Protein AF-A0A8C6V658-F1 (afdb_monomer_lite)

Foldseek 3Di:
DDDPPPPVPPPPPPPPPPPVVVVVVVVVVVVVVVVVVVVVVVVVVVVVVVVVVVVVVVVVVVVVVVVVVVVVVVVVVVVVVVVVVVVVVVVVVVVVVVVVVVVVVVVVVVVVVVVVVVVVVVVVVVVVVVVVVVVVVVVVVVVVVVVVVVVVVVVVVVVVVVVVVVVVVVVVVVVVVVPPDDDDDDDDDDDDDDDDDDDDPDVPPPCVVVVVVVVVVVVVVVVVVVVVVVVVVVVVVVVVVLVVLVVVLVDDPDDDDQDPVNSVVSVVVVVVVVVVVVVVVVVVVVVVVVVVVVVVVVVVVVVVVVVVVVVVVVVVVVVVVVVVVVVVVVVVVVVVVVVVVVVVVVVVVVLCVLCVVLVNNVVCVVVDDVCSVVVSVVSVVVVVVVVVVVVVVVVVVVVVVVVVVVVVVVVVVVVVVVCVVPDPPDDPPVVVVVVVVVVVVVVVVVVVVVVVVVVVVVVVVVVVVVVVVVVVVVVVVVVVVVVVVVVVVVVVVVVVVVVVVVVVVVVVVVVVVVVVVVVVVVVVVVVVVVVVVVVVVVVVVVVVVVVVVVVVVVVVVVLVLCVVLVHDPPDPQDDPVVSVVSVVVVVVVVVVPDDDDDDDDDD

pLDDT: mean 82.18, std 18.37, range [25.11, 98.06]

InterPro domains:
  IPR039139 Coiled-coil domain-containing protein 170-like [PTHR18863] (137-601)

Organism: Naja naja (NCBI:txid35670)

Secondary structure (DSSP, 8-state):
---SSSSSSSSSSSS----HHHHHHHHHHHHHHHHHHHHHHHHHHHHHHHHHHHHHHHHHHHHHHHHHHHHHHHHHHHHHHHHHHHHHHHHHHHHHHHHHHHHHHHHHHHHHHHHHHHHHHHHHHHHHHHHHHHHHHHHHHHHHHHHHHHHHHHHHHHHHHHHHHHHHHHHHHHHHHTTSS--------------------SSTTSSHHHHHHHHHHHHHHHHHHHHHHHHHHHHHHHHHHHHHHHHHTT----SS---HHHHHHHHHHHHHHHHHHHHHHHHHHHHHHHHHHHHHHHHHHHHHHHHHHHHHHHHHHHHHHHHHHHHHHHHHHHHHHHHHHHHHHHHHHHHHHHHHHTT-HHHHHHS-HHHHHHHHHHHHHHHHHHHHHHHHHHHHHHHHHHHHHHHHHHHHHHHHHHHTTT--SS-TTHHHHHHHHHHHHHHHHHHHHHHHHHHHHHHHHHHHHHHHHHHHHHHHHHHHHHHHHHHHHHHHHHHHHHHHHHHHHHHHHHHHHHHHHHHHHHHHHHHHHHHHHHHHHHHHHHHHHHHHHHHHHHHHHHHHHHHHTT--TTSS---HHHHHHHHHHHHHHHHTS----------

Radius of gyration: 80.47 Å; chains: 1; bounding box: 184×98×260 Å

Structure (mmCIF, N/CA/C/O backbone):
data_AF-A0A8C6V658-F1
#
_entry.id   AF-A0A8C6V658-F1
#
loop_
_atom_site.group_PDB
_atom_site.id
_atom_site.type_symbol
_atom_site.label_atom_id
_atom_site.label_alt_id
_atom_site.label_comp_id
_atom_site.label_asym_id
_atom_site.label_entity_id
_atom_site.label_seq_id
_atom_site.pdbx_PDB_ins_code
_atom_site.Cartn_x
_atom_site.Cartn_y
_atom_site.Cartn_z
_atom_site.occupancy
_atom_site.B_iso_or_equiv
_atom_site.auth_seq_id
_atom_site.auth_comp_id
_atom_site.auth_asym_id
_atom_site.auth_atom_id
_atom_site.pdbx_PDB_model_num
ATOM 1 N N . VAL A 1 1 ? 76.955 -73.778 -114.075 1.00 50.16 1 VAL A N 1
ATOM 2 C CA . VAL A 1 1 ? 75.663 -73.054 -113.994 1.00 50.16 1 VAL A CA 1
ATOM 3 C C . VAL A 1 1 ? 75.958 -71.643 -113.470 1.00 50.16 1 VAL A C 1
ATOM 5 O O . VAL A 1 1 ? 75.834 -71.409 -112.285 1.00 50.16 1 VAL A O 1
ATOM 8 N N . GLN A 1 2 ? 76.611 -70.698 -114.152 1.00 42.72 2 GLN A N 1
ATOM 9 C CA . GLN A 1 2 ? 76.499 -70.148 -115.510 1.00 42.72 2 GLN A CA 1
ATOM 10 C C . GLN A 1 2 ? 75.071 -69.753 -115.925 1.00 42.72 2 GLN A C 1
ATOM 12 O O . GLN A 1 2 ? 74.232 -70.614 -116.151 1.00 42.72 2 GLN A O 1
ATOM 17 N N . HIS A 1 3 ? 74.892 -68.431 -116.069 1.00 41.62 3 HIS A N 1
ATOM 18 C CA . HIS A 1 3 ? 73.868 -67.715 -116.843 1.00 41.62 3 HIS A CA 1
ATOM 19 C C . HIS A 1 3 ? 72.451 -67.490 -116.284 1.00 41.62 3 HIS A C 1
ATOM 21 O O . HIS A 1 3 ? 71.468 -67.607 -117.003 1.00 41.62 3 HIS A O 1
ATOM 27 N N . SER A 1 4 ? 72.351 -66.951 -115.068 1.00 45.12 4 SER A N 1
ATOM 28 C CA . SER A 1 4 ? 71.198 -66.113 -114.662 1.00 45.12 4 SER A CA 1
ATOM 29 C C . SER A 1 4 ? 71.595 -64.763 -114.033 1.00 45.12 4 SER A C 1
ATOM 31 O O . SER A 1 4 ? 70.743 -63.996 -113.599 1.00 45.12 4 SER A O 1
ATOM 33 N N . HIS A 1 5 ? 72.884 -64.403 -114.079 1.00 45.78 5 HIS A N 1
ATOM 34 C CA . HIS A 1 5 ? 73.426 -63.163 -113.501 1.00 45.78 5 HIS A CA 1
ATOM 35 C C . HIS A 1 5 ? 73.471 -61.942 -114.444 1.00 45.78 5 HIS A C 1
ATOM 37 O O . HIS A 1 5 ? 73.994 -60.903 -114.058 1.00 45.78 5 HIS A O 1
ATOM 43 N N . LEU A 1 6 ? 72.919 -62.017 -115.662 1.00 45.88 6 LEU A N 1
ATOM 44 C CA . LEU A 1 6 ? 73.107 -60.975 -116.693 1.00 45.88 6 LEU A CA 1
ATOM 45 C C . LEU A 1 6 ? 71.852 -60.177 -117.092 1.00 45.88 6 LEU A C 1
ATOM 47 O O . LEU A 1 6 ? 71.918 -59.383 -118.025 1.00 45.88 6 LEU A O 1
ATOM 51 N N . LEU A 1 7 ? 70.734 -60.303 -116.366 1.00 43.03 7 LEU A N 1
ATOM 52 C CA . LEU A 1 7 ? 69.530 -59.487 -116.616 1.00 43.03 7 LEU A CA 1
ATOM 53 C C . LEU A 1 7 ? 69.009 -58.674 -115.417 1.00 43.03 7 LEU A C 1
ATOM 55 O O . LEU A 1 7 ? 68.078 -57.896 -115.586 1.00 43.03 7 LEU A O 1
ATOM 59 N N . GLY A 1 8 ? 69.657 -58.742 -114.249 1.00 42.84 8 GLY A N 1
ATOM 60 C CA . GLY A 1 8 ? 69.385 -57.830 -113.121 1.00 42.84 8 GLY A CA 1
ATOM 61 C C . GLY A 1 8 ? 70.283 -56.584 -113.072 1.00 42.84 8 GLY A C 1
ATOM 62 O O . GLY A 1 8 ? 69.976 -55.627 -112.372 1.00 42.84 8 GLY A O 1
ATOM 63 N N . GLN A 1 9 ? 71.386 -56.565 -113.831 1.00 42.53 9 GLN A N 1
ATOM 64 C CA . GLN A 1 9 ? 72.395 -55.490 -113.806 1.00 42.53 9 GLN A CA 1
ATOM 65 C C . GLN A 1 9 ? 72.217 -54.416 -114.896 1.00 42.53 9 GLN A C 1
ATOM 67 O O . GLN A 1 9 ? 73.067 -53.540 -115.039 1.00 42.53 9 GLN A O 1
ATOM 72 N N . ARG A 1 10 ? 71.111 -54.437 -115.655 1.00 43.88 10 ARG A N 1
ATOM 73 C CA . ARG A 1 10 ? 70.851 -53.463 -116.736 1.00 43.88 10 ARG A CA 1
ATOM 74 C C . ARG A 1 10 ? 69.719 -52.466 -116.477 1.00 43.88 10 ARG A C 1
ATOM 76 O O . ARG A 1 10 ? 69.422 -51.677 -117.364 1.00 43.88 10 ARG A O 1
ATOM 83 N N . THR A 1 11 ? 69.142 -52.436 -115.273 1.00 45.66 11 THR A N 1
ATOM 84 C CA . THR A 1 11 ? 68.077 -51.469 -114.922 1.00 45.66 11 THR A CA 1
ATOM 85 C C . THR A 1 11 ? 68.239 -50.760 -113.574 1.00 45.66 11 THR A C 1
ATOM 87 O O . THR A 1 11 ? 67.386 -49.953 -113.234 1.00 45.66 11 THR A O 1
ATOM 90 N N . HIS A 1 12 ? 69.338 -50.961 -112.835 1.00 42.91 12 HIS A N 1
ATOM 91 C CA . HIS A 1 12 ? 69.620 -50.191 -111.604 1.00 42.91 12 HIS A CA 1
ATOM 92 C C . HIS A 1 12 ? 70.904 -49.340 -111.660 1.00 42.91 12 HIS A C 1
ATOM 94 O O . HIS A 1 12 ? 71.256 -48.696 -110.680 1.00 42.91 12 HIS A O 1
ATOM 100 N N . ASN A 1 13 ? 71.565 -49.255 -112.821 1.00 43.22 13 ASN A N 1
ATOM 101 C CA . ASN A 1 13 ? 72.781 -48.451 -113.032 1.00 43.22 13 ASN A CA 1
ATOM 102 C C . ASN A 1 13 ? 72.528 -47.106 -113.748 1.00 43.22 13 ASN A C 1
ATOM 104 O O . ASN A 1 13 ? 73.395 -46.613 -114.460 1.00 43.22 13 ASN A O 1
ATOM 108 N N . TYR A 1 14 ? 71.349 -46.501 -113.563 1.00 43.31 14 TYR A N 1
ATOM 109 C CA . TYR A 1 14 ? 71.032 -45.162 -114.097 1.00 43.31 14 TYR A CA 1
ATOM 110 C C . TYR A 1 14 ? 70.496 -44.170 -113.054 1.00 43.31 14 TYR A C 1
ATOM 112 O O . TYR A 1 14 ? 69.942 -43.141 -113.421 1.00 43.31 14 TYR A O 1
ATOM 120 N N . LEU A 1 15 ? 70.677 -44.443 -111.758 1.00 47.69 15 LEU A N 1
ATOM 121 C CA . LEU A 1 15 ? 70.259 -43.526 -110.685 1.00 47.69 15 LEU A CA 1
ATOM 122 C C . LEU A 1 15 ? 71.253 -43.423 -109.520 1.00 47.69 15 LEU A C 1
ATOM 124 O O . LEU A 1 15 ? 70.954 -42.784 -108.520 1.00 47.69 15 LEU A O 1
ATOM 128 N N . LEU A 1 16 ? 72.454 -43.986 -109.666 1.00 48.72 16 LEU A N 1
ATOM 129 C CA . LEU A 1 16 ? 73.551 -43.794 -108.718 1.00 48.72 16 LEU A CA 1
ATOM 130 C C . LEU A 1 16 ? 74.541 -42.745 -109.253 1.00 48.72 16 LEU A C 1
ATOM 132 O O . LEU A 1 16 ? 75.746 -42.974 -109.303 1.00 48.72 16 LEU A O 1
ATOM 136 N N . VAL A 1 17 ? 74.029 -41.590 -109.697 1.00 46.56 17 VAL A N 1
ATOM 137 C CA . VAL A 1 17 ? 74.852 -40.379 -109.639 1.00 46.56 17 VAL A CA 1
ATOM 138 C C . VAL A 1 17 ? 74.899 -40.038 -108.160 1.00 46.56 17 VAL A C 1
ATOM 140 O O . VAL A 1 17 ? 73.925 -39.555 -107.588 1.00 46.56 17 VAL A O 1
ATOM 143 N N . ASP A 1 18 ? 76.015 -40.391 -107.537 1.00 51.72 18 ASP A N 1
ATOM 144 C CA . ASP A 1 18 ? 76.451 -39.846 -106.263 1.00 51.72 18 ASP A CA 1
ATOM 145 C C . ASP A 1 18 ? 76.538 -38.324 -106.478 1.00 51.72 18 ASP A C 1
ATOM 147 O O . ASP A 1 18 ? 77.515 -37.819 -107.025 1.00 51.72 18 ASP A O 1
ATOM 151 N N . VAL A 1 19 ? 75.435 -37.610 -106.221 1.00 46.91 19 VAL A N 1
ATOM 152 C CA . VAL A 1 19 ? 75.380 -36.146 -106.227 1.00 46.91 19 VAL A CA 1
ATOM 153 C C . VAL A 1 19 ? 75.733 -35.727 -104.799 1.00 46.91 19 VAL A C 1
ATOM 155 O O . VAL A 1 19 ? 74.861 -35.843 -103.926 1.00 46.91 19 VAL A O 1
ATOM 158 N N . PRO A 1 20 ? 76.969 -35.257 -104.527 1.00 55.75 20 PRO A N 1
ATOM 159 C CA . PRO A 1 20 ? 77.383 -34.858 -103.183 1.00 55.75 20 PRO A CA 1
ATOM 160 C C . PRO A 1 20 ? 76.408 -33.845 -102.568 1.00 55.75 20 PRO A C 1
ATOM 162 O O . PRO A 1 20 ? 76.049 -33.980 -101.401 1.00 55.75 20 PRO A O 1
ATOM 165 N N . ASP A 1 21 ? 75.863 -32.942 -103.394 1.00 58.22 21 ASP A N 1
ATOM 166 C CA . ASP A 1 21 ? 74.864 -31.937 -103.004 1.00 58.22 21 ASP A CA 1
ATOM 167 C C . ASP A 1 21 ? 73.588 -32.536 -102.383 1.00 58.22 21 ASP A C 1
ATOM 169 O O . ASP A 1 21 ? 73.039 -31.986 -101.429 1.00 58.22 21 ASP A O 1
ATOM 173 N N . THR A 1 22 ? 73.109 -33.690 -102.865 1.00 63.34 22 THR A N 1
ATOM 174 C CA . THR A 1 22 ? 71.895 -34.324 -102.308 1.00 63.34 22 THR A CA 1
ATOM 175 C C . THR A 1 22 ? 72.172 -35.062 -101.000 1.00 63.34 22 THR A C 1
ATOM 177 O O . THR A 1 22 ? 71.325 -35.092 -100.106 1.00 63.34 22 THR A O 1
ATOM 180 N N . ARG A 1 23 ? 73.378 -35.624 -100.846 1.00 68.44 23 ARG A N 1
ATOM 181 C CA . ARG A 1 23 ? 73.800 -36.320 -99.625 1.00 68.44 23 ARG A CA 1
ATOM 182 C C . ARG A 1 23 ? 74.108 -35.333 -98.501 1.00 68.44 23 ARG A C 1
ATOM 184 O O . ARG A 1 23 ? 73.712 -35.582 -97.365 1.00 68.44 23 ARG A O 1
ATOM 191 N N . GLU A 1 24 ? 74.748 -34.210 -98.810 1.00 73.25 24 GLU A N 1
ATOM 192 C CA . GLU A 1 24 ? 74.994 -33.123 -97.856 1.00 73.25 24 GLU A CA 1
ATOM 193 C C . GLU A 1 24 ? 73.690 -32.455 -97.398 1.00 73.25 24 GLU A C 1
ATOM 195 O O . GLU A 1 24 ? 73.507 -32.250 -96.197 1.00 73.25 24 GLU A O 1
ATOM 200 N N . GLN A 1 25 ? 72.729 -32.221 -98.303 1.00 78.50 25 GLN A N 1
ATOM 201 C CA . GLN A 1 25 ? 71.390 -31.747 -97.925 1.00 78.50 25 GLN A CA 1
ATOM 202 C C . GLN A 1 25 ? 70.661 -32.732 -97.003 1.00 78.50 25 GLN A C 1
ATOM 204 O O . GLN A 1 25 ? 70.092 -32.323 -95.991 1.00 78.50 25 GLN A O 1
ATOM 209 N N . LEU A 1 26 ? 70.704 -34.035 -97.298 1.00 80.38 26 LEU A N 1
ATOM 210 C CA . LEU A 1 26 ? 70.104 -35.059 -96.435 1.00 80.38 26 LEU A CA 1
ATOM 211 C C . LEU A 1 26 ? 70.761 -35.114 -95.048 1.00 80.38 26 LEU A C 1
ATOM 213 O O . LEU A 1 26 ? 70.059 -35.275 -94.049 1.00 80.38 26 LEU A O 1
ATOM 217 N N . VAL A 1 27 ? 72.083 -34.945 -94.965 1.00 82.56 27 VAL A N 1
ATOM 218 C CA . VAL A 1 27 ? 72.808 -34.862 -93.686 1.00 82.56 27 VAL A CA 1
ATOM 219 C C . VAL A 1 27 ? 72.427 -33.593 -92.918 1.00 82.56 27 VAL A C 1
ATOM 221 O O . VAL A 1 27 ? 72.174 -33.672 -91.719 1.00 82.56 27 VAL A O 1
ATOM 224 N N . HIS A 1 28 ? 72.300 -32.445 -93.589 1.00 83.25 28 HIS A N 1
ATOM 225 C CA . HIS A 1 28 ? 71.838 -31.201 -92.969 1.00 83.25 28 HIS A CA 1
ATOM 226 C C . HIS A 1 28 ? 70.418 -31.336 -92.392 1.00 83.25 28 HIS A C 1
ATOM 228 O O . HIS A 1 28 ? 70.187 -30.986 -91.234 1.00 83.25 28 HIS A O 1
ATOM 234 N N . TYR A 1 29 ? 69.469 -31.894 -93.155 1.00 88.19 29 TYR A N 1
ATOM 235 C CA . TYR A 1 29 ? 68.106 -32.133 -92.666 1.00 88.19 29 TYR A CA 1
ATOM 236 C C . TYR A 1 29 ? 68.054 -33.158 -91.531 1.00 88.19 29 TYR A C 1
ATOM 238 O O . TYR A 1 29 ? 67.297 -32.962 -90.581 1.00 88.19 29 TYR A O 1
ATOM 246 N N . ARG A 1 30 ? 68.873 -34.217 -91.584 1.00 89.38 30 ARG A N 1
ATOM 247 C CA . ARG A 1 30 ? 69.006 -35.178 -90.480 1.00 89.38 30 ARG A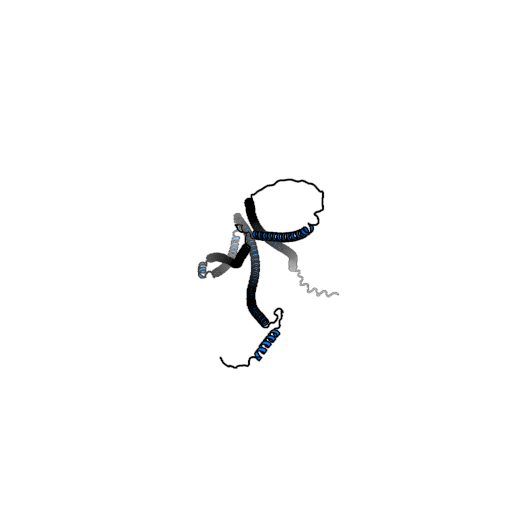 CA 1
ATOM 248 C C . ARG A 1 30 ? 69.515 -34.492 -89.211 1.00 89.38 30 ARG A C 1
ATOM 250 O O . ARG A 1 30 ? 68.878 -34.631 -88.176 1.00 89.38 30 ARG A O 1
ATOM 257 N N . ASN A 1 31 ? 70.592 -33.714 -89.292 1.00 88.56 31 ASN A N 1
ATOM 258 C CA . ASN A 1 31 ? 71.166 -33.024 -88.132 1.00 88.56 31 ASN A CA 1
ATOM 259 C C . ASN A 1 31 ? 70.195 -31.991 -87.534 1.00 88.56 31 ASN A C 1
ATOM 261 O O . ASN A 1 31 ? 70.087 -31.873 -86.313 1.00 88.56 31 ASN A O 1
ATOM 265 N N . ALA A 1 32 ? 69.458 -31.262 -88.378 1.00 89.56 32 ALA A N 1
ATOM 266 C CA . ALA A 1 32 ? 68.413 -30.341 -87.934 1.00 89.56 32 ALA A CA 1
ATOM 267 C C . ALA A 1 32 ? 67.252 -31.081 -87.245 1.00 89.56 32 ALA A C 1
ATOM 269 O O . ALA A 1 32 ? 66.774 -30.635 -86.204 1.00 89.56 32 ALA A O 1
ATOM 270 N N . ALA A 1 33 ? 66.833 -32.234 -87.778 1.00 89.88 33 ALA A N 1
ATOM 271 C CA . ALA A 1 33 ? 65.808 -33.076 -87.163 1.00 89.88 33 ALA A CA 1
ATOM 272 C C . ALA A 1 33 ? 66.277 -33.695 -85.835 1.00 89.88 33 ALA A C 1
ATOM 274 O O . ALA A 1 33 ? 65.509 -33.732 -84.877 1.00 89.88 33 ALA A O 1
ATOM 275 N N . GLU A 1 34 ? 67.534 -34.136 -85.744 1.00 91.06 34 GLU A N 1
ATOM 276 C CA . GLU A 1 34 ? 68.138 -34.657 -84.511 1.00 91.06 34 GLU A CA 1
ATOM 277 C C . GLU A 1 34 ? 68.259 -33.563 -83.441 1.00 91.06 34 GLU A C 1
ATOM 279 O O . GLU A 1 34 ? 67.926 -33.798 -82.279 1.00 91.06 34 GLU A O 1
ATOM 284 N N . THR A 1 35 ? 68.639 -32.343 -83.836 1.00 91.56 35 THR A N 1
ATOM 285 C CA . THR A 1 35 ? 68.698 -31.179 -82.938 1.00 91.56 35 THR A CA 1
ATOM 286 C C . THR A 1 35 ? 67.301 -30.803 -82.446 1.00 91.56 35 THR A C 1
ATOM 288 O O . THR A 1 35 ? 67.092 -30.696 -81.241 1.00 91.56 35 THR A O 1
ATOM 291 N N . ALA A 1 36 ? 66.311 -30.715 -83.342 1.00 90.69 36 ALA A N 1
ATOM 292 C CA . ALA A 1 36 ? 64.917 -30.472 -82.971 1.00 90.69 36 ALA A CA 1
ATOM 293 C C . ALA A 1 36 ? 64.355 -31.583 -82.063 1.00 90.69 36 ALA A C 1
ATOM 295 O O . ALA A 1 36 ? 63.626 -31.299 -81.114 1.00 90.69 36 ALA A O 1
ATOM 296 N N . SER A 1 37 ? 64.722 -32.847 -82.302 1.00 90.81 37 SER A N 1
ATOM 297 C CA . SER A 1 37 ? 64.338 -33.975 -81.445 1.00 90.81 37 SER A CA 1
ATOM 298 C C . SER A 1 37 ? 64.982 -33.886 -80.059 1.00 90.81 37 SER A C 1
ATOM 300 O O . SER A 1 37 ? 64.327 -34.192 -79.062 1.00 90.81 37 SER A O 1
ATOM 302 N N . SER A 1 38 ? 66.246 -33.463 -79.973 1.00 93.38 38 SER A N 1
ATOM 303 C CA . SER A 1 38 ? 66.945 -33.255 -78.701 1.00 93.38 38 SER A CA 1
ATOM 304 C C . SER A 1 38 ? 66.368 -32.069 -77.923 1.00 93.38 38 SER A C 1
ATOM 306 O O . SER A 1 38 ? 66.200 -32.152 -76.707 1.00 93.38 38 SER A O 1
ATOM 308 N N . GLU A 1 39 ? 66.041 -30.969 -78.604 1.00 94.50 39 GLU A N 1
ATOM 309 C CA . GLU A 1 39 ? 65.385 -29.803 -78.004 1.00 94.50 39 GLU A CA 1
ATOM 310 C C . GLU A 1 39 ? 63.982 -30.151 -77.499 1.00 94.50 39 GLU A C 1
ATOM 312 O O . GLU A 1 39 ? 63.623 -29.782 -76.379 1.00 94.50 39 GLU A O 1
ATOM 317 N N . LEU A 1 40 ? 63.215 -30.924 -78.276 1.00 93.94 40 LEU A N 1
ATOM 318 C CA . LEU A 1 40 ? 61.907 -31.424 -77.862 1.00 93.94 40 LEU A CA 1
ATOM 319 C C . LEU A 1 40 ? 62.020 -32.320 -76.623 1.00 93.94 40 LEU A C 1
ATOM 321 O O . LEU A 1 40 ? 61.266 -32.129 -75.672 1.00 93.94 40 LEU A O 1
ATOM 325 N N . ALA A 1 41 ? 62.982 -33.247 -76.586 1.00 94.12 41 ALA A N 1
ATOM 326 C CA . ALA A 1 41 ? 63.224 -34.091 -75.416 1.00 94.12 41 ALA A CA 1
ATOM 327 C C . ALA A 1 41 ? 63.610 -33.266 -74.173 1.00 94.12 41 ALA A C 1
ATOM 329 O O . ALA A 1 41 ? 63.089 -33.502 -73.085 1.00 94.12 41 ALA A O 1
ATOM 330 N N . ALA A 1 42 ? 64.464 -32.248 -74.328 1.00 94.75 42 ALA A N 1
ATOM 331 C CA . ALA A 1 42 ? 64.834 -31.352 -73.233 1.00 94.75 42 ALA A CA 1
ATOM 332 C C . ALA A 1 42 ? 63.643 -30.521 -72.721 1.00 94.75 42 ALA A C 1
ATOM 334 O O . ALA A 1 42 ? 63.521 -30.288 -71.516 1.00 94.75 42 ALA A O 1
ATOM 335 N N . LEU A 1 43 ? 62.756 -30.075 -73.617 1.00 94.94 43 LEU A N 1
ATOM 336 C CA . LEU A 1 43 ? 61.519 -29.386 -73.246 1.00 94.94 43 LEU A CA 1
ATOM 337 C C . LEU A 1 43 ? 60.527 -30.319 -72.545 1.00 94.94 43 LEU A C 1
ATOM 339 O O . LEU A 1 43 ? 59.908 -29.890 -71.574 1.00 94.94 43 LEU A O 1
ATOM 343 N N . LEU A 1 44 ? 60.412 -31.577 -72.978 1.00 95.19 44 LEU A N 1
ATOM 344 C CA . LEU A 1 44 ? 59.568 -32.581 -72.323 1.00 95.19 44 LEU A CA 1
ATOM 345 C C . LEU A 1 44 ? 60.026 -32.850 -70.888 1.00 95.19 44 LEU A C 1
ATOM 347 O O . LEU A 1 44 ? 59.211 -32.769 -69.977 1.00 95.19 44 LEU A O 1
ATOM 351 N N . VAL A 1 45 ? 61.328 -33.044 -70.656 1.00 96.75 45 VAL A N 1
ATOM 352 C CA . VAL A 1 45 ? 61.864 -33.220 -69.293 1.00 96.75 45 VAL A CA 1
ATOM 353 C C . VAL A 1 45 ? 61.596 -31.985 -68.428 1.00 96.75 45 VAL A C 1
ATOM 355 O O . VAL A 1 45 ? 61.177 -32.109 -67.280 1.00 96.75 45 VAL A O 1
ATOM 358 N N . LYS A 1 46 ? 61.782 -30.771 -68.968 1.00 95.69 46 LYS A N 1
ATOM 359 C CA . LYS A 1 46 ? 61.453 -29.531 -68.238 1.00 95.69 46 LYS A CA 1
ATOM 360 C C . LYS A 1 46 ? 59.962 -29.432 -67.912 1.00 95.69 46 LYS A C 1
ATOM 362 O O . LYS A 1 46 ? 59.616 -28.982 -66.822 1.00 95.69 46 LYS A O 1
ATOM 367 N N . TYR A 1 47 ? 59.098 -29.838 -68.839 1.00 94.62 47 TYR A N 1
ATOM 368 C CA . TYR A 1 47 ? 57.654 -29.875 -68.632 1.00 94.62 47 TYR A CA 1
ATOM 369 C C . TYR A 1 47 ? 57.269 -30.876 -67.536 1.00 94.62 47 TYR A C 1
ATOM 371 O O . TYR A 1 47 ? 56.518 -30.518 -66.633 1.00 94.62 47 TYR A O 1
ATOM 379 N N . GLU A 1 48 ? 57.829 -32.086 -67.560 1.00 96.19 48 GLU A N 1
ATOM 380 C CA . GLU A 1 48 ? 57.596 -33.119 -66.543 1.00 96.19 48 GLU A CA 1
ATOM 381 C C . GLU A 1 48 ? 58.092 -32.685 -65.155 1.00 96.19 48 GLU A C 1
ATOM 383 O O . GLU A 1 48 ? 57.360 -32.825 -64.174 1.00 96.19 48 GLU A O 1
ATOM 388 N N . CYS A 1 49 ? 59.284 -32.081 -65.061 1.00 95.69 49 CYS A N 1
ATOM 389 C CA . CYS A 1 49 ? 59.794 -31.516 -63.808 1.00 95.69 49 CYS A CA 1
ATOM 390 C C . CYS A 1 49 ? 58.873 -30.414 -63.266 1.00 95.69 49 CYS A C 1
ATOM 392 O O . CYS A 1 49 ? 58.488 -30.452 -62.099 1.00 95.69 49 CYS A O 1
ATOM 394 N N . ALA A 1 50 ? 58.453 -29.472 -64.118 1.00 94.81 50 ALA A N 1
ATOM 395 C CA . ALA A 1 50 ? 57.516 -28.421 -63.721 1.00 94.81 50 ALA A CA 1
ATOM 396 C C . ALA A 1 50 ? 56.155 -29.000 -63.292 1.00 94.81 50 ALA A C 1
ATOM 398 O O . ALA A 1 50 ? 55.532 -28.510 -62.350 1.00 94.81 50 ALA A O 1
ATOM 399 N N . GLN A 1 51 ? 55.687 -30.067 -63.944 1.00 95.38 51 GLN A N 1
ATOM 400 C CA . GLN A 1 51 ? 54.452 -30.751 -63.573 1.00 95.38 51 GLN A CA 1
ATOM 401 C C . GLN A 1 51 ? 54.567 -31.441 -62.205 1.00 95.38 51 GLN A C 1
ATOM 403 O O . GLN A 1 51 ? 53.632 -31.353 -61.406 1.00 95.38 51 GLN A O 1
ATOM 408 N N . ALA A 1 52 ? 55.702 -32.081 -61.910 1.00 95.88 52 ALA A N 1
ATOM 409 C CA . ALA A 1 52 ? 55.973 -32.682 -60.605 1.00 95.88 52 ALA A CA 1
ATOM 410 C C . ALA A 1 52 ? 56.036 -31.624 -59.489 1.00 95.88 52 ALA A C 1
ATOM 412 O O . ALA A 1 52 ? 55.410 -31.802 -58.445 1.00 95.88 52 ALA A O 1
ATOM 413 N N . GLU A 1 53 ? 56.698 -30.488 -59.732 1.00 96.62 53 GLU A N 1
ATOM 414 C CA . GLU A 1 53 ? 56.730 -29.354 -58.797 1.00 96.62 53 GLU A CA 1
ATOM 415 C C . GLU A 1 53 ? 55.327 -28.789 -58.532 1.00 96.62 53 GLU A C 1
ATOM 417 O O . GLU A 1 53 ? 54.962 -28.528 -57.386 1.00 96.62 53 GLU A O 1
ATOM 422 N N . ILE A 1 54 ? 54.493 -28.654 -59.570 1.00 94.94 54 ILE A N 1
ATOM 423 C CA . ILE A 1 54 ? 53.097 -28.222 -59.411 1.00 94.94 54 ILE A CA 1
ATOM 424 C C . ILE A 1 54 ? 52.308 -29.213 -58.544 1.00 94.94 54 ILE A C 1
ATOM 426 O O . ILE A 1 54 ? 51.478 -28.785 -57.739 1.00 94.94 54 ILE A O 1
ATOM 430 N N . LEU A 1 55 ? 52.525 -30.522 -58.699 1.00 96.69 55 LEU A N 1
ATOM 431 C CA . LEU A 1 55 ? 51.853 -31.538 -57.885 1.00 96.69 55 LEU A CA 1
ATOM 432 C C . LEU A 1 55 ? 52.308 -31.500 -56.419 1.00 96.69 55 LEU A C 1
ATOM 434 O O . LEU A 1 55 ? 51.451 -31.559 -55.535 1.00 96.69 55 LEU A O 1
ATOM 438 N N . ASP A 1 56 ? 53.606 -31.332 -56.153 1.00 96.81 56 ASP A N 1
ATOM 439 C CA . ASP A 1 56 ? 54.126 -31.156 -54.789 1.00 96.81 56 ASP A CA 1
ATOM 440 C C . ASP A 1 56 ? 53.538 -29.905 -54.124 1.00 96.81 56 ASP A C 1
ATOM 442 O O . ASP A 1 56 ? 52.978 -29.975 -53.027 1.00 96.81 56 ASP A O 1
ATOM 446 N N . LEU A 1 57 ? 53.558 -28.768 -54.829 1.00 96.12 57 LEU A N 1
ATOM 447 C CA . LEU A 1 57 ? 52.972 -27.523 -54.334 1.00 96.12 57 LEU A CA 1
ATOM 448 C C . LEU A 1 57 ? 51.474 -27.671 -54.055 1.00 96.12 57 LEU A C 1
ATOM 450 O O . LEU A 1 57 ? 50.999 -27.191 -53.027 1.00 96.12 57 LEU A O 1
ATOM 454 N N . LYS A 1 58 ? 50.727 -28.375 -54.914 1.00 96.62 58 LYS A N 1
ATOM 455 C CA . LYS A 1 58 ? 49.305 -28.671 -54.676 1.00 96.62 58 LYS A CA 1
ATOM 456 C C . LYS A 1 58 ? 49.095 -29.523 -53.425 1.00 96.62 58 LYS A C 1
ATOM 458 O O . LYS A 1 58 ? 48.206 -29.209 -52.637 1.00 96.62 58 LYS A O 1
ATOM 463 N N . SER A 1 59 ? 49.910 -30.558 -53.216 1.00 96.06 59 SER A N 1
ATOM 464 C CA . SER A 1 59 ? 49.852 -31.393 -52.008 1.00 96.06 59 SER A CA 1
ATOM 465 C C . SER A 1 59 ? 50.155 -30.578 -50.745 1.00 96.06 59 SER A C 1
ATOM 467 O O . SER A 1 59 ? 49.429 -30.652 -49.751 1.00 96.06 59 SER A O 1
ATOM 469 N N . ARG A 1 60 ? 51.178 -29.717 -50.797 1.00 97.62 60 ARG A N 1
ATOM 470 C CA . ARG A 1 60 ? 51.535 -28.822 -49.689 1.00 97.62 60 ARG A CA 1
ATOM 471 C C . ARG A 1 60 ? 50.421 -27.829 -49.373 1.00 97.62 60 ARG A C 1
ATOM 473 O O . ARG A 1 60 ? 50.083 -27.678 -48.201 1.00 97.62 60 ARG A O 1
ATOM 480 N N . ILE A 1 61 ? 49.814 -27.211 -50.388 1.00 95.06 61 ILE A N 1
ATOM 481 C CA . ILE A 1 61 ? 48.656 -26.321 -50.213 1.00 95.06 61 ILE A CA 1
ATOM 482 C C . ILE A 1 61 ? 47.503 -27.078 -49.548 1.00 95.06 61 ILE A C 1
ATOM 484 O O . ILE A 1 61 ? 46.956 -26.588 -48.565 1.00 95.06 61 ILE A O 1
ATOM 488 N N . ALA A 1 62 ? 47.189 -28.294 -50.006 1.00 95.38 62 ALA A N 1
ATOM 489 C CA . ALA A 1 62 ? 46.138 -29.110 -49.401 1.00 95.38 62 ALA A CA 1
ATOM 490 C C . ALA A 1 62 ? 46.425 -29.423 -47.920 1.00 95.38 62 ALA A C 1
ATOM 492 O O . ALA A 1 62 ? 45.537 -29.291 -47.082 1.00 95.38 62 ALA A O 1
ATOM 493 N N . SER A 1 63 ? 47.669 -29.769 -47.571 1.00 95.75 63 SER A N 1
ATOM 494 C CA . SER A 1 63 ? 48.049 -30.023 -46.173 1.00 95.75 63 SER A CA 1
ATOM 495 C C . SER A 1 63 ? 47.951 -28.771 -45.289 1.00 95.75 63 SER A C 1
ATOM 497 O O . SER A 1 63 ? 47.469 -28.844 -44.160 1.00 95.75 63 SER A O 1
ATOM 499 N N . GLN A 1 64 ? 48.345 -27.605 -45.812 1.00 96.69 64 GLN A N 1
ATOM 500 C CA . GLN A 1 64 ? 48.203 -26.329 -45.110 1.00 96.69 64 GLN A CA 1
ATOM 501 C C . GLN A 1 64 ? 46.734 -25.947 -44.935 1.00 96.69 64 GLN A C 1
ATOM 503 O O . GLN A 1 64 ? 46.364 -25.407 -43.896 1.00 96.69 64 GLN A O 1
ATOM 508 N N . GLU A 1 65 ? 45.887 -26.245 -45.917 1.00 95.75 65 GLU A N 1
ATOM 509 C CA . GLU A 1 65 ? 44.456 -25.983 -45.827 1.00 95.75 65 GLU A CA 1
ATOM 510 C C . GLU A 1 65 ? 43.792 -26.832 -44.736 1.00 95.75 65 GLU A C 1
ATOM 512 O O . GLU A 1 65 ? 43.001 -26.295 -43.963 1.00 95.75 65 GLU A O 1
ATOM 517 N N . VAL A 1 66 ? 44.183 -28.104 -44.585 1.00 96.75 66 VAL A N 1
ATOM 518 C CA . VAL A 1 66 ? 43.741 -28.952 -43.461 1.00 96.75 66 VAL A CA 1
ATOM 519 C C . VAL A 1 66 ? 44.174 -28.361 -42.117 1.00 96.75 66 VAL A C 1
ATOM 521 O O . VAL A 1 66 ? 43.324 -28.161 -41.251 1.00 96.75 66 VAL A O 1
ATOM 524 N N . ALA A 1 67 ? 45.446 -27.982 -41.960 1.00 95.88 67 ALA A N 1
ATOM 525 C CA . ALA A 1 67 ? 45.935 -27.372 -40.719 1.00 95.88 67 ALA A CA 1
ATOM 526 C C . ALA A 1 67 ? 45.198 -26.059 -40.383 1.00 95.88 67 ALA A C 1
ATOM 528 O O . ALA A 1 67 ? 44.859 -25.793 -39.231 1.00 95.88 67 ALA A O 1
ATOM 529 N N . ILE A 1 68 ? 44.885 -25.239 -41.393 1.00 95.06 68 ILE A N 1
ATOM 530 C CA . ILE A 1 68 ? 44.077 -24.025 -41.214 1.00 95.06 68 ILE A CA 1
ATOM 531 C C . ILE A 1 68 ? 42.658 -24.370 -40.739 1.00 95.06 68 ILE A C 1
ATOM 533 O O . ILE A 1 68 ? 42.104 -23.636 -39.920 1.00 95.06 68 ILE A O 1
ATOM 537 N N . GLN A 1 69 ? 42.048 -25.446 -41.243 1.00 95.38 69 GLN A N 1
ATOM 538 C CA . GLN A 1 69 ? 40.724 -25.884 -40.787 1.00 95.38 69 GLN A CA 1
ATOM 539 C C . GLN A 1 69 ? 40.755 -26.401 -39.343 1.00 95.38 69 GLN A C 1
ATOM 541 O O . GLN A 1 69 ? 39.865 -26.056 -38.567 1.00 95.38 69 GLN A O 1
ATOM 546 N N . GLU A 1 70 ? 41.789 -27.147 -38.954 1.00 95.88 70 GLU A N 1
ATOM 547 C CA . GLU A 1 70 ? 41.984 -27.603 -37.571 1.00 95.88 70 GLU A CA 1
ATOM 548 C C . GLU A 1 70 ? 42.144 -26.421 -36.608 1.00 95.88 70 GLU A C 1
ATOM 550 O O . GLU A 1 70 ? 41.397 -26.317 -35.634 1.00 95.88 70 GLU A O 1
ATOM 555 N N . PHE A 1 71 ? 43.012 -25.454 -36.931 1.00 95.88 71 PHE A N 1
ATOM 556 C CA . PHE A 1 71 ? 43.152 -24.237 -36.125 1.00 95.88 71 PHE A CA 1
ATOM 557 C C . PHE A 1 71 ? 41.857 -23.422 -36.062 1.00 95.88 71 PHE A C 1
ATOM 559 O O . PHE A 1 71 ? 41.532 -22.848 -35.023 1.00 95.88 71 PHE A O 1
ATOM 566 N N . LYS A 1 72 ? 41.073 -23.370 -37.147 1.00 95.12 72 LYS A N 1
ATOM 567 C CA . LYS A 1 72 ? 39.748 -22.730 -37.123 1.00 95.12 72 LYS A CA 1
ATOM 568 C C . LYS A 1 72 ? 38.787 -23.446 -36.174 1.00 95.12 72 LYS A C 1
ATOM 570 O O . LYS A 1 72 ? 38.049 -22.762 -35.465 1.00 95.12 72 LYS A O 1
ATOM 575 N N . ALA A 1 73 ? 38.788 -24.778 -36.152 1.00 95.50 73 ALA A N 1
ATOM 576 C CA . ALA A 1 73 ? 37.958 -25.564 -35.243 1.00 95.50 73 ALA A CA 1
ATOM 577 C C . ALA A 1 73 ? 38.373 -25.353 -33.779 1.00 95.50 73 ALA A C 1
ATOM 579 O O . ALA A 1 73 ? 37.514 -25.118 -32.931 1.00 95.50 73 ALA A O 1
ATOM 580 N N . GLU A 1 74 ? 39.677 -25.339 -33.496 1.00 96.25 74 GLU A N 1
ATOM 581 C CA . GLU A 1 74 ? 40.217 -25.096 -32.155 1.00 96.25 74 GLU A CA 1
ATOM 582 C C . GLU A 1 74 ? 39.877 -23.683 -31.651 1.00 96.25 74 GLU A C 1
ATOM 584 O O . GLU A 1 74 ? 39.340 -23.519 -30.555 1.00 96.25 74 GLU A O 1
ATOM 589 N N . VAL A 1 75 ? 40.068 -22.654 -32.487 1.00 95.25 75 VAL A N 1
ATOM 590 C CA . VAL A 1 75 ? 39.628 -21.278 -32.189 1.00 95.25 75 VAL A CA 1
ATOM 591 C C . VAL A 1 75 ? 38.112 -21.209 -31.978 1.00 95.25 75 VAL A C 1
ATOM 593 O O . VAL A 1 75 ? 37.644 -20.448 -31.130 1.00 95.25 75 VAL A O 1
ATOM 596 N N . GLY A 1 76 ? 37.331 -21.992 -32.727 1.00 95.50 76 GLY A N 1
ATOM 597 C CA . GLY A 1 76 ? 35.891 -22.143 -32.517 1.00 95.50 76 GLY A CA 1
ATOM 598 C C . GLY A 1 76 ? 35.560 -22.703 -31.131 1.00 95.50 76 GLY A C 1
ATOM 599 O O . GLY A 1 76 ? 34.748 -22.114 -30.419 1.00 95.50 76 GLY A O 1
ATOM 600 N N . GLY A 1 77 ? 36.243 -23.773 -30.716 1.00 94.94 77 GLY A N 1
ATOM 601 C CA . GLY A 1 77 ? 36.097 -24.373 -29.389 1.00 94.94 77 GLY A CA 1
ATOM 602 C C . GLY A 1 77 ? 36.489 -23.422 -28.256 1.00 94.94 77 GLY A C 1
ATOM 603 O O . GLY A 1 77 ? 35.763 -23.314 -27.268 1.00 94.94 77 GLY A O 1
ATOM 604 N N . TYR A 1 78 ? 37.577 -22.661 -28.415 1.00 95.75 78 TYR A N 1
ATOM 605 C CA . TYR A 1 78 ? 37.964 -21.632 -27.446 1.00 95.75 78 TYR A CA 1
ATOM 606 C C . TYR A 1 78 ? 36.912 -20.531 -27.313 1.00 95.75 78 TYR A C 1
ATOM 608 O O . TYR A 1 78 ? 36.576 -20.155 -26.193 1.00 95.75 78 TYR A O 1
ATOM 616 N N . LYS A 1 79 ? 36.348 -20.051 -28.428 1.00 95.44 79 LYS A N 1
ATOM 617 C CA . LYS A 1 79 ? 35.262 -19.057 -28.409 1.00 95.44 79 LYS A CA 1
ATOM 618 C C . LYS A 1 79 ? 34.002 -19.590 -27.736 1.00 95.44 79 LYS A C 1
ATOM 620 O O . LYS A 1 79 ? 33.343 -18.855 -27.009 1.00 95.44 79 LYS A O 1
ATOM 625 N N . GLU A 1 80 ? 33.659 -20.853 -27.968 1.00 95.81 80 GLU A N 1
ATOM 626 C CA . GLU A 1 80 ? 32.513 -21.473 -27.307 1.00 95.81 80 GLU A CA 1
ATOM 627 C C . GLU A 1 80 ? 32.753 -21.627 -25.800 1.00 95.81 80 GLU A C 1
ATOM 629 O O . GLU A 1 80 ? 31.872 -21.319 -24.998 1.00 95.81 80 GLU A O 1
ATOM 634 N N . ASN A 1 81 ? 33.950 -22.057 -25.395 1.00 96.25 81 ASN A N 1
ATOM 635 C CA . ASN A 1 81 ? 34.307 -22.164 -23.984 1.00 96.25 81 ASN A CA 1
ATOM 636 C C . ASN A 1 81 ? 34.309 -20.794 -23.285 1.00 96.25 81 ASN A C 1
ATOM 638 O O . ASN A 1 81 ? 33.758 -20.672 -22.195 1.00 96.25 81 ASN A O 1
ATOM 642 N N . ASP A 1 82 ? 34.857 -19.764 -23.929 1.00 95.38 82 ASP A N 1
ATOM 643 C CA . ASP A 1 82 ? 34.828 -18.379 -23.446 1.00 95.38 82 ASP A CA 1
ATOM 644 C C . ASP A 1 82 ? 33.387 -17.859 -23.296 1.00 95.38 82 ASP A C 1
ATOM 646 O O . ASP A 1 82 ? 33.028 -17.291 -22.264 1.00 95.38 82 ASP A O 1
ATOM 650 N N . ALA A 1 83 ? 32.508 -18.153 -24.261 1.00 94.88 83 ALA A N 1
ATOM 651 C CA . ALA A 1 83 ? 31.087 -17.817 -24.172 1.00 94.88 83 ALA A CA 1
ATOM 652 C C . ALA A 1 83 ? 30.379 -18.547 -23.014 1.00 94.88 83 ALA A C 1
ATOM 654 O O . ALA A 1 83 ? 29.587 -17.938 -22.290 1.00 94.88 83 ALA A O 1
ATOM 655 N N . ARG A 1 84 ? 30.676 -19.837 -22.793 1.00 97.38 84 ARG A N 1
ATOM 656 C CA . ARG A 1 84 ? 30.135 -20.615 -21.661 1.00 97.38 84 ARG A CA 1
ATOM 657 C C . ARG A 1 84 ? 30.620 -20.070 -20.317 1.00 97.38 84 ARG A C 1
ATOM 659 O O . ARG A 1 84 ? 29.813 -19.916 -19.403 1.00 97.38 84 ARG A O 1
ATOM 666 N N . GLN A 1 85 ? 31.911 -19.755 -20.199 1.00 95.12 85 GLN A N 1
ATOM 667 C CA . GLN A 1 85 ? 32.489 -19.156 -18.992 1.00 95.12 85 GLN A CA 1
ATOM 668 C C . GLN A 1 85 ? 31.901 -17.768 -18.725 1.00 95.12 85 GLN A C 1
ATOM 670 O O . GLN A 1 85 ? 31.491 -17.492 -17.600 1.00 95.12 85 GLN A O 1
ATOM 675 N N . SER A 1 86 ? 31.764 -16.938 -19.759 1.00 95.94 86 SER A N 1
ATOM 676 C CA . SER A 1 86 ? 31.124 -15.623 -19.667 1.00 95.94 86 SER A CA 1
ATOM 677 C C . SER A 1 86 ? 29.663 -15.729 -19.219 1.00 95.94 86 SER A C 1
ATOM 679 O O . SER A 1 86 ? 29.228 -14.981 -18.348 1.00 95.94 86 SER A O 1
ATOM 681 N N . SER A 1 87 ? 28.904 -16.695 -19.749 1.00 95.44 87 SER A N 1
ATOM 682 C CA . SER A 1 87 ? 27.513 -16.935 -19.341 1.00 95.44 87 SER A CA 1
ATOM 683 C C . SER A 1 87 ? 27.400 -17.405 -17.887 1.00 95.44 87 SER A C 1
ATOM 685 O O . SER A 1 87 ? 26.518 -16.943 -17.158 1.00 95.44 87 SER A O 1
ATOM 687 N N . LEU A 1 88 ? 28.305 -18.280 -17.439 1.00 96.88 88 LEU A N 1
ATOM 688 C CA . LEU A 1 88 ? 28.362 -18.713 -16.043 1.00 96.88 88 LEU A CA 1
ATOM 689 C C . LEU A 1 88 ? 28.703 -17.544 -15.112 1.00 96.88 88 LEU A C 1
ATOM 691 O O . LEU A 1 88 ? 28.044 -17.367 -14.090 1.00 96.88 88 LEU A O 1
ATOM 695 N N . LEU A 1 89 ? 29.698 -16.735 -15.480 1.00 96.50 89 LEU A N 1
ATOM 696 C CA . LEU A 1 89 ? 30.118 -15.565 -14.714 1.00 96.50 89 LEU A CA 1
ATOM 697 C C . LEU A 1 89 ? 28.972 -14.554 -14.591 1.00 96.50 89 LEU A C 1
ATOM 699 O O . LEU A 1 89 ? 28.687 -14.103 -13.485 1.00 96.50 89 LEU A O 1
ATOM 703 N N . PHE A 1 90 ? 28.249 -14.294 -15.682 1.00 94.94 90 PHE A N 1
ATOM 704 C CA . PHE A 1 90 ? 27.051 -13.453 -15.670 1.00 94.94 90 PHE A CA 1
ATOM 705 C C . PHE A 1 90 ? 25.963 -14.010 -14.734 1.00 94.94 90 PHE A C 1
ATOM 707 O O . PHE A 1 90 ? 25.409 -13.281 -13.914 1.00 94.94 90 PHE A O 1
ATOM 714 N N . SER A 1 91 ? 25.701 -15.323 -14.777 1.00 96.44 91 SER A N 1
ATOM 715 C CA . SER A 1 91 ? 24.741 -15.964 -13.865 1.00 96.44 91 SER A CA 1
ATOM 716 C C . SER A 1 91 ? 25.162 -15.858 -12.395 1.00 96.44 91 SER A C 1
ATOM 718 O O . SER A 1 91 ? 24.319 -15.633 -11.526 1.00 96.44 91 SER A O 1
ATOM 720 N N . MET A 1 92 ? 26.455 -16.003 -12.098 1.00 96.56 92 MET A N 1
ATOM 721 C CA . MET A 1 92 ? 26.978 -15.846 -10.740 1.00 96.56 92 MET A CA 1
ATOM 722 C C . MET A 1 92 ? 26.896 -14.395 -10.258 1.00 96.56 92 MET A C 1
ATOM 724 O O . MET A 1 92 ? 26.503 -14.171 -9.116 1.00 96.56 92 MET A O 1
ATOM 728 N N . GLN A 1 93 ? 27.210 -13.420 -11.115 1.00 96.56 93 GLN A N 1
ATOM 729 C CA . GLN A 1 93 ? 27.070 -11.997 -10.798 1.00 96.56 93 GLN A CA 1
ATOM 730 C C . GLN A 1 93 ? 25.616 -11.624 -10.500 1.00 96.56 93 GLN A C 1
ATOM 732 O O . GLN A 1 93 ? 25.360 -10.956 -9.501 1.00 96.56 93 GLN A O 1
ATOM 737 N N . HIS A 1 94 ? 24.666 -12.118 -11.299 1.00 95.12 94 HIS A N 1
ATOM 738 C CA . HIS A 1 94 ? 23.241 -11.899 -11.054 1.00 95.12 94 HIS A CA 1
ATOM 739 C C . HIS A 1 94 ? 22.808 -12.447 -9.689 1.00 95.12 94 HIS A C 1
ATOM 741 O O . HIS A 1 94 ? 22.227 -11.722 -8.886 1.00 95.12 94 HIS A O 1
ATOM 747 N N . LYS A 1 95 ? 23.166 -13.702 -9.381 1.00 97.19 95 LYS A N 1
ATOM 748 C CA . LYS A 1 95 ? 22.861 -14.318 -8.078 1.00 97.19 95 LYS A CA 1
ATOM 749 C C . LYS A 1 95 ? 23.479 -13.552 -6.911 1.00 97.19 95 LYS A C 1
ATOM 751 O O . LYS A 1 95 ? 22.859 -13.429 -5.861 1.00 97.19 95 LYS A O 1
ATOM 756 N N . PHE A 1 96 ? 24.699 -13.046 -7.075 1.00 93.25 96 PHE A N 1
ATOM 757 C CA . PHE A 1 96 ? 25.350 -12.240 -6.047 1.00 93.25 96 PHE A CA 1
ATOM 758 C C . PHE A 1 96 ? 24.593 -10.928 -5.808 1.00 93.25 96 PHE A C 1
ATOM 760 O O . PHE A 1 96 ? 24.319 -10.579 -4.664 1.00 93.25 96 PHE A O 1
ATOM 767 N N . GLN A 1 97 ? 24.168 -10.255 -6.879 1.00 95.12 97 GLN A N 1
ATOM 768 C CA . GLN A 1 97 ? 23.387 -9.024 -6.787 1.00 95.12 97 GLN A CA 1
ATOM 769 C C . GLN A 1 97 ? 21.996 -9.251 -6.164 1.00 95.12 97 GLN A C 1
ATOM 771 O O . GLN A 1 97 ? 21.507 -8.397 -5.424 1.00 95.12 97 GLN A O 1
ATOM 776 N N . GLU A 1 98 ? 21.348 -10.386 -6.440 1.00 94.88 98 GLU A N 1
ATOM 777 C CA . GLU A 1 98 ? 20.103 -10.788 -5.767 1.00 94.88 98 GLU A CA 1
ATOM 778 C C . GLU A 1 98 ? 20.317 -10.975 -4.263 1.00 94.88 98 GLU A C 1
ATOM 780 O O . GLU A 1 98 ? 19.592 -10.379 -3.468 1.00 94.88 98 GLU A O 1
ATOM 785 N N . LEU A 1 99 ? 21.363 -11.707 -3.865 1.00 94.25 99 LEU A N 1
ATOM 786 C CA . LEU A 1 99 ? 21.702 -11.909 -2.453 1.00 94.25 99 LEU A CA 1
ATOM 787 C C . LEU A 1 99 ? 22.048 -10.594 -1.736 1.00 94.25 99 LEU A C 1
ATOM 789 O O . LEU A 1 99 ? 21.679 -10.409 -0.576 1.00 94.25 99 LEU A O 1
ATOM 793 N N . GLU A 1 100 ? 22.723 -9.655 -2.403 1.00 93.00 100 GLU A N 1
ATOM 794 C CA . GLU A 1 100 ? 22.989 -8.320 -1.852 1.00 93.00 100 GLU A CA 1
ATOM 795 C C . GLU A 1 100 ? 21.698 -7.519 -1.629 1.00 93.00 100 GLU A C 1
ATOM 797 O O . GLU A 1 100 ? 21.535 -6.894 -0.576 1.00 93.00 100 GLU A O 1
ATOM 802 N N . LYS A 1 101 ? 20.754 -7.564 -2.581 1.00 95.19 101 LYS A N 1
ATOM 803 C CA . LYS A 1 101 ? 19.434 -6.927 -2.433 1.00 95.19 101 LYS A CA 1
ATOM 804 C C . LYS A 1 101 ? 18.652 -7.551 -1.277 1.00 95.19 101 LYS A C 1
ATOM 806 O O . LYS A 1 101 ? 18.136 -6.817 -0.434 1.00 95.19 101 LYS A O 1
ATOM 811 N N . GLU A 1 102 ? 18.601 -8.881 -1.202 1.00 95.69 102 GLU A N 1
ATOM 812 C CA . GLU A 1 102 ? 17.942 -9.608 -0.112 1.00 95.69 102 GLU A CA 1
ATOM 813 C C . GLU A 1 102 ? 18.548 -9.235 1.247 1.00 95.69 102 GLU A C 1
ATOM 815 O O . GLU A 1 102 ? 17.822 -8.837 2.160 1.00 95.69 102 GLU A O 1
ATOM 820 N N . SER A 1 103 ? 19.878 -9.245 1.363 1.00 93.38 103 SER A N 1
ATOM 821 C CA . SER A 1 103 ? 20.597 -8.813 2.568 1.00 93.38 103 SER A CA 1
ATOM 822 C C . SER A 1 103 ? 20.239 -7.377 2.980 1.00 93.38 103 SER A C 1
ATOM 824 O O . SER A 1 103 ? 19.949 -7.117 4.151 1.00 93.38 103 SER A O 1
ATOM 826 N N . GLY A 1 104 ? 20.159 -6.449 2.017 1.00 94.88 104 GLY A N 1
ATOM 827 C CA . GLY A 1 104 ? 19.724 -5.071 2.257 1.00 94.88 104 GLY A CA 1
ATOM 828 C C . GLY A 1 104 ? 18.292 -4.976 2.795 1.00 94.88 104 GLY A C 1
ATOM 829 O O . GLY A 1 104 ? 18.042 -4.273 3.776 1.00 94.88 104 GLY A O 1
ATOM 830 N N . THR A 1 105 ? 17.349 -5.726 2.215 1.00 95.00 105 THR A N 1
ATOM 831 C CA . THR A 1 105 ? 15.958 -5.757 2.706 1.00 95.00 105 THR A CA 1
ATOM 832 C C . THR A 1 105 ? 15.847 -6.346 4.113 1.00 95.00 105 THR A C 1
ATOM 834 O O . THR A 1 105 ? 15.118 -5.806 4.949 1.00 95.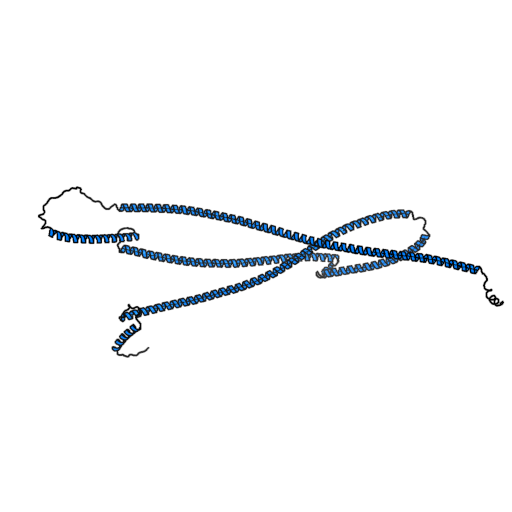00 105 THR A O 1
ATOM 837 N N . ILE A 1 106 ? 16.623 -7.393 4.417 1.00 94.94 106 ILE A N 1
ATOM 838 C CA . ILE A 1 106 ? 16.690 -7.999 5.751 1.00 94.94 106 ILE A CA 1
ATOM 839 C C . ILE A 1 106 ? 17.244 -6.993 6.765 1.00 94.94 106 ILE A C 1
ATOM 841 O O . ILE A 1 106 ? 16.690 -6.866 7.856 1.00 94.94 106 ILE A O 1
ATOM 845 N N . ALA A 1 107 ? 18.289 -6.236 6.413 1.00 94.50 107 ALA A N 1
ATOM 846 C CA . ALA A 1 107 ? 18.857 -5.210 7.286 1.00 94.50 107 ALA A CA 1
ATOM 847 C C . ALA A 1 107 ? 17.844 -4.096 7.613 1.00 94.50 107 ALA A C 1
ATOM 849 O O . ALA A 1 107 ? 17.699 -3.722 8.779 1.00 94.50 107 ALA A O 1
ATOM 850 N N . ILE A 1 108 ? 17.091 -3.618 6.615 1.00 95.62 108 ILE A N 1
ATOM 851 C CA . ILE A 1 108 ? 16.034 -2.610 6.808 1.00 95.62 108 ILE A CA 1
ATOM 852 C C . ILE A 1 108 ? 14.911 -3.166 7.695 1.00 95.62 108 ILE A C 1
ATOM 854 O O . ILE A 1 108 ? 14.514 -2.520 8.667 1.00 95.62 108 ILE A O 1
ATOM 858 N N . SER A 1 109 ? 14.431 -4.382 7.410 1.00 94.94 109 SER A N 1
ATOM 859 C CA . SER A 1 109 ? 13.387 -5.033 8.212 1.00 94.94 109 SER A CA 1
ATOM 860 C C . SER A 1 109 ? 13.834 -5.260 9.658 1.00 94.94 109 SER A C 1
ATOM 862 O O . SER A 1 109 ? 13.036 -5.081 10.579 1.00 94.94 109 SER A O 1
ATOM 864 N N . LYS A 1 110 ? 15.100 -5.641 9.872 1.00 97.25 110 LYS A N 1
ATOM 865 C CA . LYS A 1 110 ? 15.688 -5.811 11.205 1.00 97.25 110 LYS A CA 1
ATOM 866 C C . LYS A 1 110 ? 15.707 -4.487 11.967 1.00 97.25 110 LYS A C 1
ATOM 868 O O . LYS A 1 110 ? 15.226 -4.444 13.095 1.00 97.25 110 LYS A O 1
ATOM 873 N N . HIS A 1 111 ? 16.187 -3.412 11.344 1.00 96.19 111 HIS A N 1
ATOM 874 C CA . HIS A 1 111 ? 16.218 -2.092 11.972 1.00 96.19 111 HIS A CA 1
ATOM 875 C C . HIS A 1 111 ? 14.809 -1.605 12.348 1.00 96.19 111 HIS A C 1
ATOM 877 O O . HIS A 1 111 ? 14.584 -1.110 13.450 1.00 96.19 111 HIS A O 1
ATOM 883 N N . GLN A 1 112 ? 13.822 -1.819 11.473 1.00 96.69 112 GLN A N 1
ATOM 884 C CA . GLN A 1 112 ? 12.432 -1.468 11.764 1.00 96.69 112 GLN A CA 1
ATOM 885 C C . GLN A 1 112 ? 11.850 -2.285 12.931 1.00 96.69 112 GLN A C 1
ATOM 887 O O . GLN A 1 112 ? 11.098 -1.745 13.746 1.00 96.69 112 GLN A O 1
ATOM 892 N N . ALA A 1 113 ? 12.178 -3.577 13.025 1.00 93.38 113 ALA A N 1
ATOM 893 C CA . ALA A 1 113 ? 11.764 -4.423 14.142 1.00 93.38 113 ALA A CA 1
ATOM 894 C C . ALA A 1 113 ? 12.417 -3.989 15.465 1.00 93.38 113 ALA A C 1
ATOM 896 O O . ALA A 1 113 ? 11.732 -3.932 16.485 1.00 93.38 113 ALA A O 1
ATOM 897 N N . GLU A 1 114 ? 13.702 -3.621 15.445 1.00 96.12 114 GLU A N 1
ATOM 898 C CA . GLU A 1 114 ? 14.420 -3.082 16.607 1.00 96.12 114 GLU A CA 1
ATOM 899 C C . GLU A 1 114 ? 13.786 -1.777 17.107 1.00 96.12 114 GLU A C 1
ATOM 901 O O . GLU A 1 114 ? 13.499 -1.663 18.298 1.00 96.12 114 GLU A O 1
ATOM 906 N N . LEU A 1 115 ? 13.462 -0.840 16.208 1.00 96.50 115 LEU A N 1
ATOM 907 C CA . LEU A 1 115 ? 12.782 0.411 16.570 1.00 96.50 115 LEU A CA 1
ATOM 908 C C . LEU A 1 115 ? 11.400 0.167 17.195 1.00 96.50 115 LEU A C 1
ATOM 910 O O . LEU A 1 115 ? 11.064 0.771 18.213 1.00 96.50 115 LEU A O 1
ATOM 914 N N . LYS A 1 116 ? 10.601 -0.747 16.626 1.00 97.62 116 LYS A N 1
ATOM 915 C CA . LYS A 1 116 ? 9.296 -1.124 17.199 1.00 97.62 116 LYS A CA 1
ATOM 916 C C . LYS A 1 116 ? 9.449 -1.775 18.572 1.00 97.62 116 LYS A C 1
ATOM 918 O O . LYS A 1 116 ? 8.700 -1.447 19.487 1.00 97.62 116 LYS A O 1
ATOM 923 N N . SER A 1 117 ? 10.425 -2.668 18.729 1.00 95.19 117 SER A N 1
ATOM 924 C CA . SER A 1 117 ? 10.720 -3.294 20.018 1.00 95.19 117 SER A CA 1
ATOM 925 C C . SER A 1 117 ? 11.136 -2.258 21.061 1.00 95.19 117 SER A C 1
ATOM 927 O O . SER A 1 117 ? 10.718 -2.356 22.211 1.00 95.19 117 SER A O 1
ATOM 929 N N . GLN A 1 118 ? 11.936 -1.262 20.675 1.00 95.94 118 GLN A N 1
ATOM 930 C CA . GLN A 1 118 ? 12.362 -0.189 21.569 1.00 95.94 118 GLN A CA 1
ATOM 931 C C . GLN A 1 118 ? 11.180 0.684 22.012 1.00 95.94 118 GLN A C 1
ATOM 933 O O . GLN A 1 118 ? 11.060 0.972 23.200 1.00 95.94 118 GLN A O 1
ATOM 938 N N . ALA A 1 119 ? 10.274 1.035 21.094 1.00 96.06 119 ALA A N 1
ATOM 939 C CA . ALA A 1 119 ? 9.061 1.786 21.419 1.00 96.06 119 ALA A CA 1
ATOM 940 C C . ALA A 1 119 ? 8.157 1.028 22.410 1.00 96.06 119 ALA A C 1
ATOM 942 O O . ALA A 1 119 ? 7.729 1.593 23.412 1.00 96.06 119 ALA A O 1
ATOM 943 N N . ILE A 1 120 ? 7.940 -0.274 22.185 1.00 96.44 120 ILE A N 1
ATOM 944 C CA . ILE A 1 120 ? 7.148 -1.124 23.091 1.00 96.44 120 ILE A CA 1
ATOM 945 C C . ILE A 1 120 ? 7.817 -1.244 24.467 1.00 96.44 120 ILE A C 1
ATOM 947 O O . ILE A 1 120 ? 7.135 -1.261 25.491 1.00 96.44 120 ILE A O 1
ATOM 951 N N . LEU A 1 121 ? 9.149 -1.348 24.526 1.00 95.12 121 LEU A N 1
ATOM 952 C CA . LEU A 1 121 ? 9.871 -1.382 25.800 1.00 95.12 121 LEU A CA 1
ATOM 953 C C . LEU A 1 121 ? 9.720 -0.068 26.572 1.00 95.12 121 LEU A C 1
ATOM 955 O O . LEU A 1 121 ? 9.541 -0.111 27.787 1.00 95.12 121 LEU A O 1
ATOM 959 N N . GLN A 1 122 ? 9.748 1.071 25.881 1.00 96.75 122 GLN A N 1
ATOM 960 C CA . GLN A 1 122 ? 9.535 2.378 26.494 1.00 96.75 122 GLN A CA 1
ATOM 961 C C . GLN A 1 122 ? 8.106 2.522 27.037 1.00 96.75 122 GLN A C 1
ATOM 963 O O . GLN A 1 122 ? 7.937 2.862 28.203 1.00 96.75 122 GLN A O 1
ATOM 968 N N . GLU A 1 123 ? 7.088 2.163 26.251 1.00 96.12 123 GLU A N 1
ATOM 969 C CA . GLU A 1 123 ? 5.690 2.179 26.705 1.00 96.12 123 GLU A CA 1
ATOM 970 C C . GLU A 1 123 ? 5.478 1.265 27.925 1.00 96.12 123 GLU A C 1
ATOM 972 O O . GLU A 1 123 ? 4.817 1.638 28.892 1.00 96.12 123 GLU A O 1
ATOM 977 N N . ASN A 1 124 ? 6.102 0.081 27.938 1.00 91.38 124 ASN A N 1
ATOM 978 C CA . ASN A 1 124 ? 6.054 -0.816 29.094 1.00 91.38 124 ASN A CA 1
ATOM 979 C C . ASN A 1 124 ? 6.715 -0.226 30.347 1.00 91.38 124 ASN A C 1
ATOM 981 O O . ASN A 1 124 ? 6.270 -0.527 31.455 1.00 91.38 124 ASN A O 1
ATOM 985 N N . LEU A 1 125 ? 7.782 0.565 30.202 1.00 97.06 125 LEU A N 1
ATOM 986 C CA . LEU A 1 125 ? 8.403 1.263 31.331 1.00 97.06 125 LEU A CA 1
ATOM 987 C C . LEU A 1 125 ? 7.466 2.346 31.875 1.00 97.06 125 LEU A C 1
ATOM 989 O O . LEU A 1 125 ? 7.203 2.355 33.074 1.00 97.06 125 LEU A O 1
ATOM 993 N N . GLU A 1 126 ? 6.874 3.161 31.002 1.00 96.38 126 GLU A N 1
ATOM 994 C CA . GLU A 1 126 ? 5.918 4.208 31.391 1.00 96.38 126 GLU A CA 1
ATOM 995 C C . GLU A 1 126 ? 4.666 3.630 32.074 1.00 96.38 126 GLU A C 1
ATOM 997 O O . GLU A 1 126 ? 4.166 4.174 33.060 1.00 96.38 126 GLU A O 1
ATOM 1002 N N . LEU A 1 127 ? 4.149 2.499 31.583 1.00 96.06 127 LEU A N 1
ATOM 1003 C CA . LEU A 1 127 ? 3.023 1.807 32.215 1.00 96.06 127 LEU A CA 1
ATOM 1004 C C . LEU A 1 127 ? 3.398 1.234 33.585 1.00 96.06 127 LEU A C 1
ATOM 1006 O O . LEU A 1 127 ? 2.591 1.307 34.510 1.00 96.06 127 LEU A O 1
ATOM 1010 N N . LYS A 1 128 ? 4.612 0.690 33.742 1.00 96.56 128 LYS A N 1
ATOM 1011 C CA . LYS A 1 128 ? 5.101 0.215 35.045 1.00 96.56 128 LYS A CA 1
ATOM 1012 C C . LYS A 1 128 ? 5.243 1.353 36.050 1.00 96.56 128 LYS A C 1
ATOM 1014 O O . LYS A 1 128 ? 4.861 1.164 37.201 1.00 96.56 128 LYS A O 1
ATOM 1019 N N . GLU A 1 129 ? 5.748 2.508 35.625 1.00 96.25 129 GLU A N 1
ATOM 1020 C CA . GLU A 1 129 ? 5.841 3.702 36.474 1.00 96.25 129 GLU A CA 1
ATOM 1021 C C . GLU A 1 129 ? 4.452 4.167 36.929 1.00 96.25 129 GLU A C 1
ATOM 1023 O O . GLU A 1 129 ? 4.231 4.331 38.126 1.00 96.25 129 GLU A O 1
ATOM 1028 N N . LYS A 1 130 ? 3.475 4.246 36.014 1.00 96.94 130 LYS A N 1
ATOM 1029 C CA . LYS A 1 130 ? 2.083 4.596 36.358 1.00 96.94 130 LYS A CA 1
ATOM 1030 C C . LYS A 1 130 ? 1.438 3.611 37.329 1.00 96.94 130 LYS A C 1
ATOM 1032 O O . LYS A 1 130 ? 0.735 4.029 38.245 1.00 96.94 130 LYS A O 1
ATOM 1037 N N . ILE A 1 131 ? 1.654 2.307 37.136 1.00 95.19 131 ILE A N 1
ATOM 1038 C CA . ILE A 1 131 ? 1.158 1.284 38.068 1.00 95.19 131 ILE A CA 1
ATOM 1039 C C . ILE A 1 131 ? 1.791 1.492 39.446 1.00 95.19 131 ILE A C 1
ATOM 1041 O O . ILE A 1 131 ? 1.083 1.451 40.448 1.00 95.19 131 ILE A O 1
ATOM 1045 N N . HIS A 1 132 ? 3.098 1.754 39.506 1.00 95.69 132 HIS A N 1
ATOM 1046 C CA . HIS A 1 132 ? 3.790 1.977 40.771 1.00 95.69 132 HIS A CA 1
ATOM 1047 C C . HIS A 1 132 ? 3.266 3.215 41.514 1.00 95.69 132 HIS A C 1
ATOM 1049 O O . HIS A 1 132 ? 2.970 3.118 42.705 1.00 95.69 132 HIS A O 1
ATOM 1055 N N . GLU A 1 133 ? 3.062 4.334 40.810 1.00 95.94 133 GLU A N 1
ATOM 1056 C CA . GLU A 1 133 ? 2.451 5.547 41.373 1.00 95.94 133 GLU A CA 1
ATOM 1057 C C . GLU A 1 133 ? 1.035 5.282 41.902 1.00 95.94 133 GLU A C 1
ATOM 1059 O O . GLU A 1 133 ? 0.691 5.704 43.006 1.00 95.94 133 GLU A O 1
ATOM 1064 N N . GLN A 1 134 ? 0.208 4.549 41.151 1.00 95.19 134 GLN A N 1
ATOM 1065 C CA . GLN A 1 134 ? -1.142 4.188 41.593 1.00 95.19 134 GLN A CA 1
ATOM 1066 C C . GLN A 1 134 ? -1.123 3.283 42.827 1.00 95.19 134 GLN A C 1
ATOM 1068 O O . GLN A 1 134 ? -1.917 3.477 43.747 1.00 95.19 134 GLN A O 1
ATOM 1073 N N . GLU A 1 135 ? -0.221 2.303 42.880 1.00 94.31 135 GLU A N 1
ATOM 1074 C CA . GLU A 1 135 ? -0.058 1.466 44.066 1.00 94.31 135 GLU A CA 1
ATOM 1075 C C . GLU A 1 135 ? 0.391 2.275 45.288 1.00 94.31 135 GLU A C 1
ATOM 1077 O O . GLU A 1 135 ? -0.034 1.980 46.407 1.00 94.31 135 GLU A O 1
ATOM 1082 N N . GLU A 1 136 ? 1.258 3.271 45.100 1.00 95.75 136 GLU A N 1
ATOM 1083 C CA . GLU A 1 136 ? 1.707 4.162 46.169 1.00 95.75 136 GLU A CA 1
ATOM 1084 C C . GLU A 1 136 ? 0.565 5.049 46.678 1.00 95.75 136 GLU A C 1
ATOM 1086 O O . GLU A 1 136 ? 0.329 5.090 47.886 1.00 95.75 136 GLU A O 1
ATOM 1091 N N . GLN A 1 137 ? -0.233 5.630 45.776 1.00 96.06 137 GLN A N 1
ATOM 1092 C CA . GLN A 1 137 ? -1.447 6.374 46.131 1.00 96.06 137 GLN A CA 1
ATOM 1093 C C . GLN A 1 137 ? -2.456 5.502 46.887 1.00 96.06 137 GLN A C 1
ATOM 1095 O O . GLN A 1 137 ? -3.002 5.917 47.909 1.00 96.06 137 GLN A O 1
ATOM 1100 N N . ILE A 1 138 ? -2.697 4.269 46.427 1.00 94.56 138 ILE A N 1
ATOM 1101 C CA . ILE A 1 138 ? -3.592 3.338 47.123 1.00 94.56 138 ILE A CA 1
ATOM 1102 C C . ILE A 1 138 ? -3.039 3.021 48.515 1.00 94.56 138 ILE A C 1
ATOM 1104 O O . ILE A 1 138 ? -3.790 3.091 49.487 1.00 94.56 138 ILE A O 1
ATOM 1108 N N . ARG A 1 139 ? -1.738 2.729 48.647 1.00 96.31 139 ARG A N 1
ATOM 1109 C CA . ARG A 1 139 ? -1.106 2.503 49.958 1.00 96.31 139 ARG A CA 1
ATOM 1110 C C . ARG A 1 139 ? -1.303 3.692 50.894 1.00 96.31 139 ARG A C 1
ATOM 1112 O O . ARG A 1 139 ? -1.683 3.477 52.040 1.00 96.31 139 ARG A O 1
ATOM 1119 N N . GLU A 1 140 ? -1.101 4.915 50.415 1.00 95.69 140 GLU A N 1
ATOM 1120 C CA . GLU A 1 140 ? -1.299 6.130 51.209 1.00 95.69 140 GLU A CA 1
ATOM 1121 C C . GLU A 1 140 ? -2.768 6.321 51.621 1.00 95.69 140 GLU A C 1
ATOM 1123 O O . GLU A 1 140 ? -3.069 6.610 52.777 1.00 95.69 140 GLU A O 1
ATOM 1128 N N . THR A 1 141 ? -3.723 6.075 50.720 1.00 93.56 141 THR A N 1
ATOM 1129 C CA . THR A 1 141 ? -5.149 6.150 51.082 1.00 93.56 141 THR A CA 1
ATOM 1130 C C . THR A 1 141 ? -5.524 5.104 52.132 1.00 93.56 141 THR A C 1
ATOM 1132 O O . THR A 1 141 ? -6.278 5.414 53.054 1.00 93.56 141 THR A O 1
ATOM 1135 N N . VAL A 1 142 ? -4.983 3.884 52.041 1.00 94.31 142 VAL A N 1
ATOM 1136 C CA . VAL A 1 142 ? -5.222 2.820 53.024 1.00 94.31 142 VAL A CA 1
ATOM 1137 C C . VAL A 1 142 ? -4.649 3.205 54.385 1.00 94.31 142 VAL A C 1
ATOM 1139 O O . VAL A 1 142 ? -5.359 3.075 55.381 1.00 94.31 142 VAL A O 1
ATOM 1142 N N . THR A 1 143 ? -3.424 3.737 54.453 1.00 95.12 143 THR A N 1
ATOM 1143 C CA . THR A 1 143 ? -2.833 4.161 55.734 1.00 95.12 143 THR A CA 1
ATOM 1144 C C . THR A 1 143 ? -3.623 5.300 56.377 1.00 95.12 143 THR A C 1
ATOM 1146 O O . THR A 1 143 ? -3.846 5.269 57.588 1.00 95.12 143 THR A O 1
ATOM 1149 N N . ILE A 1 144 ? -4.123 6.261 55.589 1.00 94.38 144 ILE A N 1
ATOM 1150 C CA . ILE A 1 144 ? -5.016 7.321 56.083 1.00 94.38 144 ILE A CA 1
ATOM 1151 C C . ILE A 1 144 ? -6.295 6.715 56.681 1.00 94.38 144 ILE A C 1
ATOM 1153 O O . ILE A 1 144 ? -6.626 7.004 57.832 1.00 94.38 144 ILE A O 1
ATOM 1157 N N . HIS A 1 145 ? -6.978 5.821 55.958 1.00 92.06 145 HIS A N 1
ATOM 1158 C CA . HIS A 1 145 ? -8.199 5.175 56.457 1.00 92.06 145 HIS A CA 1
ATOM 1159 C C . HIS A 1 145 ? -7.939 4.319 57.707 1.00 92.06 145 HIS A C 1
ATOM 1161 O O . HIS A 1 145 ? -8.762 4.292 58.623 1.00 92.06 145 HIS A O 1
ATOM 1167 N N . GLU A 1 146 ? -6.797 3.633 57.798 1.00 93.00 146 GLU A N 1
ATOM 1168 C CA . GLU A 1 146 ? -6.403 2.888 58.999 1.00 93.00 146 GLU A CA 1
ATOM 1169 C C . GLU A 1 146 ? -6.196 3.815 60.206 1.00 93.00 146 GLU A C 1
ATOM 1171 O O . GLU A 1 146 ? -6.650 3.504 61.315 1.00 93.00 146 GLU A O 1
ATOM 1176 N N . MET A 1 147 ? -5.555 4.972 60.001 1.00 91.38 147 MET A N 1
ATOM 1177 C CA . MET A 1 147 ? -5.389 5.994 61.037 1.00 91.38 147 MET A CA 1
ATOM 1178 C C . MET A 1 147 ? -6.742 6.563 61.492 1.00 91.38 147 MET A C 1
ATOM 1180 O O . MET A 1 147 ? -6.971 6.690 62.699 1.00 91.38 147 MET A O 1
ATOM 1184 N N . GLU A 1 148 ? -7.663 6.834 60.565 1.00 91.44 148 GLU A N 1
ATOM 1185 C CA . GLU A 1 148 ? -9.026 7.290 60.868 1.00 91.44 148 GLU A CA 1
ATOM 1186 C C . GLU A 1 148 ? -9.836 6.235 61.627 1.00 91.44 148 GLU A C 1
ATOM 1188 O O . GLU A 1 148 ? -10.468 6.544 62.638 1.00 91.44 148 GLU A O 1
ATOM 1193 N N . LEU A 1 149 ? -9.787 4.967 61.205 1.00 89.38 149 LEU A N 1
ATOM 1194 C CA . LEU A 1 149 ? -10.441 3.861 61.909 1.00 89.38 149 LEU A CA 1
ATOM 1195 C C . LEU A 1 149 ? -9.899 3.705 63.332 1.00 89.38 149 LEU A C 1
ATOM 1197 O O . LEU A 1 149 ? -10.674 3.473 64.265 1.00 89.38 149 LEU A O 1
ATOM 1201 N N . LYS A 1 150 ? -8.585 3.869 63.525 1.00 93.00 150 LYS A N 1
ATOM 1202 C CA . LYS A 1 150 ? -7.962 3.840 64.852 1.00 93.00 150 LYS A CA 1
ATOM 1203 C C . LYS A 1 150 ? -8.447 5.002 65.723 1.00 93.00 150 LYS A C 1
ATOM 1205 O O . LYS A 1 150 ? -8.884 4.761 66.849 1.00 93.00 150 LYS A O 1
ATOM 1210 N N . ALA A 1 151 ? -8.469 6.225 65.191 1.00 90.44 151 ALA A N 1
ATOM 1211 C CA . ALA A 1 151 ? -8.985 7.404 65.889 1.00 90.44 151 ALA A CA 1
ATOM 1212 C C . ALA A 1 151 ? -10.486 7.278 66.229 1.00 90.44 151 ALA A C 1
ATOM 1214 O O . ALA A 1 151 ? -10.920 7.613 67.338 1.00 90.44 151 ALA A O 1
ATOM 1215 N N . ASN A 1 152 ? -11.286 6.727 65.312 1.00 88.25 152 ASN A N 1
ATOM 1216 C CA . ASN A 1 152 ? -12.707 6.450 65.518 1.00 88.25 152 ASN A CA 1
ATOM 1217 C C . ASN A 1 152 ? -12.915 5.394 66.609 1.00 88.25 152 ASN A C 1
ATOM 1219 O O . ASN A 1 152 ? -13.735 5.587 67.509 1.00 88.25 152 ASN A O 1
ATOM 1223 N N . ARG A 1 153 ? -12.130 4.309 66.598 1.00 92.94 153 ARG A N 1
ATOM 1224 C CA . ARG A 1 153 ? -12.163 3.271 67.639 1.00 92.94 153 ARG A CA 1
ATOM 1225 C C . ARG A 1 153 ? -11.812 3.833 69.017 1.00 92.94 153 ARG A C 1
ATOM 1227 O O . ARG A 1 153 ? -12.487 3.509 69.993 1.00 92.94 153 ARG A O 1
ATOM 1234 N N . GLU A 1 154 ? -10.790 4.679 69.108 1.00 91.25 154 GLU A N 1
ATOM 1235 C CA . GLU A 1 154 ? -10.411 5.363 70.351 1.00 91.25 154 GLU A CA 1
ATOM 1236 C C . GLU A 1 154 ? -11.515 6.315 70.839 1.00 91.25 154 GLU A C 1
ATOM 1238 O O . GLU A 1 154 ? -11.808 6.368 72.036 1.00 91.25 154 GLU A O 1
ATOM 1243 N N . THR A 1 155 ? -12.183 7.018 69.920 1.00 90.38 155 THR A N 1
ATOM 1244 C CA . THR A 1 155 ? -13.322 7.897 70.234 1.00 90.38 155 THR A CA 1
ATOM 1245 C C . THR A 1 155 ? -14.519 7.111 70.764 1.00 90.38 155 THR A C 1
ATOM 1247 O O . THR A 1 155 ? -15.073 7.474 71.802 1.00 90.38 155 THR A O 1
ATOM 1250 N N . ILE A 1 156 ? -14.871 5.990 70.128 1.00 89.75 156 ILE A N 1
ATOM 1251 C CA . ILE A 1 156 ? -15.921 5.085 70.612 1.00 89.75 156 ILE A CA 1
ATOM 1252 C C . ILE A 1 156 ? -15.556 4.538 71.997 1.00 89.75 156 ILE A C 1
ATOM 1254 O O . ILE A 1 156 ? -16.396 4.553 72.892 1.00 89.75 156 ILE A O 1
ATOM 1258 N N . MET A 1 157 ? -14.306 4.114 72.225 1.00 87.19 157 MET A N 1
ATOM 1259 C CA . MET A 1 157 ? -13.880 3.630 73.546 1.00 87.19 157 MET A CA 1
ATOM 1260 C C . MET A 1 157 ? -13.961 4.708 74.639 1.00 87.19 157 MET A C 1
ATOM 1262 O O . MET A 1 157 ? -14.361 4.389 75.764 1.00 87.19 157 MET A O 1
ATOM 1266 N N . ARG A 1 158 ? -13.643 5.977 74.334 1.00 90.44 158 ARG A N 1
ATOM 1267 C CA . ARG A 1 158 ? -13.854 7.100 75.268 1.00 90.44 158 ARG A CA 1
ATOM 1268 C C . ARG A 1 158 ? -15.332 7.301 75.590 1.00 90.44 158 ARG A C 1
ATOM 1270 O O . ARG A 1 158 ? -15.674 7.324 76.769 1.00 90.44 158 ARG A O 1
ATOM 1277 N N . LEU A 1 159 ? -16.196 7.352 74.575 1.00 89.00 159 LEU A N 1
ATOM 1278 C CA . LEU A 1 159 ? -17.643 7.517 74.756 1.00 89.00 159 LEU A CA 1
ATOM 1279 C C . LEU A 1 159 ? -18.258 6.358 75.550 1.00 89.00 159 LEU A C 1
ATOM 1281 O O . LEU A 1 159 ? -19.016 6.591 76.484 1.00 89.00 159 LEU A O 1
ATOM 1285 N N . VAL A 1 160 ? -17.884 5.107 75.259 1.00 89.31 160 VAL A N 1
ATOM 1286 C CA . VAL A 1 160 ? -18.326 3.927 76.028 1.00 89.31 160 VAL A CA 1
ATOM 1287 C C . VAL A 1 160 ? -17.854 4.003 77.483 1.00 89.31 160 VAL A C 1
ATOM 1289 O O . VAL A 1 160 ? -18.590 3.630 78.397 1.00 89.31 160 VAL A O 1
ATOM 1292 N N . SER A 1 161 ? -16.643 4.509 77.727 1.00 86.50 161 SER A N 1
ATOM 1293 C CA . SER A 1 161 ? -16.112 4.695 79.083 1.00 86.50 161 SER A CA 1
ATOM 1294 C C . SER A 1 161 ? -16.817 5.823 79.844 1.00 86.50 161 SER A C 1
ATOM 1296 O O . SER A 1 161 ? -17.060 5.681 81.042 1.00 86.50 161 SER A O 1
ATOM 1298 N N . GLU A 1 162 ? -17.163 6.924 79.174 1.00 86.31 162 GLU A N 1
ATOM 1299 C CA . GLU A 1 162 ? -17.970 8.018 79.732 1.00 86.31 162 GLU A CA 1
ATOM 1300 C C . GLU A 1 162 ? -19.395 7.562 80.034 1.00 86.31 162 GLU A C 1
ATOM 1302 O O . GLU A 1 162 ? -19.849 7.740 81.160 1.00 86.31 162 GLU A O 1
ATOM 1307 N N . VAL A 1 163 ? -20.052 6.864 79.103 1.00 84.25 163 VAL A N 1
ATOM 1308 C CA . VAL A 1 163 ? -21.379 6.265 79.316 1.00 84.25 163 VAL A CA 1
ATOM 1309 C C . VAL A 1 163 ? -21.350 5.289 80.489 1.00 84.25 163 VAL A C 1
ATOM 1311 O O . VAL A 1 163 ? -22.198 5.380 81.366 1.00 84.25 163 VAL A O 1
ATOM 1314 N N . ASN A 1 164 ? -20.345 4.414 80.594 1.00 78.94 164 ASN A N 1
ATOM 1315 C CA . ASN A 1 164 ? -20.215 3.513 81.745 1.00 78.94 164 ASN A CA 1
ATOM 1316 C C . ASN A 1 164 ? -19.957 4.253 83.068 1.00 78.94 164 ASN A C 1
ATOM 1318 O O . ASN A 1 164 ? -20.413 3.803 84.122 1.00 78.94 164 ASN A O 1
ATOM 1322 N N . LYS A 1 165 ? -19.220 5.370 83.053 1.00 80.81 165 LYS A N 1
ATOM 1323 C CA . LYS A 1 165 ? -19.030 6.214 84.243 1.00 80.81 165 LYS A CA 1
ATOM 1324 C C . LYS A 1 165 ? -20.328 6.913 84.641 1.00 80.81 165 LYS A C 1
ATOM 1326 O O . LYS A 1 165 ? -20.645 6.918 85.825 1.00 80.81 165 LYS A O 1
ATOM 1331 N N . GLU A 1 166 ? -21.088 7.442 83.688 1.00 72.88 166 GLU A N 1
ATOM 1332 C CA . GLU A 1 166 ? -22.394 8.061 83.940 1.00 72.88 166 GLU A CA 1
ATOM 1333 C C . GLU A 1 166 ? -23.445 7.030 84.378 1.00 72.88 166 GLU A C 1
ATOM 1335 O O . GLU A 1 166 ? -24.172 7.278 85.333 1.00 72.88 166 GLU A O 1
ATOM 1340 N N . GLN A 1 167 ? -23.443 5.819 83.812 1.00 69.56 167 GLN A N 1
ATOM 1341 C CA . GLN A 1 167 ? -24.269 4.689 84.259 1.00 69.56 167 GLN A CA 1
ATOM 1342 C C . GLN A 1 167 ? -23.964 4.316 85.720 1.00 69.56 167 GLN A C 1
ATOM 1344 O O . GLN A 1 167 ? -24.875 4.080 86.510 1.00 69.56 167 GLN A O 1
ATOM 1349 N N . LYS A 1 168 ? -22.679 4.293 86.109 1.00 74.56 168 LYS A N 1
ATOM 1350 C CA . LYS A 1 168 ? -22.254 4.030 87.496 1.00 74.56 168 LYS A CA 1
ATOM 1351 C C . LYS A 1 168 ? -22.613 5.172 88.450 1.00 74.56 168 LYS A C 1
ATOM 1353 O O . LYS A 1 168 ? -23.000 4.897 89.582 1.00 74.56 168 LYS A O 1
ATOM 1358 N N . LYS A 1 169 ? -22.525 6.433 88.014 1.00 73.06 169 LYS A N 1
ATOM 1359 C CA . LYS A 1 169 ? -22.987 7.597 88.794 1.00 73.06 169 LYS A CA 1
ATOM 1360 C C . LYS A 1 169 ? -24.511 7.605 88.955 1.00 73.06 169 LYS A C 1
ATOM 1362 O O . LYS A 1 169 ? -24.998 7.890 90.043 1.00 73.06 169 LYS A O 1
ATOM 1367 N N . ALA A 1 170 ? -25.260 7.229 87.920 1.00 58.66 170 ALA A N 1
ATOM 1368 C CA . ALA A 1 170 ? -26.712 7.074 87.973 1.00 58.66 170 ALA A CA 1
ATOM 1369 C C . ALA A 1 170 ? -27.135 5.911 88.890 1.00 58.66 170 ALA A C 1
ATOM 1371 O O . ALA A 1 170 ? -28.071 6.057 89.673 1.00 58.66 170 ALA A O 1
ATOM 1372 N N . ALA A 1 171 ? -26.401 4.792 88.873 1.00 61.62 171 ALA A N 1
ATOM 1373 C CA . ALA A 1 171 ? -26.608 3.684 89.805 1.00 61.62 171 ALA A CA 1
ATOM 1374 C C . ALA A 1 171 ? -26.308 4.082 91.265 1.00 61.62 171 ALA A C 1
ATOM 1376 O O . ALA A 1 171 ? -27.083 3.743 92.156 1.00 61.62 171 ALA A O 1
ATOM 1377 N N . ALA A 1 172 ? -25.249 4.864 91.512 1.00 60.97 172 ALA A N 1
ATOM 1378 C CA . ALA A 1 172 ? -24.955 5.424 92.835 1.00 60.97 172 ALA A CA 1
ATOM 1379 C C . ALA A 1 172 ? -26.054 6.398 93.314 1.00 60.97 172 ALA A C 1
ATOM 1381 O O . ALA A 1 172 ? -26.472 6.328 94.465 1.00 60.97 172 ALA A O 1
ATOM 1382 N N . CYS A 1 173 ? -26.605 7.218 92.412 1.00 48.44 173 CYS A N 1
ATOM 1383 C CA . CYS A 1 173 ? -27.742 8.103 92.694 1.00 48.44 173 CYS A CA 1
ATOM 1384 C C . CYS A 1 173 ? -29.033 7.321 93.026 1.00 48.44 173 CYS A C 1
ATOM 1386 O O . CYS A 1 173 ? -29.816 7.751 93.868 1.00 48.44 173 CYS A O 1
ATOM 1388 N N . SER A 1 174 ? -29.232 6.131 92.441 1.00 49.19 174 SER A N 1
ATOM 1389 C CA . SER A 1 174 ? -30.344 5.240 92.820 1.00 49.19 174 SER A CA 1
ATOM 1390 C C . SER A 1 174 ? -30.148 4.579 94.195 1.00 49.19 174 SER A C 1
ATOM 1392 O O . SER A 1 174 ? -31.119 4.379 94.919 1.00 49.19 174 SER A O 1
ATOM 1394 N N . GLN A 1 175 ? -28.897 4.326 94.602 1.00 53.50 175 GLN A N 1
ATOM 1395 C CA . GLN A 1 175 ? -28.547 3.747 95.907 1.00 53.50 175 GLN A CA 1
ATOM 1396 C C . GLN A 1 175 ? -28.663 4.745 97.073 1.00 53.50 175 GLN A C 1
ATOM 1398 O O . GLN A 1 175 ? -28.861 4.332 98.217 1.00 53.50 175 GLN A O 1
ATOM 1403 N N . ASP A 1 176 ? -28.559 6.047 96.794 1.00 48.22 176 ASP A N 1
ATOM 1404 C CA . ASP A 1 176 ? -28.726 7.118 97.786 1.00 48.22 176 ASP A CA 1
ATOM 1405 C C . ASP A 1 176 ? -30.204 7.488 98.028 1.00 48.22 176 ASP A C 1
ATOM 1407 O O . ASP A 1 176 ? -30.533 8.055 99.071 1.00 48.22 176 ASP A O 1
ATOM 1411 N N . ILE A 1 177 ? -31.119 7.093 97.131 1.00 45.38 177 ILE A N 1
ATOM 1412 C CA . ILE A 1 177 ? -32.577 7.236 97.317 1.00 45.38 177 ILE A CA 1
ATOM 1413 C C . ILE A 1 177 ? -33.152 6.100 98.188 1.00 45.38 177 ILE A C 1
ATOM 1415 O O . ILE A 1 177 ? -34.144 6.300 98.887 1.00 45.38 177 ILE A O 1
ATOM 1419 N N . GLU A 1 178 ? -32.495 4.938 98.243 1.00 42.28 178 GLU A N 1
ATOM 1420 C CA . GLU A 1 178 ? -32.944 3.772 99.025 1.00 42.28 178 GLU A CA 1
ATOM 1421 C C . GLU A 1 178 ? -32.542 3.830 100.521 1.00 42.28 178 GLU A C 1
ATOM 1423 O O . GLU A 1 178 ? -32.927 2.976 101.314 1.00 42.28 178 GLU A O 1
ATOM 1428 N N . LYS A 1 179 ? -31.802 4.866 100.953 1.00 44.69 179 LYS A N 1
ATOM 1429 C CA . LYS A 1 179 ? -31.317 5.034 102.344 1.00 44.69 179 LYS A CA 1
ATOM 1430 C C . LYS A 1 179 ? -32.064 6.090 103.173 1.00 44.69 179 LYS A C 1
ATOM 1432 O O . LYS A 1 179 ? -31.557 6.515 104.211 1.00 44.69 179 LYS A O 1
ATOM 1437 N N . LEU A 1 180 ? -33.264 6.507 102.757 1.00 38.59 180 LEU A N 1
ATOM 1438 C CA . LEU A 1 180 ? -34.067 7.528 103.456 1.00 38.59 180 LEU A CA 1
ATOM 1439 C C . LEU A 1 180 ? -35.446 7.059 103.967 1.00 38.59 180 LEU A C 1
ATOM 1441 O O . LEU A 1 180 ? -36.306 7.894 104.239 1.00 38.59 180 LEU A O 1
ATOM 1445 N N . SER A 1 181 ? -35.652 5.761 104.215 1.00 36.81 181 SER A N 1
ATOM 1446 C CA . SER A 1 181 ? -36.793 5.289 105.021 1.00 36.81 181 SER A CA 1
ATOM 1447 C C . SER A 1 181 ? -36.385 4.216 106.036 1.00 36.81 181 SER A C 1
ATOM 1449 O O . SER A 1 181 ? -36.334 3.036 105.713 1.00 36.81 181 SER A O 1
ATOM 1451 N N . ASP A 1 182 ? -36.022 4.647 107.245 1.00 28.67 182 ASP A N 1
ATOM 1452 C CA . ASP A 1 182 ? -36.691 4.277 108.507 1.00 28.67 182 ASP A CA 1
ATOM 1453 C C . ASP A 1 182 ? -35.761 4.408 109.724 1.00 28.67 182 ASP A C 1
ATOM 1455 O O . ASP A 1 182 ? -34.735 3.745 109.868 1.00 28.67 182 ASP A O 1
ATOM 1459 N N . VAL A 1 183 ? -36.184 5.274 110.647 1.00 31.17 183 VAL A N 1
ATOM 1460 C CA . VAL A 1 183 ? -35.641 5.457 111.994 1.00 31.17 183 VAL A CA 1
ATOM 1461 C C . VAL A 1 183 ? -36.758 5.141 112.982 1.00 31.17 183 VAL A C 1
ATOM 1463 O O . VAL A 1 183 ? -37.763 5.845 112.995 1.00 31.17 183 VAL A O 1
ATOM 1466 N N . SER A 1 184 ? -36.567 4.158 113.867 1.00 29.61 184 SER A N 1
ATOM 1467 C CA . SER A 1 184 ? -36.950 4.194 115.301 1.00 29.61 184 SER A CA 1
ATOM 1468 C C . SER A 1 184 ? -36.715 2.814 115.952 1.00 29.61 184 SER A C 1
ATOM 1470 O O . SER A 1 184 ? -37.165 1.802 115.441 1.00 29.61 184 SER A O 1
ATOM 1472 N N . LYS A 1 185 ? -35.785 2.709 116.922 1.00 29.86 185 LYS A N 1
ATOM 1473 C CA . LYS A 1 185 ? -36.003 2.686 118.398 1.00 29.86 185 LYS A CA 1
ATOM 1474 C C . LYS A 1 185 ? -36.760 1.414 118.866 1.00 29.86 185 LYS A C 1
ATOM 1476 O O . LYS A 1 185 ? -37.786 1.098 118.302 1.00 29.86 185 LYS A O 1
ATOM 1481 N N . VAL A 1 186 ? -36.410 0.666 119.921 1.00 28.23 186 VAL A N 1
ATOM 1482 C CA . VAL A 1 186 ? -35.609 0.933 121.129 1.00 28.23 186 VAL A CA 1
ATOM 1483 C C . VAL A 1 186 ? -35.461 -0.370 121.960 1.00 28.23 186 VAL A C 1
ATOM 1485 O O . VAL A 1 186 ? -36.351 -1.208 121.939 1.00 28.23 186 VAL A O 1
ATOM 1488 N N . ASN A 1 187 ? -34.373 -0.442 122.745 1.00 26.34 187 ASN A N 1
ATOM 1489 C CA . ASN A 1 187 ? -34.122 -1.197 123.997 1.00 26.34 187 ASN A CA 1
ATOM 1490 C C . ASN A 1 187 ? -34.175 -2.735 124.098 1.00 26.34 187 ASN A C 1
ATOM 1492 O O . ASN A 1 187 ? -35.174 -3.368 123.795 1.00 26.34 187 ASN A O 1
ATOM 1496 N N . GLY A 1 188 ? -33.201 -3.263 124.868 1.00 25.11 188 GLY A N 1
ATOM 1497 C CA . GLY A 1 188 ? -33.579 -4.058 126.054 1.00 25.11 188 GLY A CA 1
ATOM 1498 C C . GLY A 1 188 ? -32.817 -5.349 126.397 1.00 25.11 188 GLY A C 1
ATOM 1499 O O . GLY A 1 188 ? -33.441 -6.386 126.530 1.00 25.11 188 GLY A O 1
ATOM 1500 N N . ARG A 1 189 ? -31.492 -5.282 126.584 1.00 29.66 189 ARG A N 1
ATOM 1501 C CA . ARG A 1 189 ? -30.676 -5.963 127.629 1.00 29.66 189 ARG A CA 1
ATOM 1502 C C . ARG A 1 189 ? -31.098 -7.338 128.244 1.00 29.66 189 ARG A C 1
ATOM 1504 O O . ARG A 1 189 ? -31.966 -7.407 129.100 1.00 29.66 189 ARG A O 1
ATOM 1511 N N . THR A 1 190 ? -30.227 -8.332 127.986 1.00 25.16 190 THR A N 1
ATOM 1512 C CA . THR A 1 190 ? -29.467 -9.224 128.922 1.00 25.16 190 THR A CA 1
ATOM 1513 C C . THR A 1 190 ? -30.084 -10.376 129.755 1.00 25.16 190 THR A C 1
ATOM 1515 O O . THR A 1 190 ? -31.003 -10.188 130.537 1.00 25.16 190 THR A O 1
ATOM 1518 N N . SER A 1 191 ? -29.318 -11.491 129.723 1.00 25.19 191 SER A N 1
ATOM 1519 C CA . SER A 1 191 ? -28.926 -12.433 130.809 1.00 25.19 191 SER A CA 1
ATOM 1520 C C . SER A 1 191 ? -29.666 -13.770 131.034 1.00 25.19 191 SER A C 1
ATOM 1522 O O . SER A 1 191 ? -30.577 -13.887 131.837 1.00 25.19 191 SER A O 1
ATOM 1524 N N . LYS A 1 192 ? -29.155 -14.818 130.363 1.00 29.39 192 LYS A N 1
ATOM 1525 C CA . LYS A 1 192 ? -28.504 -16.048 130.900 1.00 29.39 192 LYS A CA 1
ATOM 1526 C C . LYS A 1 192 ? -28.685 -16.414 132.401 1.00 29.39 192 LYS A C 1
ATOM 1528 O O . LYS A 1 192 ? -28.178 -15.679 133.238 1.00 29.39 192 LYS A O 1
ATOM 1533 N N . ILE A 1 193 ? -29.188 -17.633 132.695 1.00 28.53 193 ILE A N 1
ATOM 1534 C CA . ILE A 1 193 ? -28.509 -18.784 133.380 1.00 28.53 193 ILE A CA 1
ATOM 1535 C C . ILE A 1 193 ? -29.495 -19.770 134.066 1.00 28.53 193 ILE A C 1
ATOM 1537 O O . ILE A 1 193 ? -30.362 -19.367 134.828 1.00 28.53 193 ILE A O 1
ATOM 1541 N N . TYR A 1 194 ? -29.289 -21.060 133.744 1.00 27.30 194 TYR A N 1
ATOM 1542 C CA . TYR A 1 194 ? -29.496 -22.343 134.456 1.00 27.30 194 TYR A CA 1
ATOM 1543 C C . TYR A 1 194 ? -30.189 -22.372 135.839 1.00 27.30 194 TYR A C 1
ATOM 1545 O O . TYR A 1 194 ? -29.819 -21.617 136.726 1.00 27.30 194 TYR A O 1
ATOM 1553 N N . LEU A 1 195 ? -31.016 -23.388 136.134 1.00 26.72 195 LEU A N 1
ATOM 1554 C CA . LEU A 1 195 ? -30.650 -24.734 136.631 1.00 26.72 195 LEU A CA 1
ATOM 1555 C C . LEU A 1 195 ? -31.908 -25.482 137.151 1.00 26.72 195 LEU A C 1
ATOM 1557 O O . LEU A 1 195 ? -32.953 -24.901 137.408 1.00 26.72 195 LEU A O 1
ATOM 1561 N N . THR A 1 196 ? -31.769 -26.798 137.234 1.00 30.47 196 THR A N 1
ATOM 1562 C CA . THR A 1 196 ? -32.716 -27.917 137.319 1.00 30.47 196 THR A CA 1
ATOM 1563 C C . THR A 1 196 ? -33.562 -28.108 138.588 1.00 30.47 196 THR A C 1
ATOM 1565 O O . THR A 1 196 ? -33.117 -27.820 139.689 1.00 30.47 196 THR A O 1
ATOM 1568 N N . ALA A 1 197 ? -34.700 -28.788 138.368 1.00 30.72 197 ALA A N 1
ATOM 1569 C CA . ALA A 1 197 ? -35.262 -29.946 139.088 1.00 30.72 197 ALA A CA 1
ATOM 1570 C C . ALA A 1 197 ? -35.364 -29.938 140.627 1.00 30.72 197 ALA A C 1
ATOM 1572 O O . ALA A 1 197 ? -34.352 -29.983 141.311 1.00 30.72 197 ALA A O 1
ATOM 1573 N N . TYR A 1 198 ? -36.588 -30.115 141.145 1.00 27.97 198 TYR A N 1
ATOM 1574 C CA . TYR A 1 198 ? -37.023 -31.346 141.835 1.00 27.97 198 TYR A CA 1
ATOM 1575 C C . TYR A 1 198 ? -38.503 -31.226 142.256 1.00 27.97 198 TYR A C 1
ATOM 1577 O O . TYR A 1 198 ? -38.810 -30.456 143.152 1.00 27.97 198 TYR A O 1
ATOM 1585 N N . GLN A 1 199 ? -39.363 -32.039 141.620 1.00 38.31 199 GLN A N 1
ATOM 1586 C CA . GLN A 1 199 ? -40.611 -32.632 142.149 1.00 38.31 199 GLN A CA 1
ATOM 1587 C C . GLN A 1 199 ? -41.735 -31.657 142.605 1.00 38.31 199 GLN A C 1
ATOM 1589 O O . GLN A 1 199 ? -41.523 -30.673 143.287 1.00 38.31 199 GLN A O 1
ATOM 1594 N N . LEU A 1 200 ? -43.011 -31.872 142.286 1.00 35.56 200 LEU A N 1
ATOM 1595 C CA . LEU A 1 200 ? -43.747 -33.057 142.704 1.00 35.56 200 LEU A CA 1
ATOM 1596 C C . LEU A 1 200 ? -45.032 -33.219 141.874 1.00 35.56 200 LEU A C 1
ATOM 1598 O O . LEU A 1 200 ? -45.906 -32.353 141.817 1.00 35.56 200 LEU A O 1
ATOM 1602 N N . ALA A 1 201 ? -45.111 -34.384 141.242 1.00 43.09 201 ALA A N 1
ATOM 1603 C CA . ALA A 1 201 ? -46.180 -34.877 140.397 1.00 43.09 201 ALA A CA 1
ATOM 1604 C C . ALA A 1 201 ? -47.463 -35.192 141.190 1.00 43.09 201 ALA A C 1
ATOM 1606 O O . ALA A 1 201 ? -47.768 -36.349 141.471 1.00 43.09 201 ALA A O 1
ATOM 1607 N N . ALA A 1 202 ? -48.238 -34.159 141.529 1.00 43.75 202 ALA A N 1
ATOM 1608 C CA . ALA A 1 202 ? -49.589 -34.326 142.079 1.00 43.75 202 ALA A CA 1
ATOM 1609 C C . ALA A 1 202 ? -50.579 -33.222 141.646 1.00 43.75 202 ALA A C 1
ATOM 1611 O O . ALA A 1 202 ? -51.536 -32.926 142.350 1.00 43.75 202 ALA A O 1
ATOM 1612 N N . SER A 1 203 ? -50.375 -32.634 140.461 1.00 44.00 203 SER A N 1
ATOM 1613 C CA . SER A 1 203 ? -51.402 -31.871 139.716 1.00 44.00 203 SER A CA 1
ATOM 1614 C C . SER A 1 203 ? -51.621 -32.465 138.309 1.00 44.00 203 SER A C 1
ATOM 1616 O O . SER A 1 203 ? -52.324 -31.930 137.464 1.00 44.00 203 SER A O 1
ATOM 1618 N N . GLN A 1 204 ? -51.030 -33.633 138.043 1.00 51.97 204 GLN A N 1
ATOM 1619 C CA . GLN A 1 204 ? -50.899 -34.243 136.719 1.00 51.97 204 GLN A CA 1
ATOM 1620 C C . GLN A 1 204 ? -52.103 -35.094 136.284 1.00 51.97 204 GLN A C 1
ATOM 1622 O O . GLN A 1 204 ? -51.938 -36.046 135.540 1.00 51.97 204 GLN A O 1
ATOM 1627 N N . ARG A 1 205 ? -53.319 -34.786 136.746 1.00 50.03 205 ARG A N 1
ATOM 1628 C CA . ARG A 1 205 ? -54.537 -35.479 136.273 1.00 50.03 205 ARG A CA 1
ATOM 1629 C C . ARG A 1 205 ? -55.739 -34.561 136.008 1.00 50.03 205 ARG A C 1
ATOM 1631 O O . ARG A 1 205 ? -56.820 -35.053 135.732 1.00 50.03 205 ARG A O 1
ATOM 1638 N N . ALA A 1 206 ? -55.543 -33.238 136.034 1.00 50.94 206 ALA A N 1
ATOM 1639 C CA . ALA A 1 206 ? -56.561 -32.249 135.644 1.00 50.94 206 ALA A CA 1
ATOM 1640 C C . ALA A 1 206 ? -56.151 -31.370 134.435 1.00 50.94 206 ALA A C 1
ATOM 1642 O O . ALA A 1 206 ? -56.941 -30.552 133.977 1.00 50.94 206 ALA A O 1
ATOM 1643 N N . TRP A 1 207 ? -54.934 -31.541 133.894 1.00 48.75 207 TRP A N 1
ATOM 1644 C CA . TRP A 1 207 ? -54.393 -30.749 132.770 1.00 48.75 207 TRP A CA 1
ATOM 1645 C C . TRP A 1 207 ? -54.356 -31.489 131.420 1.00 48.75 207 TRP A C 1
ATOM 1647 O O . TRP A 1 207 ? -54.079 -30.866 130.397 1.00 48.75 207 TRP A O 1
ATOM 1657 N N . GLU A 1 208 ? -54.645 -32.792 131.381 1.00 53.22 208 GLU A N 1
ATOM 1658 C CA . GLU A 1 208 ? -54.567 -33.598 130.149 1.00 53.22 208 GLU A CA 1
ATOM 1659 C C . GLU A 1 208 ? -55.727 -33.307 129.174 1.00 53.22 208 GLU A C 1
ATOM 1661 O O . GLU A 1 208 ? -55.512 -33.299 127.963 1.00 53.22 208 GLU A O 1
ATOM 1666 N N . GLU A 1 209 ? -56.915 -32.933 129.666 1.00 55.88 209 GLU A N 1
ATOM 1667 C CA . GLU A 1 209 ? -58.068 -32.569 128.817 1.00 55.88 209 GLU A CA 1
ATOM 1668 C C . GLU A 1 209 ? -57.988 -31.128 128.274 1.00 55.88 209 GLU A C 1
ATOM 1670 O O . GLU A 1 209 ? -58.337 -30.874 127.120 1.00 55.88 209 GLU A O 1
ATOM 1675 N N . LEU A 1 210 ? -57.417 -30.188 129.041 1.00 55.53 210 LEU A N 1
ATOM 1676 C CA . LEU A 1 210 ? -57.066 -28.852 128.533 1.00 55.53 210 LEU A CA 1
ATOM 1677 C C . LEU A 1 210 ? -55.906 -28.930 127.517 1.00 55.53 210 LEU A C 1
ATOM 1679 O O . LEU A 1 210 ? -55.807 -28.094 126.620 1.00 55.53 210 LEU A O 1
ATOM 1683 N N . GLY A 1 211 ? -55.050 -29.951 127.635 1.00 61.84 211 GLY A N 1
ATOM 1684 C CA . GLY A 1 211 ? -53.960 -30.249 126.709 1.00 61.84 211 GLY A CA 1
ATOM 1685 C C . GLY A 1 211 ? -54.439 -30.700 125.328 1.00 61.84 211 GLY A C 1
ATOM 1686 O O . GLY A 1 211 ? -53.923 -30.207 124.332 1.00 61.84 211 GLY A O 1
ATOM 1687 N N . GLN A 1 212 ? -55.459 -31.559 125.237 1.00 59.53 212 GLN A N 1
ATOM 1688 C CA . GLN A 1 212 ? -55.960 -32.055 123.943 1.00 59.53 212 GLN A CA 1
ATOM 1689 C C . GLN A 1 212 ? -56.671 -30.967 123.120 1.00 59.53 212 GLN A C 1
ATOM 1691 O O . GLN A 1 212 ? -56.442 -30.858 121.915 1.00 59.53 212 GLN A O 1
ATOM 1696 N N . LEU A 1 213 ? -57.452 -30.087 123.760 1.00 63.00 213 LEU A N 1
ATOM 1697 C CA . LEU A 1 213 ? -58.086 -28.952 123.073 1.00 63.00 213 LEU A CA 1
ATOM 1698 C C . LEU A 1 213 ? -57.061 -27.876 122.664 1.00 63.00 213 LEU A C 1
ATOM 1700 O O . LEU A 1 213 ? -57.184 -27.251 121.611 1.00 63.00 213 LEU A O 1
ATOM 1704 N N . LYS A 1 214 ? -56.011 -27.687 123.475 1.00 65.19 214 LYS A N 1
ATOM 1705 C CA . LYS A 1 214 ? -54.870 -26.817 123.158 1.00 65.19 214 LYS A CA 1
ATOM 1706 C C . LYS A 1 214 ? -54.077 -27.357 121.968 1.00 65.19 214 LYS A C 1
ATOM 1708 O O . LYS A 1 214 ? -53.702 -26.573 121.107 1.00 65.19 214 LYS A O 1
ATOM 1713 N N . VAL A 1 215 ? -53.850 -28.669 121.900 1.00 74.00 215 VAL A N 1
ATOM 1714 C CA . VAL A 1 215 ? -53.169 -29.319 120.770 1.00 74.00 215 VAL A CA 1
ATOM 1715 C C . VAL A 1 215 ? -53.990 -29.162 119.492 1.00 74.00 215 VAL A C 1
ATOM 1717 O O . VAL A 1 215 ? -53.437 -28.700 118.503 1.00 74.00 215 VAL A O 1
ATOM 1720 N N . HIS A 1 216 ? -55.307 -29.390 119.523 1.00 74.19 216 HIS A N 1
ATOM 1721 C CA . HIS A 1 216 ? -56.136 -29.261 118.320 1.00 74.19 216 HIS A CA 1
ATOM 1722 C C . HIS A 1 216 ? -56.292 -27.807 117.821 1.00 74.19 216 HIS A C 1
ATOM 1724 O O . HIS A 1 216 ? -56.209 -27.547 116.618 1.00 74.19 216 HIS A O 1
ATOM 1730 N N . CYS A 1 217 ? -56.443 -26.829 118.726 1.00 72.19 217 CYS A N 1
ATOM 1731 C CA . CYS A 1 217 ? -56.401 -25.409 118.353 1.00 72.19 217 CYS A CA 1
ATOM 1732 C C . CYS A 1 217 ? -55.025 -25.004 117.810 1.00 72.19 217 CYS A C 1
ATOM 1734 O O . CYS A 1 217 ? -54.961 -24.306 116.802 1.00 72.19 217 CYS A O 1
ATOM 1736 N N . ASN A 1 218 ? -53.936 -25.478 118.422 1.00 76.19 218 ASN A N 1
ATOM 1737 C CA . ASN A 1 218 ? -52.585 -25.214 117.933 1.00 76.19 218 ASN A CA 1
ATOM 1738 C C . ASN A 1 218 ? -52.341 -25.864 116.560 1.00 76.19 218 ASN A C 1
ATOM 1740 O O . ASN A 1 218 ? -51.685 -25.257 115.726 1.00 76.19 218 ASN A O 1
ATOM 1744 N N . GLU A 1 219 ? -52.875 -27.058 116.291 1.00 79.94 219 GLU A N 1
ATOM 1745 C CA . GLU A 1 219 ? -52.779 -27.727 114.987 1.00 79.94 219 GLU A CA 1
ATOM 1746 C C . GLU A 1 219 ? -53.501 -26.938 113.892 1.00 79.94 219 GLU A C 1
ATOM 1748 O O . GLU A 1 219 ? -52.913 -26.669 112.846 1.00 79.94 219 GLU A O 1
ATOM 1753 N N . LYS A 1 220 ? -54.742 -26.494 114.137 1.00 78.69 220 LYS A N 1
ATOM 1754 C CA . LYS A 1 220 ? -55.485 -25.663 113.174 1.00 78.69 220 LYS A CA 1
ATOM 1755 C C . LYS A 1 220 ? -54.883 -24.272 113.002 1.00 78.69 220 LYS A C 1
ATOM 1757 O O . LYS A 1 220 ? -54.906 -23.728 111.902 1.00 78.69 220 LYS A O 1
ATOM 1762 N N . GLU A 1 221 ? -54.307 -23.708 114.056 1.00 77.00 221 GLU A N 1
ATOM 1763 C CA . GLU A 1 221 ? -53.555 -22.455 113.993 1.00 77.00 221 GLU A CA 1
ATOM 1764 C C . GLU A 1 221 ? -52.246 -22.621 113.206 1.00 77.00 221 GLU A C 1
ATOM 1766 O O . GLU A 1 221 ? -51.870 -21.727 112.451 1.00 77.00 221 GLU A O 1
ATOM 1771 N N . VAL A 1 222 ? -51.574 -23.771 113.321 1.00 82.75 222 VAL A N 1
ATOM 1772 C CA . VAL A 1 222 ? -50.402 -24.125 112.507 1.00 82.75 222 VAL A CA 1
ATOM 1773 C C . VAL A 1 222 ? -50.795 -24.324 111.041 1.00 82.75 222 VAL A C 1
ATOM 1775 O O . VAL A 1 222 ? -50.113 -23.790 110.176 1.00 82.75 222 VAL A O 1
ATOM 1778 N N . GLU A 1 223 ? -51.908 -24.996 110.747 1.00 82.00 223 GLU A N 1
ATOM 1779 C CA . GLU A 1 223 ? -52.397 -25.240 109.379 1.00 82.00 223 GLU A CA 1
ATOM 1780 C C . GLU A 1 223 ? -52.891 -23.949 108.687 1.00 82.00 223 GLU A C 1
ATOM 1782 O O . GLU A 1 223 ? -52.632 -23.706 107.508 1.00 82.00 223 GLU A O 1
ATOM 1787 N N . LEU A 1 224 ? -53.541 -23.053 109.439 1.00 81.69 224 LEU A N 1
ATOM 1788 C CA . LEU A 1 224 ? -53.863 -21.705 108.963 1.00 81.69 224 LEU A CA 1
ATOM 1789 C C . LEU A 1 224 ? -52.598 -20.870 108.757 1.00 81.69 224 LEU A C 1
ATOM 1791 O O . LEU A 1 224 ? -52.511 -20.145 107.771 1.00 81.69 224 LEU A O 1
ATOM 1795 N N . ARG A 1 225 ? -51.600 -20.976 109.643 1.00 81.69 225 ARG A N 1
ATOM 1796 C CA . ARG A 1 225 ? -50.307 -20.298 109.464 1.00 81.69 225 ARG A CA 1
ATOM 1797 C C . ARG A 1 225 ? -49.567 -20.802 108.232 1.00 81.69 225 ARG A C 1
ATOM 1799 O O . ARG A 1 225 ? -49.022 -19.972 107.515 1.00 81.69 225 ARG A O 1
ATOM 1806 N N . THR A 1 226 ? -49.566 -22.105 107.954 1.00 83.56 226 THR A N 1
ATOM 1807 C CA . THR A 1 226 ? -48.915 -22.656 106.757 1.00 83.56 226 THR A CA 1
ATOM 1808 C C . THR A 1 226 ? -49.646 -22.251 105.481 1.00 83.56 226 THR A C 1
ATOM 1810 O O . THR A 1 226 ? -48.986 -21.815 104.546 1.00 83.56 226 THR A O 1
ATOM 1813 N N . SER A 1 227 ? -50.983 -22.287 105.444 1.00 82.25 227 SER A N 1
ATOM 1814 C CA . SER A 1 227 ? -51.759 -21.813 104.284 1.00 82.25 227 SER A CA 1
ATOM 1815 C C . SER A 1 227 ? -51.589 -20.307 104.037 1.00 82.25 227 SER A C 1
ATOM 1817 O O . SER A 1 227 ? -51.468 -19.864 102.895 1.00 82.25 227 SER A O 1
ATOM 1819 N N . LEU A 1 228 ? -51.518 -19.505 105.103 1.00 84.88 228 LEU A N 1
ATOM 1820 C CA . LEU A 1 228 ? -51.310 -18.060 105.009 1.00 84.88 228 LEU A CA 1
ATOM 1821 C C . LEU A 1 228 ? -49.867 -17.733 104.591 1.00 84.88 228 LEU A C 1
ATOM 1823 O O . LEU A 1 228 ? -49.660 -16.796 103.823 1.00 84.88 228 LEU A O 1
ATOM 1827 N N . GLU A 1 229 ? -48.880 -18.519 105.028 1.00 83.62 229 GLU A N 1
ATOM 1828 C CA . GLU A 1 229 ? -47.497 -18.383 104.564 1.00 83.62 229 GLU A CA 1
ATOM 1829 C C . GLU A 1 229 ? -47.334 -18.830 103.103 1.00 83.62 229 GLU A C 1
ATOM 1831 O O . GLU A 1 229 ? -46.717 -18.106 102.329 1.00 83.62 229 GLU A O 1
ATOM 1836 N N . GLN A 1 230 ? -47.996 -19.908 102.670 1.00 82.38 230 GLN A N 1
ATOM 1837 C CA . GLN A 1 230 ? -48.056 -20.316 101.257 1.00 82.38 230 GLN A CA 1
ATOM 1838 C C . GLN A 1 230 ? -48.697 -19.233 100.376 1.00 82.38 230 GLN A C 1
ATOM 1840 O O . GLN A 1 230 ? -48.128 -18.839 99.363 1.00 82.38 230 GLN A O 1
ATOM 1845 N N . ALA A 1 231 ? -49.832 -18.663 100.794 1.00 80.00 231 ALA A N 1
ATOM 1846 C CA . ALA A 1 231 ? -50.467 -17.557 100.075 1.00 80.00 231 ALA A CA 1
ATOM 1847 C C . ALA A 1 231 ? -49.587 -16.290 100.046 1.00 80.00 231 ALA A C 1
ATOM 1849 O O . ALA A 1 231 ? -49.638 -15.506 99.094 1.00 80.00 231 ALA A O 1
ATOM 1850 N N . ARG A 1 232 ? -48.760 -16.066 101.078 1.00 82.12 232 ARG A N 1
ATOM 1851 C CA . ARG A 1 232 ? -47.760 -14.987 101.088 1.00 82.12 232 ARG A CA 1
ATOM 1852 C C . ARG A 1 232 ? -46.610 -15.273 100.130 1.00 82.12 232 ARG A C 1
ATOM 1854 O O . ARG A 1 232 ? -46.194 -14.343 99.447 1.00 82.12 232 ARG A O 1
ATOM 1861 N N . GLU A 1 233 ? -46.107 -16.500 100.068 1.00 83.75 233 GLU A N 1
ATOM 1862 C CA . GLU A 1 233 ? -45.063 -16.918 99.125 1.00 83.75 233 GLU A CA 1
ATOM 1863 C C . GLU A 1 233 ? -45.543 -16.831 97.672 1.00 83.75 233 GLU A C 1
ATOM 1865 O O . GLU A 1 233 ? -44.867 -16.224 96.846 1.00 83.75 233 GLU A O 1
ATOM 1870 N N . GLU A 1 234 ? -46.751 -17.306 97.362 1.00 79.88 234 GLU A N 1
ATOM 1871 C CA . GLU A 1 234 ? -47.353 -17.161 96.030 1.00 79.88 234 GLU A CA 1
ATOM 1872 C C . GLU A 1 234 ? -47.564 -15.691 95.651 1.00 79.88 234 GLU A C 1
ATOM 1874 O O . GLU A 1 234 ? -47.296 -15.283 94.519 1.00 79.88 234 GLU A O 1
ATOM 1879 N N . LYS A 1 235 ? -47.994 -14.855 96.604 1.00 81.56 235 LYS A N 1
ATOM 1880 C CA . LYS A 1 235 ? -48.122 -13.409 96.387 1.00 81.56 235 LYS A CA 1
ATOM 1881 C C . LYS A 1 235 ? -46.763 -12.736 96.175 1.00 81.56 235 LYS A C 1
ATOM 1883 O O . LYS A 1 235 ? -46.679 -11.823 95.355 1.00 81.56 235 LYS A O 1
ATOM 1888 N N . LYS A 1 236 ? -45.711 -13.172 96.878 1.00 82.38 236 LYS A N 1
ATOM 1889 C CA . LYS A 1 236 ? -44.329 -12.711 96.655 1.00 82.38 236 LYS A CA 1
ATOM 1890 C C . LYS A 1 236 ? -43.859 -13.087 95.250 1.00 82.38 236 LYS A C 1
ATOM 1892 O O . LYS A 1 236 ? -43.470 -12.192 94.513 1.00 82.38 236 LYS A O 1
ATOM 1897 N N . LEU A 1 237 ? -44.019 -14.346 94.840 1.00 86.69 237 LEU A N 1
ATOM 1898 C CA . LEU A 1 237 ? -43.685 -14.818 93.489 1.00 86.69 237 LEU A CA 1
ATOM 1899 C C . LEU A 1 237 ? -44.470 -14.074 92.399 1.00 86.69 237 LEU A C 1
ATOM 1901 O O . LEU A 1 237 ? -43.915 -13.708 91.366 1.00 86.69 237 LEU A O 1
ATOM 1905 N N . HIS A 1 238 ? -45.759 -13.803 92.627 1.00 83.44 238 HIS A N 1
ATOM 1906 C CA . HIS A 1 238 ? -46.576 -13.021 91.698 1.00 83.44 238 HIS A CA 1
ATOM 1907 C C . HIS A 1 238 ? -46.068 -11.581 91.549 1.00 83.44 238 HIS A C 1
ATOM 1909 O O . HIS A 1 238 ? -46.055 -11.046 90.440 1.00 83.44 238 HIS A O 1
ATOM 1915 N N . ASN A 1 239 ? -45.646 -10.959 92.653 1.00 82.19 239 ASN A N 1
ATOM 1916 C CA . ASN A 1 239 ? -45.065 -9.621 92.635 1.00 82.19 239 ASN A CA 1
ATOM 1917 C C . ASN A 1 239 ? -43.681 -9.619 91.971 1.00 82.19 239 ASN A C 1
ATOM 1919 O O . ASN A 1 239 ? -43.443 -8.783 91.111 1.00 82.19 239 ASN A O 1
ATOM 1923 N N . GLU A 1 240 ? -42.822 -10.597 92.266 1.00 84.00 240 GLU A N 1
ATOM 1924 C CA . GLU A 1 240 ? -41.517 -10.755 91.610 1.00 84.00 240 GLU A CA 1
ATOM 1925 C C . GLU A 1 240 ? -41.658 -10.947 90.094 1.00 84.00 240 GLU A C 1
ATOM 1927 O O . GLU A 1 240 ? -40.951 -10.310 89.316 1.00 84.00 240 GLU A O 1
ATOM 1932 N N . PHE A 1 241 ? -42.606 -11.776 89.648 1.00 82.62 241 PHE A N 1
ATOM 1933 C CA . PHE A 1 241 ? -42.898 -11.961 88.225 1.00 82.62 241 PHE A CA 1
ATOM 1934 C C . PHE A 1 241 ? -43.405 -10.670 87.567 1.00 82.62 241 PHE A C 1
ATOM 1936 O O . PHE A 1 241 ? -43.002 -10.325 86.454 1.00 82.62 241 PHE A O 1
ATOM 1943 N N . LYS A 1 242 ? -44.272 -9.925 88.261 1.00 81.19 242 LYS A N 1
ATOM 1944 C CA . LYS A 1 242 ? -44.760 -8.626 87.793 1.00 81.19 242 LYS A CA 1
ATOM 1945 C C . LYS A 1 242 ? -43.614 -7.619 87.661 1.00 81.19 242 LYS A C 1
ATOM 1947 O O . LYS A 1 242 ? -43.533 -6.936 86.641 1.00 81.19 242 LYS A O 1
ATOM 1952 N N . ASP A 1 243 ? -42.714 -7.570 88.636 1.00 78.88 243 ASP A N 1
ATOM 1953 C CA . ASP A 1 243 ? -41.558 -6.674 88.628 1.00 78.88 243 ASP A CA 1
ATOM 1954 C C . ASP A 1 243 ? -40.570 -7.043 87.508 1.00 78.88 243 ASP A C 1
ATOM 1956 O O . ASP A 1 243 ? -40.073 -6.159 86.806 1.00 78.88 243 ASP A O 1
ATOM 1960 N N . GLN A 1 244 ? -40.358 -8.337 87.236 1.00 83.94 244 GLN A N 1
ATOM 1961 C CA . GLN A 1 244 ? -39.574 -8.799 86.080 1.00 83.94 244 GLN A CA 1
ATOM 1962 C C . GLN A 1 244 ? -40.169 -8.320 84.748 1.00 83.94 244 GLN A C 1
ATOM 1964 O O . GLN A 1 244 ? -39.432 -7.845 83.884 1.00 83.94 244 GLN A O 1
ATOM 1969 N N . ILE A 1 245 ? -41.495 -8.382 84.582 1.00 81.44 245 ILE A N 1
ATOM 1970 C CA . ILE A 1 245 ? -42.166 -7.878 83.374 1.00 81.44 245 ILE A CA 1
ATOM 1971 C C . ILE A 1 245 ? -42.006 -6.360 83.249 1.00 81.44 245 ILE A C 1
ATOM 1973 O O . ILE A 1 245 ? -41.663 -5.870 82.175 1.00 81.44 245 ILE A O 1
ATOM 1977 N N . VAL A 1 246 ? -42.216 -5.607 84.331 1.00 80.00 246 VAL A N 1
ATOM 1978 C CA . VAL A 1 246 ? -42.038 -4.144 84.329 1.00 80.00 246 VAL A CA 1
ATOM 1979 C C . VAL A 1 246 ? -40.602 -3.767 83.949 1.00 80.00 246 VAL A C 1
ATOM 1981 O O . VAL A 1 246 ? -40.399 -2.862 83.136 1.00 80.00 246 VAL A O 1
ATOM 1984 N N . THR A 1 247 ? -39.621 -4.512 84.463 1.00 79.88 247 THR A N 1
ATOM 1985 C CA . THR A 1 247 ? -38.197 -4.335 84.146 1.00 79.88 247 THR A CA 1
ATOM 1986 C C . THR A 1 247 ? -37.910 -4.619 82.667 1.00 79.88 247 THR A C 1
ATOM 1988 O O . THR A 1 247 ? -37.253 -3.818 82.004 1.00 79.88 247 THR A O 1
ATOM 1991 N N . LEU A 1 248 ? -38.444 -5.714 82.111 1.00 79.69 248 LEU A N 1
ATOM 1992 C CA . LEU A 1 248 ? -38.272 -6.078 80.696 1.00 79.69 248 LEU A CA 1
ATOM 1993 C C . LEU A 1 248 ? -38.937 -5.088 79.729 1.00 79.69 248 LEU A C 1
ATOM 1995 O O . LEU A 1 248 ? -38.437 -4.871 78.627 1.00 79.69 248 LEU A O 1
ATOM 1999 N N . LEU A 1 249 ? -40.052 -4.473 80.130 1.00 77.38 249 LEU A N 1
ATOM 2000 C CA . LEU A 1 249 ? -40.770 -3.484 79.319 1.00 77.38 249 LEU A CA 1
ATOM 2001 C C . LEU A 1 249 ? -40.133 -2.086 79.358 1.00 77.38 249 LEU A C 1
ATOM 2003 O O . LEU A 1 249 ? -40.594 -1.197 78.639 1.00 77.38 249 LEU A O 1
ATOM 2007 N N . GLY A 1 250 ? -39.090 -1.881 80.174 1.00 70.06 250 GLY A N 1
ATOM 2008 C CA . GLY A 1 250 ? -38.313 -0.640 80.221 1.00 70.06 250 GLY A CA 1
ATOM 2009 C C . GLY A 1 250 ? -39.140 0.594 80.589 1.00 70.06 250 GLY A C 1
ATOM 2010 O O . GLY A 1 250 ? -38.862 1.692 80.106 1.00 70.06 250 GLY A O 1
ATOM 2011 N N . SER A 1 251 ? -40.198 0.424 81.387 1.00 57.19 251 SER A N 1
ATOM 2012 C CA . SER A 1 251 ? -41.039 1.548 81.811 1.00 57.19 251 SER A CA 1
ATOM 2013 C C . SER A 1 251 ? -40.285 2.379 82.850 1.00 57.19 251 SER A C 1
ATOM 2015 O O . SER A 1 251 ? -39.909 1.857 83.896 1.00 57.19 251 SER A O 1
ATOM 2017 N N . ASN A 1 252 ? -40.045 3.663 82.563 1.00 58.22 252 ASN A N 1
ATOM 2018 C CA . ASN A 1 252 ? -39.414 4.575 83.520 1.00 58.22 252 ASN A CA 1
ATOM 2019 C C . ASN A 1 252 ? -40.242 4.626 84.818 1.00 58.22 252 ASN A C 1
ATOM 2021 O O . ASN A 1 252 ? -41.452 4.859 84.744 1.00 58.22 252 ASN A O 1
ATOM 2025 N N . PRO A 1 253 ? -39.621 4.450 85.997 1.00 51.69 253 PRO A N 1
ATOM 2026 C CA . PRO A 1 253 ? -40.322 4.375 87.268 1.00 51.69 253 PRO A CA 1
ATOM 2027 C C . PRO A 1 253 ? -40.624 5.789 87.767 1.00 51.69 253 PRO A C 1
ATOM 2029 O O . PRO A 1 253 ? -40.002 6.280 88.703 1.00 51.69 253 PRO A O 1
ATOM 2032 N N . ILE A 1 254 ? -41.557 6.486 87.125 1.00 55.47 254 ILE A N 1
ATOM 2033 C CA . ILE A 1 254 ? -42.083 7.741 87.665 1.00 55.47 254 ILE A CA 1
ATOM 2034 C C . ILE A 1 254 ? -43.523 7.492 88.093 1.00 55.47 254 ILE A C 1
ATOM 2036 O O . ILE A 1 254 ? -44.460 7.708 87.338 1.00 55.47 254 ILE A O 1
ATOM 2040 N N . VAL A 1 255 ? -43.606 7.052 89.353 1.00 54.91 255 VAL A N 1
ATOM 2041 C CA . VAL A 1 255 ? -44.741 7.100 90.284 1.00 54.91 255 VAL A CA 1
ATOM 2042 C C . VAL A 1 255 ? -45.959 6.248 89.890 1.00 54.91 255 VAL A C 1
ATOM 2044 O O . VAL A 1 255 ? -46.567 6.426 88.845 1.00 54.91 255 VAL A O 1
ATOM 2047 N N . VAL A 1 256 ? -46.354 5.383 90.833 1.00 57.34 256 VAL A N 1
ATOM 2048 C CA . VAL A 1 256 ? -47.408 4.348 90.798 1.00 57.34 256 VAL A CA 1
ATOM 2049 C C . VAL A 1 256 ? -46.904 2.983 90.317 1.00 57.34 256 VAL A C 1
ATOM 2051 O O . VAL A 1 256 ? -46.386 2.823 89.217 1.00 57.34 256 VAL A O 1
ATOM 2054 N N . THR A 1 257 ? -47.058 1.974 91.182 1.00 61.53 257 THR A N 1
ATOM 2055 C CA . THR A 1 257 ? -46.876 0.562 90.838 1.00 61.53 257 THR A CA 1
ATOM 2056 C C . THR A 1 257 ? -47.813 0.229 89.671 1.00 61.53 257 THR A C 1
ATOM 2058 O O . THR A 1 257 ? -49.028 0.262 89.869 1.00 61.53 257 THR A O 1
ATOM 2061 N N . PRO A 1 258 ? -47.298 -0.087 88.465 1.00 65.81 258 PRO A N 1
ATOM 2062 C CA . PRO A 1 258 ? -48.138 -0.241 87.279 1.00 65.81 258 PRO A CA 1
ATOM 2063 C C . PRO A 1 258 ? -49.217 -1.287 87.541 1.00 65.81 258 PRO A C 1
ATOM 2065 O O . PRO A 1 258 ? -48.913 -2.384 88.022 1.00 65.81 258 PRO A O 1
ATOM 2068 N N . SER A 1 259 ? -50.484 -0.969 87.301 1.00 72.56 259 SER A N 1
ATOM 2069 C CA . SER A 1 259 ? -51.555 -1.961 87.373 1.00 72.56 259 SER A CA 1
ATOM 2070 C C . SER A 1 259 ? -51.359 -3.024 86.279 1.00 72.56 259 SER A C 1
ATOM 2072 O O . SER A 1 259 ? -50.550 -2.859 85.362 1.00 72.56 259 SER A O 1
ATOM 2074 N N . LYS A 1 260 ? -52.064 -4.160 86.372 1.00 76.81 260 LYS A N 1
ATOM 2075 C CA . LYS A 1 260 ? -52.010 -5.184 85.310 1.00 76.81 260 LYS A CA 1
ATOM 2076 C C . LYS A 1 260 ? -52.441 -4.587 83.962 1.00 76.81 260 LYS A C 1
ATOM 2078 O O . LYS A 1 260 ? -51.789 -4.853 82.956 1.00 76.81 260 LYS A O 1
ATOM 2083 N N . GLU A 1 261 ? -53.455 -3.725 83.968 1.00 81.19 261 GLU A N 1
ATOM 2084 C CA . GLU A 1 261 ? -53.904 -2.943 82.814 1.00 81.19 261 GLU A CA 1
ATOM 2085 C C . GLU A 1 261 ? -52.805 -2.048 82.221 1.00 81.19 261 GLU A C 1
ATOM 2087 O O . GLU A 1 261 ? -52.636 -2.055 81.004 1.00 81.19 261 GLU A O 1
ATOM 2092 N N . ASP A 1 262 ? -52.008 -1.352 83.039 1.00 78.62 262 ASP A N 1
ATOM 2093 C CA . ASP A 1 262 ? -50.934 -0.469 82.542 1.00 78.62 262 ASP A CA 1
ATOM 2094 C C . ASP A 1 262 ? -49.826 -1.257 81.822 1.00 78.62 262 ASP A C 1
ATOM 2096 O O . ASP A 1 262 ? -49.298 -0.831 80.792 1.00 78.62 262 ASP A O 1
ATOM 2100 N N . ILE A 1 263 ? -49.501 -2.450 82.334 1.00 82.31 263 ILE A N 1
ATOM 2101 C CA . ILE A 1 263 ? -48.537 -3.376 81.719 1.00 82.31 263 ILE A CA 1
ATOM 2102 C C . ILE A 1 263 ? -49.065 -3.878 80.368 1.00 82.31 263 ILE A C 1
ATOM 2104 O O . ILE A 1 263 ? -48.337 -3.872 79.372 1.00 82.31 263 ILE A O 1
ATOM 2108 N N . VAL A 1 264 ? -50.336 -4.289 80.314 1.00 84.88 264 VAL A N 1
ATOM 2109 C CA . VAL A 1 264 ? -50.986 -4.757 79.079 1.00 84.88 264 VAL A CA 1
ATOM 2110 C C . VAL A 1 264 ? -51.074 -3.634 78.045 1.00 84.88 264 VAL A C 1
ATOM 2112 O O . VAL A 1 264 ? -50.834 -3.871 76.859 1.00 84.88 264 VAL A O 1
ATOM 2115 N N . GLU A 1 265 ? -51.358 -2.405 78.475 1.00 84.50 265 GLU A N 1
ATOM 2116 C CA . GLU A 1 265 ? -51.406 -1.249 77.585 1.00 84.50 265 GLU A CA 1
ATOM 2117 C C . GLU A 1 265 ? -50.027 -0.915 77.018 1.00 84.50 265 GLU A C 1
ATOM 2119 O O . GLU A 1 265 ? -49.894 -0.691 75.813 1.00 84.50 265 GLU A O 1
ATOM 2124 N N . LYS A 1 266 ? -48.967 -1.007 77.833 1.00 85.69 266 LYS A N 1
ATOM 2125 C CA . LYS A 1 266 ? -47.600 -0.803 77.346 1.00 85.69 266 LYS A CA 1
ATOM 2126 C C . LYS A 1 266 ? -47.170 -1.861 76.331 1.00 85.69 266 LYS A C 1
ATOM 2128 O O . LYS A 1 266 ? -46.505 -1.532 75.345 1.00 85.69 266 LYS A O 1
ATOM 2133 N N . ILE A 1 267 ? -47.571 -3.116 76.541 1.00 87.25 267 ILE A N 1
ATOM 2134 C CA . ILE A 1 267 ? -47.359 -4.207 75.581 1.00 87.25 267 ILE A CA 1
ATOM 2135 C C . ILE A 1 267 ? -48.119 -3.922 74.282 1.00 87.25 267 ILE A C 1
ATOM 2137 O O . ILE A 1 267 ? -47.523 -4.007 73.208 1.00 87.25 267 ILE A O 1
ATOM 2141 N N . ARG A 1 268 ? -49.394 -3.509 74.353 1.00 89.94 268 ARG A N 1
ATOM 2142 C CA . ARG A 1 268 ? -50.160 -3.103 73.163 1.00 89.94 268 ARG A CA 1
ATOM 2143 C C . ARG A 1 268 ? -49.470 -1.965 72.419 1.00 89.94 268 ARG A C 1
ATOM 2145 O O . ARG A 1 268 ? -49.305 -2.065 71.207 1.00 89.94 268 ARG A O 1
ATOM 2152 N N . GLU A 1 269 ? -49.016 -0.924 73.106 1.00 89.38 269 GLU A N 1
ATOM 2153 C CA . GLU A 1 269 ? -48.298 0.203 72.499 1.00 89.38 269 GLU A CA 1
ATOM 2154 C C . GLU A 1 269 ? -46.996 -0.251 71.801 1.00 89.38 269 GLU A C 1
ATOM 2156 O O . GLU A 1 269 ? -46.705 0.167 70.677 1.00 89.38 269 GLU A O 1
ATOM 2161 N N . LEU A 1 270 ? -46.225 -1.148 72.432 1.00 88.69 270 LEU A N 1
ATOM 2162 C CA . LEU A 1 270 ? -45.031 -1.775 71.851 1.00 88.69 270 LEU A CA 1
ATOM 2163 C C . LEU A 1 270 ? -45.358 -2.585 70.590 1.00 88.69 270 LEU A C 1
ATOM 2165 O O . LEU A 1 270 ? -44.644 -2.449 69.595 1.00 88.69 270 LEU A O 1
ATOM 2169 N N . CYS A 1 271 ? -46.435 -3.375 70.604 1.00 89.38 271 CYS A N 1
ATOM 2170 C CA . CYS A 1 271 ? -46.904 -4.137 69.445 1.00 89.38 271 CYS A CA 1
ATOM 2171 C C . CYS A 1 271 ? -47.304 -3.213 68.288 1.00 89.38 271 CYS A C 1
ATOM 2173 O O . CYS A 1 271 ? -46.785 -3.373 67.185 1.00 89.38 271 CYS A O 1
ATOM 2175 N N . HIS A 1 272 ? -48.119 -2.182 68.541 1.00 90.38 272 HIS A N 1
ATOM 2176 C CA . HIS A 1 272 ? -48.514 -1.206 67.515 1.00 90.38 272 HIS A CA 1
ATOM 2177 C C . HIS A 1 272 ? -47.305 -0.448 66.949 1.00 90.38 272 HIS A C 1
ATOM 2179 O O . HIS A 1 272 ? -47.209 -0.220 65.741 1.00 90.38 272 HIS A O 1
ATOM 2185 N N . ARG A 1 273 ? -46.339 -0.075 67.801 1.00 91.88 273 ARG A N 1
ATOM 2186 C CA . ARG A 1 273 ? -45.075 0.531 67.360 1.00 91.88 273 ARG A CA 1
ATOM 2187 C C . ARG A 1 273 ? -44.241 -0.443 66.526 1.00 91.88 273 ARG A C 1
ATOM 2189 O O . ARG A 1 273 ? -43.638 -0.016 65.544 1.00 91.88 273 ARG A O 1
ATOM 2196 N N . GLY A 1 274 ? -44.206 -1.724 66.889 1.00 92.75 274 GLY A N 1
ATOM 2197 C CA . GLY A 1 274 ? -43.556 -2.783 66.115 1.00 92.75 274 GLY A CA 1
ATOM 2198 C C . GLY A 1 274 ? -44.183 -2.955 64.731 1.00 92.75 274 GLY A C 1
ATOM 2199 O O . GLY A 1 274 ? -43.473 -2.948 63.729 1.00 92.75 274 GLY A O 1
ATOM 2200 N N . GLU A 1 275 ? -45.512 -3.008 64.655 1.00 93.56 275 GLU A N 1
ATOM 2201 C CA . GLU A 1 275 ? -46.264 -3.076 63.397 1.00 93.56 275 GLU A CA 1
ATOM 2202 C C . GLU A 1 275 ? -46.093 -1.816 62.541 1.00 93.56 275 GLU A C 1
ATOM 2204 O O . GLU A 1 275 ? -45.958 -1.903 61.322 1.00 93.56 275 GLU A O 1
ATOM 2209 N N . SER A 1 276 ? -46.057 -0.633 63.161 1.00 93.00 276 SER A N 1
ATOM 2210 C CA . SER A 1 276 ? -45.755 0.628 62.477 1.00 93.00 276 SER A CA 1
ATOM 2211 C C . SER A 1 276 ? -44.354 0.610 61.858 1.00 93.00 276 SER A C 1
ATOM 2213 O O . SER A 1 276 ? -44.211 0.846 60.659 1.00 93.00 276 SER A O 1
ATOM 2215 N N . LYS A 1 277 ? -43.326 0.220 62.627 1.00 94.25 277 LYS A N 1
ATOM 2216 C CA . LYS A 1 277 ? -41.960 0.045 62.107 1.00 94.25 277 LYS A CA 1
ATOM 2217 C C . LYS A 1 277 ? -41.910 -0.989 60.984 1.00 94.25 277 LYS A C 1
ATOM 2219 O O . LYS A 1 277 ? -41.253 -0.743 59.982 1.00 94.25 277 LYS A O 1
ATOM 2224 N N . LYS A 1 278 ? -42.638 -2.104 61.109 1.00 96.06 278 LYS A N 1
ATOM 2225 C CA . LYS A 1 278 ? -42.732 -3.133 60.064 1.00 96.06 278 LYS A CA 1
ATOM 2226 C C . LYS A 1 278 ? -43.327 -2.577 58.769 1.00 96.06 278 LYS A C 1
ATOM 2228 O O . LYS A 1 278 ? -42.780 -2.836 57.707 1.00 96.06 278 LYS A O 1
ATOM 2233 N N . ARG A 1 279 ? -44.388 -1.762 58.851 1.00 94.94 279 ARG A N 1
ATOM 2234 C CA . ARG A 1 279 ? -44.960 -1.070 57.681 1.00 94.94 279 ARG A CA 1
ATOM 2235 C C . ARG A 1 279 ? -43.949 -0.139 57.012 1.00 94.94 279 ARG A C 1
ATOM 2237 O O . ARG A 1 279 ? -43.832 -0.166 55.793 1.00 94.94 279 ARG A O 1
ATOM 2244 N N . VAL A 1 280 ? -43.202 0.639 57.798 1.00 94.06 280 VAL A N 1
ATOM 2245 C CA . VAL A 1 280 ? -42.153 1.531 57.273 1.00 94.06 280 VAL A CA 1
ATOM 2246 C C . VAL A 1 280 ? -41.024 0.735 56.613 1.00 94.06 280 VAL A C 1
ATOM 2248 O O . VAL A 1 280 ? -40.593 1.095 55.525 1.00 94.06 280 VAL A O 1
ATOM 2251 N N . VAL A 1 281 ? -40.581 -0.371 57.220 1.00 95.44 281 VAL A N 1
ATOM 2252 C CA . VAL A 1 281 ? -39.564 -1.258 56.631 1.00 95.44 281 VAL A CA 1
ATOM 2253 C C . VAL A 1 281 ? -40.052 -1.833 55.303 1.00 95.44 281 VAL A C 1
ATOM 2255 O O . VAL A 1 281 ? -39.352 -1.687 54.311 1.00 95.44 281 VAL A O 1
ATOM 2258 N N . SER A 1 282 ? -41.273 -2.369 55.236 1.00 95.81 282 SER A N 1
ATOM 2259 C CA . SER A 1 282 ? -41.826 -2.889 53.978 1.00 95.81 282 SER A CA 1
ATOM 2260 C C . SER A 1 282 ? -41.973 -1.813 52.896 1.00 95.81 282 SER A C 1
ATOM 2262 O O . SER A 1 282 ? -41.801 -2.097 51.714 1.00 95.81 282 SER A O 1
ATOM 2264 N N . GLN A 1 283 ? -42.260 -0.565 53.277 1.00 96.81 283 GLN A N 1
ATOM 2265 C CA . GLN A 1 283 ? -42.296 0.554 52.336 1.00 96.81 283 GLN A CA 1
ATOM 2266 C C . GLN A 1 283 ? -40.899 0.901 51.802 1.00 96.81 283 GLN A C 1
ATOM 2268 O O . GLN A 1 283 ? -40.748 1.122 50.602 1.00 96.81 283 GLN A O 1
ATOM 2273 N N . LEU A 1 284 ? -39.883 0.925 52.669 1.00 94.50 284 LEU A N 1
ATOM 2274 C CA . LEU A 1 284 ? -38.495 1.150 52.262 1.00 94.50 284 LEU A CA 1
ATOM 2275 C C . LEU A 1 284 ? -37.967 -0.005 51.402 1.00 94.50 284 LEU A C 1
ATOM 2277 O O . LEU A 1 284 ? -37.320 0.249 50.396 1.00 94.50 284 LEU A O 1
ATOM 2281 N N . GLU A 1 285 ? -38.290 -1.257 51.731 1.00 96.25 285 GLU A N 1
ATOM 2282 C CA . GLU A 1 285 ? -37.955 -2.434 50.916 1.00 96.25 285 GLU A CA 1
ATOM 2283 C C . GLU A 1 285 ? -38.580 -2.348 49.515 1.00 96.25 285 GLU A C 1
ATOM 2285 O O . GLU A 1 285 ? -37.911 -2.632 48.519 1.00 96.25 285 GLU A O 1
ATOM 2290 N N . ALA A 1 286 ? -39.834 -1.893 49.414 1.00 95.69 286 ALA A N 1
ATOM 2291 C CA . ALA A 1 286 ? -40.495 -1.670 48.129 1.00 95.69 286 ALA A CA 1
ATOM 2292 C C . ALA A 1 286 ? -39.843 -0.529 47.327 1.00 95.69 286 ALA A C 1
ATOM 2294 O O . ALA A 1 286 ? -39.645 -0.665 46.121 1.00 95.69 286 ALA A O 1
ATOM 2295 N N . GLN A 1 287 ? -39.465 0.572 47.986 1.00 97.25 287 GLN A N 1
ATOM 2296 C CA . GLN A 1 287 ? -38.739 1.676 47.346 1.00 97.25 287 GLN A CA 1
ATOM 2297 C C . GLN A 1 287 ? -37.347 1.254 46.874 1.00 97.25 287 GLN A C 1
ATOM 2299 O O . GLN A 1 287 ? -36.956 1.604 45.764 1.00 97.25 287 GLN A O 1
ATOM 2304 N N . ILE A 1 288 ? -36.616 0.481 47.682 1.00 94.44 288 ILE A N 1
ATOM 2305 C CA . ILE A 1 288 ? -35.322 -0.092 47.296 1.00 94.44 288 ILE A CA 1
ATOM 2306 C C . ILE A 1 288 ? -35.511 -0.990 46.075 1.00 94.44 288 ILE A C 1
ATOM 2308 O O . ILE A 1 288 ? -34.790 -0.823 45.101 1.00 94.44 288 ILE A O 1
ATOM 2312 N N . SER A 1 289 ? -36.523 -1.861 46.078 1.00 95.69 289 SER A N 1
ATOM 2313 C CA . SER A 1 289 ? -36.808 -2.751 44.945 1.00 95.69 289 SER A CA 1
ATOM 2314 C C . SER A 1 289 ? -37.105 -1.969 43.659 1.00 95.69 289 SER A C 1
ATOM 2316 O O . SER A 1 289 ? -36.531 -2.273 42.617 1.00 95.69 289 SER A O 1
ATOM 2318 N N . GLN A 1 290 ? -37.931 -0.917 43.734 1.00 97.56 290 GLN A N 1
ATOM 2319 C CA . GLN A 1 290 ? -38.194 -0.034 42.590 1.00 97.56 290 GLN A CA 1
ATOM 2320 C C . GLN A 1 290 ? -36.931 0.682 42.106 1.00 97.56 290 GLN A C 1
ATOM 2322 O O . GLN A 1 290 ? -36.673 0.725 40.906 1.00 97.56 290 GLN A O 1
ATOM 2327 N N . LEU A 1 291 ? -36.132 1.242 43.018 1.00 96.06 291 LEU A N 1
ATOM 2328 C CA . LEU A 1 291 ? -34.893 1.925 42.651 1.00 96.06 291 LEU A CA 1
ATOM 2329 C C . LEU A 1 291 ? -33.898 0.961 41.998 1.00 96.06 291 LEU A C 1
ATOM 2331 O O . LEU A 1 291 ? -33.298 1.312 40.984 1.00 96.06 291 LEU A O 1
ATOM 2335 N N . THR A 1 292 ? -33.769 -0.263 42.511 1.00 95.00 292 THR A N 1
ATOM 2336 C CA . THR A 1 292 ? -32.933 -1.308 41.911 1.00 95.00 292 THR A CA 1
ATOM 2337 C C . THR A 1 292 ? -33.408 -1.667 40.504 1.00 95.00 292 THR A C 1
ATOM 2339 O O . THR A 1 292 ? -32.593 -1.670 39.587 1.00 95.00 292 THR A O 1
ATOM 2342 N N . GLU A 1 293 ? -34.711 -1.861 40.291 1.00 96.94 293 GLU A N 1
ATOM 2343 C CA . GLU A 1 293 ? -35.272 -2.144 38.962 1.00 96.94 293 GLU A CA 1
ATOM 2344 C C . GLU A 1 293 ? -35.037 -0.979 37.978 1.00 96.94 293 GLU A C 1
ATOM 2346 O O . GLU A 1 293 ? -34.632 -1.177 36.827 1.00 96.94 293 GLU A O 1
ATOM 2351 N N . THR A 1 294 ? -35.209 0.270 38.429 1.00 96.81 294 THR A N 1
ATOM 2352 C CA . THR A 1 294 ? -34.906 1.447 37.594 1.00 96.81 294 THR A CA 1
ATOM 2353 C C . THR A 1 294 ? -33.417 1.567 37.267 1.00 96.81 294 THR A C 1
ATOM 2355 O O . THR A 1 294 ? -33.060 1.921 36.144 1.00 96.81 294 THR A O 1
ATOM 2358 N N . LEU A 1 295 ? -32.532 1.222 38.204 1.00 95.75 295 LEU A N 1
ATOM 2359 C CA . LEU A 1 295 ? -31.093 1.234 37.971 1.00 95.75 295 LEU A CA 1
ATOM 2360 C C . LEU A 1 295 ? -30.686 0.135 36.983 1.00 95.75 295 LEU A C 1
ATOM 2362 O O . LEU A 1 295 ? -29.913 0.396 36.062 1.00 95.75 295 LEU A O 1
ATOM 2366 N N . GLU A 1 296 ? -31.224 -1.077 37.124 1.00 95.75 296 GLU A N 1
ATOM 2367 C CA . GLU A 1 296 ? -30.968 -2.191 36.206 1.00 95.75 296 GLU A CA 1
ATOM 2368 C C . GLU A 1 296 ? -31.415 -1.854 34.780 1.00 95.75 296 GLU A C 1
ATOM 2370 O O . GLU A 1 296 ? -30.628 -1.977 33.836 1.00 95.75 296 GLU A O 1
ATOM 2375 N N . THR A 1 297 ? -32.637 -1.340 34.616 1.00 96.31 297 THR A N 1
ATOM 2376 C CA . THR A 1 297 ? -33.144 -0.906 33.303 1.00 96.31 297 THR A CA 1
ATOM 2377 C C . THR A 1 297 ? -32.291 0.213 32.703 1.00 96.31 297 THR A C 1
ATOM 2379 O O . THR A 1 297 ? -31.936 0.148 31.523 1.00 96.31 297 THR A O 1
ATOM 2382 N N . GLN A 1 298 ? -31.876 1.199 33.503 1.00 95.56 298 GLN A N 1
ATOM 2383 C CA . GLN A 1 298 ? -30.992 2.273 33.045 1.00 95.56 298 GLN A CA 1
ATOM 2384 C C . GLN A 1 298 ? -29.605 1.753 32.637 1.00 95.56 298 GLN A C 1
ATOM 2386 O O . GLN A 1 298 ? -29.047 2.205 31.634 1.00 95.56 298 GLN A O 1
ATOM 2391 N N . THR A 1 299 ? -29.063 0.776 33.364 1.00 93.94 299 THR A N 1
ATOM 2392 C CA . THR A 1 299 ? -27.762 0.162 33.059 1.00 93.94 299 THR A CA 1
ATOM 2393 C C . THR A 1 299 ? -27.814 -0.587 31.727 1.00 93.94 299 THR A C 1
ATOM 2395 O O . THR A 1 299 ? -26.924 -0.425 30.892 1.00 93.94 299 THR A O 1
ATOM 2398 N N . VAL A 1 300 ? -28.891 -1.341 31.475 1.00 97.00 300 VAL A N 1
ATOM 2399 C CA . VAL A 1 300 ? -29.111 -2.032 30.194 1.00 97.00 300 VAL A CA 1
ATOM 2400 C C . VAL A 1 300 ? -29.232 -1.033 29.044 1.00 97.00 300 VAL A C 1
ATOM 2402 O O . VAL A 1 300 ? -28.543 -1.177 28.034 1.00 97.00 300 VAL A O 1
ATOM 2405 N N . LEU A 1 301 ? -30.036 0.023 29.204 1.00 96.81 301 LEU A N 1
ATOM 2406 C CA . LEU A 1 301 ? -30.175 1.068 28.183 1.00 96.81 301 LEU A CA 1
ATOM 2407 C C . LEU A 1 301 ? -28.838 1.759 27.883 1.00 96.81 301 LEU A C 1
ATOM 2409 O O . LEU A 1 301 ? -28.527 2.025 26.719 1.00 96.81 301 LEU A O 1
ATOM 2413 N N . HIS A 1 302 ? -28.020 2.017 28.908 1.00 95.94 302 HIS A N 1
ATOM 2414 C CA . HIS A 1 302 ? -26.688 2.591 28.732 1.00 95.94 302 HIS A CA 1
ATOM 2415 C C . HIS A 1 302 ? -25.749 1.635 27.980 1.00 95.94 302 HIS A C 1
ATOM 2417 O O . HIS A 1 302 ? -25.070 2.051 27.039 1.00 95.94 302 HIS A O 1
ATOM 2423 N N . GLN A 1 303 ? -25.768 0.343 28.320 1.00 97.00 303 GLN A N 1
ATOM 2424 C CA . GLN A 1 303 ? -25.008 -0.695 27.620 1.00 97.00 303 GLN A CA 1
ATOM 2425 C C . GLN A 1 303 ? -25.393 -0.763 26.130 1.00 97.00 303 GLN A C 1
ATOM 2427 O O . GLN A 1 303 ? -24.523 -0.810 25.256 1.00 97.00 303 GLN A O 1
ATOM 2432 N N . GLU A 1 304 ? -26.690 -0.728 25.818 1.00 96.94 304 GLU A N 1
ATOM 2433 C CA . GLU A 1 304 ? -27.195 -0.737 24.442 1.00 96.94 304 GLU A CA 1
ATOM 2434 C C . GLU A 1 304 ? -26.826 0.538 23.674 1.00 96.94 304 GLU A C 1
ATOM 2436 O O . GLU A 1 304 ? -26.456 0.474 22.498 1.00 96.94 304 GLU A O 1
ATOM 2441 N N . ALA A 1 305 ? -26.906 1.704 24.323 1.00 95.94 305 ALA A N 1
ATOM 2442 C CA . ALA A 1 305 ? -26.463 2.973 23.752 1.00 95.94 305 ALA A CA 1
ATOM 2443 C C . ALA A 1 305 ? -24.967 2.941 23.416 1.00 95.94 305 ALA A C 1
ATOM 2445 O O . ALA A 1 305 ? -24.591 3.307 22.300 1.00 95.94 305 ALA A O 1
ATOM 2446 N N . LEU A 1 306 ? -24.135 2.412 24.317 1.00 96.25 306 LEU A N 1
ATOM 2447 C CA . LEU A 1 306 ? -22.698 2.251 24.108 1.00 96.25 306 LEU A CA 1
ATOM 2448 C C . LEU A 1 306 ? -22.395 1.296 22.944 1.00 96.25 306 LEU A C 1
ATOM 2450 O O . LEU A 1 306 ? -21.558 1.591 22.092 1.00 96.25 306 LEU A O 1
ATOM 2454 N N . GLN A 1 307 ? -23.099 0.164 22.854 1.00 96.56 307 GLN A N 1
ATOM 2455 C CA . GLN A 1 307 ? -22.947 -0.761 21.727 1.00 96.56 307 GLN A CA 1
ATOM 2456 C C . GLN A 1 307 ? -23.358 -0.124 20.395 1.00 96.56 307 GLN A C 1
ATOM 2458 O O . GLN A 1 307 ? -22.717 -0.360 19.370 1.00 96.56 307 GLN A O 1
ATOM 2463 N N . ARG A 1 308 ? -24.424 0.684 20.391 1.00 96.19 308 ARG A N 1
ATOM 2464 C CA . ARG A 1 308 ? -24.880 1.408 19.199 1.00 96.19 308 ARG A CA 1
ATOM 2465 C C . ARG A 1 308 ? -23.871 2.477 18.776 1.00 96.19 308 ARG A C 1
ATOM 2467 O O . ARG A 1 308 ? -23.584 2.568 17.584 1.00 96.19 308 ARG A O 1
ATOM 2474 N N . ALA A 1 309 ? -23.301 3.211 19.732 1.00 93.44 309 ALA A N 1
ATOM 2475 C CA . ALA A 1 309 ? -22.239 4.183 19.489 1.00 93.44 309 ALA A CA 1
ATOM 2476 C C . ALA A 1 309 ? -21.002 3.510 18.876 1.00 93.44 309 ALA A C 1
ATOM 2478 O O . ALA A 1 309 ? -20.607 3.889 17.779 1.00 93.44 309 ALA A O 1
ATOM 2479 N N . LYS A 1 310 ? -20.497 2.424 19.480 1.00 95.50 310 LYS A N 1
ATOM 2480 C CA . LYS A 1 310 ? -19.361 1.645 18.944 1.00 95.50 310 LYS A CA 1
ATOM 2481 C C . LYS A 1 310 ? -19.609 1.126 17.527 1.00 95.50 310 LYS A C 1
ATOM 2483 O O . LYS A 1 310 ? -18.754 1.219 16.657 1.00 95.50 310 LYS A O 1
ATOM 2488 N N . LYS A 1 311 ? -20.810 0.604 17.247 1.00 96.50 311 LYS A N 1
ATOM 2489 C CA . LYS A 1 311 ? -21.173 0.167 15.885 1.00 96.50 311 LYS A CA 1
ATOM 2490 C C . LYS A 1 311 ? -21.180 1.325 14.882 1.00 96.50 311 LYS A C 1
ATOM 2492 O O . LYS A 1 311 ? -20.901 1.094 13.710 1.00 96.50 311 LYS A O 1
ATOM 2497 N N . SER A 1 312 ? -21.556 2.529 15.308 1.00 91.81 312 SER A N 1
ATOM 2498 C C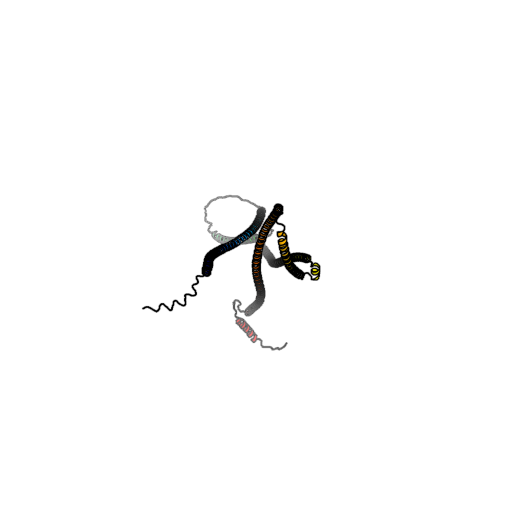A . SER A 1 312 ? -21.534 3.725 14.460 1.00 91.81 312 SER A CA 1
ATOM 2499 C C . SER A 1 312 ? -20.112 4.239 14.243 1.00 91.81 312 SER A C 1
ATOM 2501 O O . SER A 1 312 ? -19.768 4.597 13.123 1.00 91.81 312 SER A O 1
ATOM 2503 N N . GLU A 1 313 ? -19.294 4.235 15.291 1.00 95.75 313 GLU A N 1
ATOM 2504 C CA . GLU A 1 313 ? -17.880 4.613 15.261 1.00 95.75 313 GLU A CA 1
ATOM 2505 C C . GLU A 1 313 ? -17.100 3.734 14.281 1.00 95.75 313 GLU A C 1
ATOM 2507 O O . GLU A 1 313 ? -16.533 4.255 13.326 1.00 95.75 313 GLU A O 1
ATOM 2512 N N . ASN A 1 314 ? -17.222 2.406 14.393 1.00 96.12 314 ASN A N 1
ATOM 2513 C CA . ASN A 1 314 ? -16.577 1.471 13.466 1.00 96.12 314 ASN A CA 1
ATOM 2514 C C . ASN A 1 314 ? -16.999 1.704 12.004 1.00 96.12 314 ASN A C 1
ATOM 2516 O O . ASN A 1 314 ? -16.195 1.577 11.087 1.00 96.12 314 ASN A O 1
ATOM 2520 N N . LYS A 1 315 ? -18.273 2.047 11.753 1.00 97.06 315 LYS A N 1
ATOM 2521 C CA . LYS A 1 315 ? -18.737 2.381 10.393 1.00 97.06 315 LYS A CA 1
ATOM 2522 C C . LYS A 1 315 ? -18.115 3.680 9.891 1.00 97.06 315 LYS A C 1
ATOM 2524 O O . LYS A 1 315 ? -17.774 3.763 8.716 1.00 97.06 315 LYS A O 1
ATOM 2529 N N . SER A 1 316 ? -17.998 4.681 10.760 1.00 92.31 316 SER A N 1
ATOM 2530 C CA . SER A 1 316 ? -17.358 5.953 10.431 1.00 92.31 316 SER A CA 1
ATOM 2531 C C . SER A 1 316 ? -15.879 5.758 10.108 1.00 92.31 316 SER A C 1
ATOM 2533 O O . SER A 1 316 ? -15.408 6.311 9.123 1.00 92.31 316 SER A O 1
ATOM 2535 N N . GLU A 1 317 ? -15.172 4.940 10.887 1.00 97.12 317 GLU A N 1
ATOM 2536 C CA . GLU A 1 317 ? -13.770 4.582 10.651 1.00 97.12 317 GLU A CA 1
ATOM 2537 C C . GLU A 1 317 ? -13.599 3.861 9.308 1.00 97.12 317 GLU A C 1
ATOM 2539 O O . GLU A 1 317 ? -12.810 4.287 8.472 1.00 97.12 317 GLU A O 1
ATOM 2544 N N . MET A 1 318 ? -14.435 2.857 9.017 1.00 97.56 318 MET A N 1
ATOM 2545 C CA . MET A 1 318 ? -14.406 2.168 7.720 1.00 97.56 318 MET A CA 1
ATOM 2546 C C . MET A 1 318 ? -14.648 3.108 6.530 1.00 97.56 318 MET A C 1
ATOM 2548 O O . MET A 1 318 ? -14.008 2.957 5.486 1.00 97.56 318 MET A O 1
ATOM 2552 N N . LEU A 1 319 ? -15.593 4.048 6.658 1.00 95.88 319 LEU A N 1
ATOM 2553 C CA . LEU A 1 319 ? -15.866 5.048 5.623 1.00 95.88 319 LEU A CA 1
ATOM 2554 C C . LEU A 1 319 ? -14.704 6.034 5.480 1.00 95.88 319 LEU A C 1
ATOM 2556 O O . LEU A 1 319 ? -14.353 6.390 4.358 1.00 95.88 319 LEU A O 1
ATOM 2560 N N . HIS A 1 320 ? -14.088 6.439 6.590 1.00 97.25 320 HIS A N 1
ATOM 2561 C CA . HIS A 1 320 ? -12.905 7.291 6.585 1.00 97.25 320 HIS A CA 1
ATOM 2562 C C . HIS A 1 320 ? -11.730 6.603 5.880 1.00 97.25 320 HIS A C 1
ATOM 2564 O O . HIS A 1 320 ? -11.133 7.186 4.981 1.00 97.25 320 HIS A O 1
ATOM 2570 N N . ASP A 1 321 ? -11.474 5.330 6.176 1.00 97.06 321 ASP A N 1
ATOM 2571 C CA . ASP A 1 321 ? -10.437 4.544 5.507 1.00 97.06 321 ASP A CA 1
ATOM 2572 C C . ASP A 1 321 ? -10.703 4.375 4.005 1.00 97.06 321 ASP A C 1
ATOM 2574 O O . ASP A 1 321 ? -9.777 4.384 3.191 1.00 97.06 321 ASP A O 1
ATOM 2578 N N . GLN A 1 322 ? -11.967 4.179 3.613 1.00 98.06 322 GLN A N 1
ATOM 2579 C CA . GLN A 1 322 ? -12.360 4.138 2.201 1.00 98.06 322 GLN A CA 1
ATOM 2580 C C . GLN A 1 322 ? -12.103 5.475 1.512 1.00 98.06 322 GLN A C 1
ATOM 2582 O O . GLN A 1 322 ? -11.554 5.492 0.412 1.00 98.06 322 GLN A O 1
ATOM 2587 N N . LEU A 1 323 ? -12.470 6.574 2.165 1.00 96.81 323 LEU A N 1
ATOM 2588 C CA . LEU A 1 323 ? -12.262 7.921 1.660 1.00 96.81 323 LEU A CA 1
ATOM 2589 C C . LEU A 1 323 ? -10.766 8.209 1.489 1.00 96.81 323 LEU A C 1
ATOM 2591 O O . LEU A 1 323 ? -10.363 8.597 0.399 1.00 96.81 323 LEU A O 1
ATOM 2595 N N . MET A 1 324 ? -9.933 7.901 2.487 1.00 95.75 324 MET A N 1
ATOM 2596 C CA . MET A 1 324 ? -8.478 8.085 2.410 1.00 95.75 324 MET A CA 1
ATOM 2597 C C . MET A 1 324 ? -7.843 7.284 1.265 1.00 95.75 324 MET A C 1
ATOM 2599 O O . MET A 1 324 ? -6.942 7.773 0.584 1.00 95.75 324 MET A O 1
ATOM 2603 N N . ARG A 1 325 ? -8.325 6.059 1.002 1.00 97.56 325 ARG A N 1
ATOM 2604 C CA . ARG A 1 325 ? -7.869 5.274 -0.158 1.00 97.56 325 ARG A CA 1
ATOM 2605 C C . ARG A 1 325 ? -8.248 5.930 -1.482 1.00 97.56 325 ARG A C 1
ATOM 2607 O O . ARG A 1 325 ? -7.390 6.057 -2.349 1.00 97.56 325 ARG A O 1
ATOM 2614 N N . LEU A 1 326 ? -9.499 6.365 -1.624 1.00 95.75 326 LEU A N 1
ATOM 2615 C CA . LEU A 1 326 ? -9.980 7.021 -2.843 1.00 95.75 326 LEU A CA 1
ATOM 2616 C C . LEU A 1 326 ? -9.287 8.369 -3.085 1.00 95.75 326 LEU A C 1
ATOM 2618 O O . LEU A 1 326 ? -8.960 8.691 -4.224 1.00 95.75 326 LEU A O 1
ATOM 2622 N N . GLU A 1 327 ? -9.018 9.142 -2.032 1.00 96.81 327 GLU A N 1
ATOM 2623 C CA . GLU A 1 327 ? -8.218 10.367 -2.118 1.00 96.81 327 GLU A CA 1
ATOM 2624 C C . GLU A 1 327 ? -6.783 10.063 -2.561 1.00 96.81 327 GLU A C 1
ATOM 2626 O O . GLU A 1 327 ? -6.260 10.735 -3.450 1.00 96.81 327 GLU A O 1
ATOM 2631 N N . GLY A 1 328 ? -6.166 9.009 -2.017 1.00 96.56 328 GLY A N 1
ATOM 2632 C CA . GLY A 1 328 ? -4.851 8.541 -2.455 1.00 96.56 328 GLY A CA 1
ATOM 2633 C C . GLY A 1 328 ? -4.822 8.137 -3.934 1.00 96.56 328 GLY A C 1
ATOM 2634 O O . GLY A 1 328 ? -3.925 8.550 -4.672 1.00 96.56 328 GLY A O 1
ATOM 2635 N N . GLU A 1 329 ? -5.824 7.384 -4.394 1.00 96.31 329 GLU A N 1
ATOM 2636 C CA . GLU A 1 329 ? -5.980 7.015 -5.806 1.00 96.31 329 GLU A CA 1
ATOM 2637 C C . GLU A 1 329 ? -6.154 8.254 -6.695 1.00 96.31 329 GLU A C 1
ATOM 2639 O O . GLU A 1 329 ? -5.486 8.366 -7.726 1.00 96.31 329 GLU A O 1
ATOM 2644 N N . LEU A 1 330 ? -6.979 9.221 -6.280 1.00 96.00 330 LEU A N 1
ATOM 2645 C CA . LEU A 1 330 ? -7.199 10.463 -7.019 1.00 96.00 330 LEU A CA 1
ATOM 2646 C C . LEU A 1 330 ? -5.903 11.269 -7.175 1.00 96.00 330 LEU A C 1
ATOM 2648 O O . LEU A 1 330 ? -5.558 11.650 -8.296 1.00 96.00 330 LEU A O 1
ATOM 2652 N N . VAL A 1 331 ? -5.164 11.460 -6.077 1.00 96.88 331 VAL A N 1
ATOM 2653 C CA . VAL A 1 331 ? -3.877 12.171 -6.068 1.00 96.88 331 VAL A CA 1
ATOM 2654 C C . VAL A 1 331 ? -2.855 11.452 -6.946 1.00 96.88 331 VAL A C 1
ATOM 2656 O O . VAL A 1 331 ? -2.180 12.090 -7.754 1.00 96.88 331 VAL A O 1
ATOM 2659 N N . SER A 1 332 ? -2.765 10.121 -6.855 1.00 94.75 332 SER A N 1
ATOM 2660 C CA . SER A 1 332 ? -1.876 9.344 -7.726 1.00 94.75 332 SER A CA 1
ATOM 2661 C C . SER A 1 332 ? -2.243 9.515 -9.206 1.00 94.75 332 SER A C 1
ATOM 2663 O O . SER A 1 332 ? -1.366 9.693 -10.052 1.00 94.75 332 SER A O 1
ATOM 2665 N N . GLY A 1 333 ? -3.542 9.563 -9.517 1.00 96.06 333 GLY A N 1
ATOM 2666 C CA . GLY A 1 333 ? -4.048 9.825 -10.857 1.00 96.06 333 GLY A CA 1
ATOM 2667 C C . GLY A 1 333 ? -3.696 11.223 -11.372 1.00 96.06 333 GLY A C 1
ATOM 2668 O O . GLY A 1 333 ? -3.356 11.360 -12.547 1.00 96.06 333 GLY A O 1
ATOM 2669 N N . ASP A 1 334 ? -3.748 12.255 -10.525 1.00 95.88 334 ASP A N 1
ATOM 2670 C CA . ASP A 1 334 ? -3.321 13.616 -10.883 1.00 95.88 334 ASP A CA 1
ATOM 2671 C C . ASP A 1 334 ? -1.827 13.680 -11.205 1.00 95.88 334 ASP A C 1
ATOM 2673 O O . ASP A 1 334 ? -1.450 14.195 -12.260 1.00 95.88 334 ASP A O 1
ATOM 2677 N N . VAL A 1 335 ? -0.985 13.070 -10.365 1.00 96.56 335 VAL A N 1
ATOM 2678 C CA . VAL A 1 335 ? 0.468 13.011 -10.591 1.00 96.56 335 VAL A CA 1
ATOM 2679 C C . VAL A 1 335 ? 0.793 12.316 -11.917 1.00 96.56 335 VAL A C 1
ATOM 2681 O O . VAL A 1 335 ? 1.598 12.826 -12.697 1.00 96.56 335 VAL A O 1
ATOM 2684 N N . MET A 1 336 ? 0.135 11.193 -12.223 1.00 94.50 336 MET A N 1
ATOM 2685 C CA . MET A 1 336 ? 0.339 10.478 -13.491 1.00 94.50 336 MET A CA 1
ATOM 2686 C C . MET A 1 336 ? -0.127 11.294 -14.701 1.00 94.50 336 MET A C 1
ATOM 2688 O O . MET A 1 336 ? 0.549 11.323 -15.731 1.00 94.50 336 MET A O 1
ATOM 2692 N N . ARG A 1 337 ? -1.260 12.003 -14.591 1.00 96.62 337 ARG A N 1
ATOM 2693 C CA . ARG A 1 337 ? -1.726 12.910 -15.651 1.00 96.62 337 ARG A CA 1
ATOM 2694 C C . ARG A 1 337 ? -0.728 14.031 -15.909 1.00 96.62 337 ARG A C 1
ATOM 2696 O O . ARG A 1 337 ? -0.510 14.378 -17.068 1.00 96.62 337 ARG A O 1
ATOM 2703 N N . ASP A 1 338 ? -0.139 14.602 -14.867 1.00 95.75 338 ASP A N 1
ATOM 2704 C CA . ASP A 1 338 ? 0.834 15.682 -15.014 1.00 95.75 338 ASP A CA 1
ATOM 2705 C C . ASP A 1 338 ? 2.172 15.187 -15.572 1.00 95.75 338 ASP A C 1
ATOM 2707 O O . ASP A 1 338 ? 2.732 15.842 -16.456 1.00 95.75 338 ASP A O 1
ATOM 2711 N N . ALA A 1 339 ? 2.626 13.994 -15.175 1.00 96.88 339 ALA A N 1
ATOM 2712 C CA . ALA A 1 339 ? 3.770 13.327 -15.798 1.00 96.88 339 ALA A CA 1
ATOM 2713 C C . ALA A 1 339 ? 3.538 13.098 -17.303 1.00 96.88 339 ALA A C 1
ATOM 2715 O O . ALA A 1 339 ? 4.355 13.506 -18.129 1.00 96.88 339 ALA A O 1
ATOM 2716 N N . TRP A 1 340 ? 2.371 12.565 -17.682 1.00 96.19 340 TRP A N 1
ATOM 2717 C CA . TRP A 1 340 ? 2.002 12.369 -19.087 1.00 96.19 340 TRP A CA 1
ATOM 2718 C C . TRP A 1 340 ? 1.916 13.686 -19.871 1.00 96.19 340 TRP A C 1
ATOM 2720 O O . TRP A 1 340 ? 2.363 13.772 -21.017 1.00 96.19 340 TRP A O 1
ATOM 2730 N N . LYS A 1 341 ? 1.364 14.751 -19.272 1.00 96.19 341 LYS A N 1
ATOM 2731 C CA . LYS A 1 341 ? 1.355 16.086 -19.895 1.00 96.19 341 LYS A CA 1
ATOM 2732 C C . LYS A 1 341 ? 2.777 16.593 -20.136 1.00 96.19 341 LYS A C 1
ATOM 2734 O O . LYS A 1 341 ? 3.022 17.178 -21.191 1.00 96.19 341 LYS A O 1
ATOM 2739 N N . LEU A 1 342 ? 3.698 16.377 -19.195 1.00 96.38 342 LEU A N 1
ATOM 2740 C CA . LEU A 1 342 ? 5.098 16.774 -19.333 1.00 96.38 342 LEU A CA 1
ATOM 2741 C C . LEU A 1 342 ? 5.794 15.996 -20.459 1.00 96.38 342 LEU A C 1
ATOM 2743 O O . LEU A 1 342 ? 6.419 16.615 -21.320 1.00 96.38 342 LEU A O 1
ATOM 2747 N N . GLU A 1 343 ? 5.640 14.672 -20.505 1.00 94.81 343 GLU A N 1
ATOM 2748 C CA . GLU A 1 343 ? 6.175 13.832 -21.587 1.00 94.81 343 GLU A CA 1
ATOM 2749 C C . GLU A 1 343 ? 5.610 14.243 -22.950 1.00 94.81 343 GLU A C 1
ATOM 2751 O O . GLU A 1 343 ? 6.359 14.450 -23.907 1.00 94.81 343 GLU A O 1
ATOM 2756 N N . LYS A 1 344 ? 4.294 14.479 -23.032 1.00 93.44 344 LYS A N 1
ATOM 2757 C CA . LYS A 1 344 ? 3.644 14.985 -24.248 1.00 93.44 344 LYS A CA 1
ATOM 2758 C C . LYS A 1 344 ? 4.240 16.322 -24.692 1.00 93.44 344 LYS A C 1
ATOM 2760 O O . LYS A 1 344 ? 4.474 16.518 -25.883 1.00 93.44 344 LYS A O 1
ATOM 2765 N N . GLN A 1 345 ? 4.502 17.244 -23.765 1.00 93.88 345 GLN A N 1
ATOM 2766 C CA . GLN A 1 345 ? 5.150 18.521 -24.080 1.00 93.88 345 GLN A CA 1
ATOM 2767 C C . GLN A 1 345 ? 6.591 18.340 -24.570 1.00 93.88 345 GLN A C 1
ATOM 2769 O O . GLN A 1 345 ? 7.006 19.040 -25.493 1.00 93.88 345 GLN A O 1
ATOM 2774 N N . GLN A 1 346 ? 7.359 17.422 -23.979 1.00 94.81 346 GLN A N 1
ATOM 2775 C CA . GLN A 1 346 ? 8.717 17.111 -24.437 1.00 94.81 346 GLN A CA 1
ATOM 2776 C C . GLN A 1 346 ? 8.706 16.522 -25.852 1.00 94.81 346 GLN A C 1
ATOM 2778 O O . GLN A 1 346 ? 9.467 16.972 -26.708 1.00 94.81 346 GLN A O 1
ATOM 2783 N N . TYR A 1 347 ? 7.797 15.582 -26.123 1.00 91.38 347 TYR A N 1
ATOM 2784 C CA . TYR A 1 347 ? 7.625 14.983 -27.444 1.00 91.38 347 TYR A CA 1
ATOM 2785 C C . TYR A 1 347 ? 7.205 16.014 -28.500 1.00 91.38 347 TYR A C 1
ATOM 2787 O O . TYR A 1 347 ? 7.764 16.043 -29.595 1.00 91.38 347 TYR A O 1
ATOM 2795 N N . LEU A 1 348 ? 6.277 16.913 -28.158 1.00 89.00 348 LEU A N 1
ATOM 2796 C CA . LEU A 1 348 ? 5.875 18.023 -29.025 1.00 89.00 348 LEU A CA 1
ATOM 2797 C C . LEU A 1 348 ? 7.062 18.925 -29.378 1.00 89.00 348 LEU A C 1
ATOM 2799 O O . LEU A 1 348 ? 7.295 19.184 -30.555 1.00 89.00 348 LEU A O 1
ATOM 2803 N N . LYS A 1 349 ? 7.860 19.329 -28.380 1.00 91.56 349 LYS A N 1
ATOM 2804 C CA . LYS A 1 349 ? 9.072 20.133 -28.607 1.00 91.56 349 LYS A CA 1
ATOM 2805 C C . LYS A 1 349 ? 10.078 19.417 -29.507 1.00 91.56 349 LYS A C 1
ATOM 2807 O O . LYS A 1 349 ? 10.681 20.053 -30.366 1.00 91.56 349 LYS A O 1
ATOM 2812 N N . PHE A 1 350 ? 10.262 18.110 -29.323 1.00 92.50 350 PHE A N 1
ATOM 2813 C CA . PHE A 1 350 ? 11.135 17.307 -30.178 1.00 92.50 350 PHE A CA 1
ATOM 2814 C C . PHE A 1 350 ? 10.632 17.264 -31.629 1.00 92.50 350 PHE A C 1
ATOM 2816 O O . PHE A 1 350 ? 11.413 17.465 -32.558 1.00 92.50 350 PHE A O 1
ATOM 2823 N N . LEU A 1 351 ? 9.329 17.053 -31.833 1.00 89.94 351 LEU A N 1
ATOM 2824 C CA . LEU A 1 351 ? 8.732 17.058 -33.168 1.00 89.94 351 LEU A CA 1
ATOM 2825 C C . LEU A 1 351 ? 8.805 18.428 -33.847 1.00 89.94 351 LEU A C 1
ATOM 2827 O O . LEU A 1 351 ? 9.038 18.479 -35.055 1.00 89.94 351 LEU A O 1
ATOM 2831 N N . ASP A 1 352 ? 8.638 19.521 -33.102 1.00 88.56 352 ASP A N 1
ATOM 2832 C CA . ASP A 1 352 ? 8.808 20.877 -33.634 1.00 88.56 352 ASP A CA 1
ATOM 2833 C C . ASP A 1 352 ? 10.258 21.095 -34.102 1.00 88.56 352 ASP A C 1
ATOM 2835 O O . ASP A 1 352 ? 10.481 21.502 -35.240 1.00 88.56 352 ASP A O 1
ATOM 2839 N N . GLN A 1 353 ? 11.251 20.714 -33.287 1.00 92.44 353 GLN A N 1
ATOM 2840 C CA . GLN A 1 353 ? 12.671 20.791 -33.667 1.00 92.44 353 GLN A CA 1
ATOM 2841 C C . GLN A 1 353 ? 12.992 19.949 -34.909 1.00 92.44 353 GLN A C 1
ATOM 2843 O O . GLN A 1 353 ? 13.754 20.374 -35.778 1.00 92.44 353 GLN A O 1
ATOM 2848 N N . LEU A 1 354 ? 12.426 18.745 -35.008 1.00 90.75 354 LEU A N 1
ATOM 2849 C CA . LEU A 1 354 ? 12.636 17.872 -36.160 1.00 90.75 354 LEU A CA 1
ATOM 2850 C C . LEU A 1 354 ? 11.982 18.441 -37.426 1.00 90.75 354 LEU A C 1
ATOM 2852 O O . LEU A 1 354 ? 12.576 18.384 -38.503 1.00 90.75 354 LEU A O 1
ATOM 2856 N N . SER A 1 355 ? 10.793 19.029 -37.286 1.00 91.12 355 SER A N 1
ATOM 2857 C CA . SER A 1 355 ? 10.084 19.698 -38.379 1.00 91.12 355 SER A CA 1
ATOM 2858 C C . SER A 1 355 ? 10.886 20.889 -38.911 1.00 91.12 355 SER A C 1
ATOM 2860 O O . SER A 1 355 ? 11.060 20.993 -40.127 1.00 91.12 355 SER A O 1
ATOM 2862 N N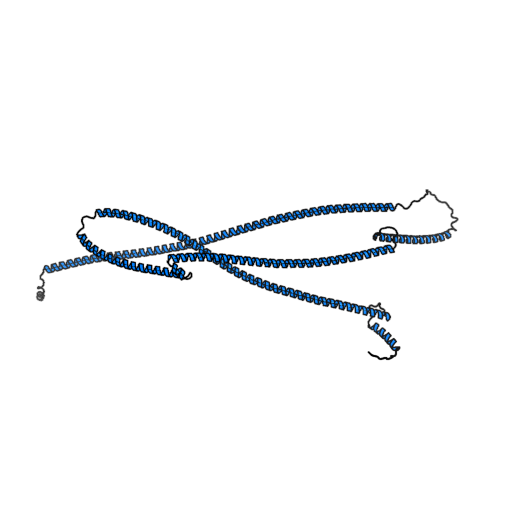 . GLU A 1 356 ? 11.470 21.698 -38.023 1.00 90.81 356 GLU A N 1
ATOM 2863 C CA . GLU A 1 356 ? 12.345 22.824 -38.382 1.00 90.81 356 GLU A CA 1
ATOM 2864 C C . GLU A 1 356 ? 13.584 22.343 -39.149 1.00 90.81 356 GLU A C 1
ATOM 2866 O O . GLU A 1 356 ? 13.882 22.817 -40.247 1.00 90.81 356 GLU A O 1
ATOM 2871 N N . LYS A 1 357 ? 14.286 21.319 -38.640 1.00 91.44 357 LYS A N 1
ATOM 2872 C CA . LYS A 1 357 ? 15.479 20.765 -39.312 1.00 91.44 357 LYS A CA 1
ATOM 2873 C C . LYS A 1 357 ? 15.174 20.164 -40.684 1.00 91.44 357 LYS A C 1
ATOM 2875 O O . LYS A 1 357 ? 16.027 20.209 -41.570 1.00 91.44 357 LYS A O 1
ATOM 2880 N N . MET A 1 358 ? 13.970 19.633 -40.875 1.00 89.38 358 MET A N 1
ATOM 2881 C CA . MET A 1 358 ? 13.514 19.076 -42.152 1.00 89.38 358 MET A CA 1
ATOM 2882 C C . MET A 1 358 ? 12.925 20.137 -43.103 1.00 89.38 358 MET A C 1
ATOM 2884 O O . MET A 1 358 ? 12.606 19.808 -44.252 1.00 89.38 358 MET A O 1
ATOM 2888 N N . ASN A 1 359 ? 12.849 21.405 -42.668 1.00 91.12 359 ASN A N 1
ATOM 2889 C CA . ASN A 1 359 ? 12.194 22.531 -43.346 1.00 91.12 359 ASN A CA 1
ATOM 2890 C C . ASN A 1 359 ? 10.705 22.271 -43.636 1.00 91.12 359 ASN A C 1
ATOM 2892 O O . ASN A 1 359 ? 10.207 22.555 -44.728 1.00 91.12 359 ASN A O 1
ATOM 2896 N N . LEU A 1 360 ? 10.001 21.688 -42.666 1.00 89.19 360 LEU A N 1
ATOM 2897 C CA . LEU A 1 360 ? 8.584 21.339 -42.752 1.00 89.19 360 LEU A CA 1
ATOM 2898 C C . LEU A 1 360 ? 7.681 22.301 -41.973 1.00 89.19 360 LEU A C 1
ATOM 2900 O O . LEU A 1 360 ? 6.496 22.025 -41.869 1.00 89.19 360 LEU A O 1
ATOM 2904 N N . ASP A 1 361 ? 8.176 23.432 -41.465 1.00 84.25 361 ASP A N 1
ATOM 2905 C CA . ASP A 1 361 ? 7.434 24.304 -40.534 1.00 84.25 361 ASP A CA 1
ATOM 2906 C C . ASP A 1 361 ? 6.049 24.731 -41.040 1.00 84.25 361 ASP A C 1
ATOM 2908 O O . ASP A 1 361 ? 5.073 24.712 -40.295 1.00 84.25 361 ASP A O 1
ATOM 2912 N N . ARG A 1 362 ? 5.926 25.050 -42.335 1.00 82.00 362 ARG A N 1
ATOM 2913 C CA . ARG A 1 362 ? 4.628 25.380 -42.953 1.00 82.00 362 ARG A CA 1
ATOM 2914 C C . ARG A 1 362 ? 3.694 24.171 -43.040 1.00 82.00 362 ARG A C 1
ATOM 2916 O O . ARG A 1 362 ? 2.515 24.280 -42.724 1.00 82.00 362 ARG A O 1
ATOM 2923 N N . ILE A 1 363 ? 4.238 23.012 -43.402 1.00 80.06 363 ILE A N 1
ATOM 2924 C CA . ILE A 1 363 ? 3.495 21.753 -43.539 1.00 80.06 363 ILE A CA 1
ATOM 2925 C C . ILE A 1 363 ? 3.085 21.232 -42.149 1.00 80.06 363 ILE A C 1
ATOM 2927 O O . ILE A 1 363 ? 1.973 20.759 -41.959 1.00 80.06 363 ILE A O 1
ATOM 2931 N N . ALA A 1 364 ? 3.925 21.397 -41.130 1.00 78.94 364 ALA A N 1
ATOM 2932 C CA . ALA A 1 364 ? 3.631 21.003 -39.756 1.00 78.94 364 ALA A CA 1
ATOM 2933 C C . ALA A 1 364 ? 2.476 21.813 -39.132 1.00 78.94 364 ALA A C 1
ATOM 2935 O O . ALA A 1 364 ? 1.783 21.311 -38.239 1.00 78.94 364 ALA A O 1
ATOM 2936 N N . VAL A 1 365 ? 2.256 23.052 -39.587 1.00 80.88 365 VAL A N 1
ATOM 2937 C CA . VAL A 1 365 ? 1.108 23.882 -39.185 1.00 80.88 365 VAL A CA 1
ATOM 2938 C C . VAL A 1 365 ? -0.169 23.460 -39.918 1.00 80.88 365 VAL A C 1
ATOM 2940 O O . VAL A 1 365 ? -1.220 23.390 -39.290 1.00 80.88 365 VAL A O 1
ATOM 2943 N N . GLU A 1 366 ? -0.085 23.136 -41.209 1.00 82.19 366 GLU A N 1
ATOM 2944 C CA . GLU A 1 366 ? -1.245 22.769 -42.038 1.00 82.19 366 GLU A CA 1
ATOM 2945 C C . GLU A 1 366 ? -1.768 21.348 -41.774 1.00 82.19 366 GLU A C 1
ATOM 2947 O O . GLU A 1 366 ? -2.976 21.130 -41.758 1.00 82.19 366 GLU A O 1
ATOM 2952 N N . VAL A 1 367 ? -0.874 20.381 -41.554 1.00 82.25 367 VAL A N 1
ATOM 2953 C CA . VAL A 1 367 ? -1.229 18.952 -41.457 1.00 82.25 367 VAL A CA 1
ATOM 2954 C C . VAL A 1 367 ? -1.598 18.547 -40.011 1.00 82.25 367 VAL A C 1
ATOM 2956 O O . VAL A 1 367 ? -2.194 17.498 -39.784 1.00 82.25 367 VAL A O 1
ATOM 2959 N N . GLY A 1 368 ? -1.329 19.409 -39.020 1.00 79.69 368 GLY A N 1
ATOM 2960 C CA . GLY A 1 368 ? -1.680 19.173 -37.612 1.00 79.69 368 GLY A CA 1
ATOM 2961 C C . GLY A 1 368 ? -0.831 18.088 -36.931 1.00 79.69 368 GLY A C 1
ATOM 2962 O O . GLY A 1 368 ? -0.118 17.335 -37.588 1.00 79.69 368 GLY A O 1
ATOM 2963 N N . PHE A 1 369 ? -0.869 18.019 -35.592 1.00 77.75 369 PHE A N 1
ATOM 2964 C CA . PHE A 1 369 ? 0.018 17.149 -34.796 1.00 77.75 369 PHE A CA 1
ATOM 2965 C C . PHE A 1 369 ? -0.013 15.678 -35.227 1.00 77.75 369 PHE A C 1
ATOM 2967 O O . PHE A 1 369 ? 1.045 15.067 -35.360 1.00 77.75 369 PHE A O 1
ATOM 2974 N N . ASP A 1 370 ? -1.207 15.148 -35.489 1.00 81.25 370 ASP A N 1
ATOM 2975 C CA . ASP A 1 370 ? -1.427 13.719 -35.725 1.00 81.25 370 ASP A CA 1
ATOM 2976 C C . ASP A 1 370 ? -0.700 13.193 -36.968 1.00 81.25 370 ASP A C 1
ATOM 2978 O O . ASP A 1 370 ? -0.339 12.024 -37.025 1.00 81.25 370 ASP A O 1
ATOM 2982 N N . MET A 1 371 ? -0.426 14.062 -37.942 1.00 86.50 371 MET A N 1
ATOM 2983 C CA . MET A 1 371 ? 0.187 13.692 -39.220 1.00 86.50 371 MET A CA 1
ATOM 2984 C C . MET A 1 371 ? 1.597 14.283 -39.397 1.00 86.50 371 MET A C 1
ATOM 2986 O O . MET A 1 371 ? 2.240 14.077 -40.429 1.00 86.50 371 MET A O 1
ATOM 2990 N N . ARG A 1 372 ? 2.119 15.013 -38.395 1.00 85.94 372 ARG A N 1
ATOM 2991 C CA . ARG A 1 372 ? 3.477 15.593 -38.441 1.00 85.94 372 ARG A CA 1
ATOM 2992 C C . ARG A 1 372 ? 4.552 14.527 -38.588 1.00 85.94 372 ARG A C 1
ATOM 2994 O O . ARG A 1 372 ? 5.512 14.736 -39.325 1.00 85.94 372 ARG A O 1
ATOM 3001 N N . LEU A 1 373 ? 4.395 13.392 -37.908 1.00 89.50 373 LEU A N 1
ATOM 3002 C CA . LEU A 1 373 ? 5.353 12.293 -37.998 1.00 89.50 373 LEU A CA 1
ATOM 3003 C C . LEU A 1 373 ? 5.394 11.707 -39.416 1.00 89.50 373 LEU A C 1
ATOM 3005 O O . LEU A 1 373 ? 6.479 11.520 -39.962 1.00 89.50 373 LEU A O 1
ATOM 3009 N N . ASP A 1 374 ? 4.234 11.508 -40.042 1.00 90.75 374 ASP A N 1
ATOM 3010 C CA . ASP A 1 374 ? 4.139 11.005 -41.416 1.00 90.75 374 ASP A CA 1
ATOM 3011 C C . ASP A 1 374 ? 4.735 11.993 -42.427 1.00 90.75 374 ASP A C 1
ATOM 3013 O O . ASP A 1 374 ? 5.445 11.593 -43.351 1.00 90.75 374 ASP A O 1
ATOM 3017 N N . ALA A 1 375 ? 4.530 13.298 -42.221 1.00 90.75 375 ALA A N 1
ATOM 3018 C CA . ALA A 1 375 ? 5.153 14.336 -43.041 1.00 90.75 375 ALA A CA 1
ATOM 3019 C C . ALA A 1 375 ? 6.690 14.324 -42.924 1.00 90.75 375 ALA A C 1
ATOM 3021 O O . ALA A 1 375 ? 7.393 14.449 -43.932 1.00 90.75 375 ALA A O 1
ATOM 3022 N N . VAL A 1 376 ? 7.223 14.135 -41.710 1.00 91.44 376 VAL A N 1
ATOM 3023 C CA . VAL A 1 376 ? 8.667 13.990 -41.466 1.00 91.44 376 VAL A CA 1
ATOM 3024 C C . VAL A 1 376 ? 9.219 12.728 -42.131 1.00 91.44 376 VAL A C 1
ATOM 3026 O O . VAL A 1 376 ? 10.260 12.796 -42.788 1.00 91.44 376 VAL A O 1
ATOM 3029 N N . LEU A 1 377 ? 8.526 11.594 -42.011 1.00 91.75 377 LEU A N 1
ATOM 3030 C CA . LEU A 1 377 ? 8.932 10.334 -42.639 1.00 91.75 377 LEU A CA 1
ATOM 3031 C C . LEU A 1 377 ? 8.962 10.454 -44.166 1.00 91.75 377 LEU A C 1
ATOM 3033 O O . LEU A 1 377 ? 9.986 10.159 -44.784 1.00 91.75 377 LEU A O 1
ATOM 3037 N N . ALA A 1 378 ? 7.900 10.990 -44.769 1.00 92.50 378 ALA A N 1
ATOM 3038 C CA . ALA A 1 378 ? 7.839 11.214 -46.210 1.00 92.50 378 ALA A CA 1
ATOM 3039 C C . ALA A 1 378 ? 8.973 12.134 -46.696 1.00 92.50 378 ALA A C 1
ATOM 3041 O O . ALA A 1 378 ? 9.563 11.911 -47.755 1.00 92.50 378 ALA A O 1
ATOM 3042 N N . ARG A 1 379 ? 9.329 13.161 -45.913 1.00 93.25 379 ARG A N 1
ATOM 3043 C CA . ARG A 1 379 ? 10.452 14.051 -46.230 1.00 93.25 379 ARG A CA 1
ATOM 3044 C C . ARG A 1 379 ? 11.803 13.344 -46.139 1.00 93.25 379 ARG A C 1
ATOM 3046 O O . ARG A 1 379 ? 12.647 13.560 -47.007 1.00 93.25 379 ARG A O 1
ATOM 3053 N N . ALA A 1 380 ? 12.013 12.499 -45.133 1.00 94.31 380 ALA A N 1
ATOM 3054 C CA . ALA A 1 380 ? 13.237 11.712 -45.004 1.00 94.31 380 ALA A CA 1
ATOM 3055 C C . ALA A 1 380 ? 13.413 10.755 -46.195 1.00 94.31 380 ALA A C 1
ATOM 3057 O O . ALA A 1 380 ? 14.490 10.692 -46.788 1.00 94.31 380 ALA A O 1
ATOM 3058 N N . GLU A 1 381 ? 12.342 10.082 -46.617 1.00 95.06 381 GLU A N 1
ATOM 3059 C CA . GLU A 1 381 ? 12.352 9.222 -47.806 1.00 95.06 381 GLU A CA 1
ATOM 3060 C C . GLU A 1 381 ? 12.681 10.000 -49.088 1.00 95.06 381 GLU A C 1
ATOM 3062 O O . GLU A 1 381 ? 13.467 9.536 -49.920 1.00 95.06 381 GLU A O 1
ATOM 3067 N N . GLN A 1 382 ? 12.132 11.211 -49.237 1.00 95.38 382 GLN A N 1
ATOM 3068 C CA . GLN A 1 382 ? 12.463 12.100 -50.353 1.00 95.38 382 GLN A CA 1
ATOM 3069 C C . GLN A 1 382 ? 13.949 12.478 -50.362 1.00 95.38 382 GLN A C 1
ATOM 3071 O O . GLN A 1 382 ? 14.582 12.406 -51.415 1.00 95.38 382 GLN A O 1
ATOM 3076 N N . LEU A 1 383 ? 14.519 12.850 -49.211 1.00 94.94 383 LEU A N 1
ATOM 3077 C CA . LEU A 1 383 ? 15.939 13.200 -49.099 1.00 94.94 383 LEU A CA 1
ATOM 3078 C C . LEU A 1 383 ? 16.843 12.011 -49.451 1.00 94.94 383 LEU A C 1
ATOM 3080 O O . LEU A 1 383 ? 17.763 12.168 -50.250 1.00 94.94 383 LEU A O 1
ATOM 3084 N N . ILE A 1 384 ? 16.522 10.810 -48.960 1.00 95.50 384 ILE A N 1
ATOM 3085 C CA . ILE A 1 384 ? 17.250 9.576 -49.304 1.00 95.50 384 ILE A CA 1
ATOM 3086 C C . ILE A 1 384 ? 17.208 9.315 -50.814 1.00 95.50 384 ILE A C 1
ATOM 3088 O O . ILE A 1 384 ? 18.204 8.902 -51.414 1.00 95.50 384 ILE A O 1
ATOM 3092 N N . LYS A 1 385 ? 16.056 9.544 -51.456 1.00 95.94 385 LYS A N 1
ATOM 3093 C CA . LYS A 1 385 ? 15.924 9.378 -52.906 1.00 95.94 385 LYS A CA 1
ATOM 3094 C C . LYS A 1 385 ? 16.797 10.382 -53.666 1.00 95.94 385 LYS A C 1
ATOM 3096 O O . LYS A 1 385 ? 17.523 9.973 -54.567 1.00 95.94 385 LYS A O 1
ATOM 3101 N N . LEU A 1 386 ? 16.795 11.653 -53.261 1.00 95.69 386 LEU A N 1
ATOM 3102 C CA . LEU A 1 386 ? 17.642 12.691 -53.862 1.00 95.69 386 LEU A CA 1
ATOM 3103 C C . LEU A 1 386 ? 19.141 12.381 -53.705 1.00 95.69 386 LEU A C 1
ATOM 3105 O O . LEU A 1 386 ? 19.911 12.539 -54.654 1.00 95.69 386 LEU A O 1
ATOM 3109 N N . GLU A 1 387 ? 19.573 11.890 -52.542 1.00 94.69 387 GLU A N 1
ATOM 3110 C CA . GLU A 1 387 ? 20.958 11.446 -52.330 1.00 94.69 387 GLU A CA 1
ATOM 3111 C C . GLU A 1 387 ? 21.332 10.259 -53.229 1.00 94.69 387 GLU A C 1
ATOM 3113 O O . GLU A 1 387 ? 22.422 10.215 -53.803 1.00 94.69 387 GLU A O 1
ATOM 3118 N N . ARG A 1 388 ? 20.421 9.298 -53.411 1.00 95.00 388 ARG A N 1
ATOM 3119 C CA . ARG A 1 388 ? 20.644 8.156 -54.310 1.00 95.00 388 ARG A CA 1
ATOM 3120 C C . ARG A 1 388 ? 20.780 8.594 -55.768 1.00 95.00 388 ARG A C 1
ATOM 3122 O O . ARG A 1 388 ? 21.656 8.087 -56.478 1.00 95.00 388 ARG A O 1
ATOM 3129 N N . ASP A 1 389 ? 19.930 9.513 -56.208 1.00 95.50 389 ASP A N 1
ATOM 3130 C CA . ASP A 1 389 ? 19.929 10.013 -57.582 1.00 95.50 389 ASP A CA 1
ATOM 3131 C C . ASP A 1 389 ? 21.213 10.817 -57.855 1.00 95.50 389 ASP A C 1
ATOM 3133 O O . ASP A 1 389 ? 21.949 10.508 -58.794 1.00 95.50 389 ASP A O 1
ATOM 3137 N N . THR A 1 390 ? 21.590 11.730 -56.953 1.00 95.88 390 THR A N 1
ATOM 3138 C CA . THR A 1 390 ? 22.853 12.489 -57.057 1.00 95.88 390 THR A CA 1
ATOM 3139 C C . THR A 1 390 ? 24.095 11.596 -57.014 1.00 95.88 390 THR A C 1
ATOM 3141 O O . THR A 1 390 ? 25.048 11.820 -57.762 1.00 95.88 390 THR A O 1
ATOM 3144 N N . LEU A 1 391 ? 24.107 10.537 -56.197 1.00 94.31 391 LEU A N 1
ATOM 3145 C CA . LEU A 1 391 ? 25.193 9.553 -56.196 1.00 94.31 391 LEU A CA 1
ATOM 3146 C C . LEU A 1 391 ? 25.281 8.802 -57.531 1.00 94.31 391 LEU A C 1
ATOM 3148 O O . LEU A 1 391 ? 26.380 8.510 -58.015 1.00 94.31 391 LEU A O 1
ATOM 3152 N N . THR A 1 392 ? 24.135 8.493 -58.136 1.00 94.88 392 THR A N 1
ATOM 3153 C CA . THR A 1 392 ? 24.068 7.833 -59.443 1.00 94.88 392 THR A CA 1
ATOM 3154 C C . THR A 1 392 ? 24.619 8.745 -60.537 1.00 94.88 392 THR A C 1
ATOM 3156 O O . THR A 1 392 ? 25.464 8.306 -61.323 1.00 94.88 392 THR A O 1
ATOM 3159 N N . ASP A 1 393 ? 24.250 10.024 -60.528 1.00 94.75 393 ASP A N 1
ATOM 3160 C CA . ASP A 1 393 ? 24.787 11.032 -61.446 1.00 94.75 393 ASP A CA 1
ATOM 3161 C C . ASP A 1 393 ? 26.292 11.232 -61.254 1.00 94.75 393 ASP A C 1
ATOM 3163 O O . ASP A 1 393 ? 27.054 11.213 -62.225 1.00 94.75 393 ASP A O 1
ATOM 3167 N N . ASN A 1 394 ? 26.762 11.306 -60.006 1.00 94.62 394 ASN A N 1
ATOM 3168 C CA . ASN A 1 394 ? 28.188 11.367 -59.686 1.00 94.62 394 ASN A CA 1
ATOM 3169 C C . ASN A 1 394 ? 28.930 10.127 -60.198 1.00 94.62 394 ASN A C 1
ATOM 3171 O O . ASN A 1 394 ? 30.006 10.242 -60.785 1.00 94.62 394 ASN A O 1
ATOM 3175 N N . LYS A 1 395 ? 28.350 8.930 -60.059 1.00 96.06 395 LYS A N 1
ATOM 3176 C CA . LYS A 1 395 ? 28.913 7.688 -60.610 1.00 96.06 395 LYS A CA 1
ATOM 3177 C C . LYS A 1 395 ? 29.000 7.736 -62.137 1.00 96.06 395 LYS A C 1
ATOM 3179 O O . LYS A 1 395 ? 29.989 7.266 -62.707 1.00 96.06 395 LYS A O 1
ATOM 3184 N N . ILE A 1 396 ? 28.001 8.307 -62.812 1.00 94.50 396 ILE A N 1
ATOM 3185 C CA . ILE A 1 396 ? 28.021 8.530 -64.265 1.00 94.50 396 ILE A CA 1
ATOM 3186 C C . ILE A 1 396 ? 29.110 9.549 -64.634 1.00 94.50 396 ILE A C 1
ATOM 3188 O O . ILE A 1 396 ? 29.901 9.287 -65.543 1.00 94.50 396 ILE A O 1
ATOM 3192 N N . MET A 1 397 ? 29.216 10.664 -63.907 1.00 94.94 397 MET A N 1
ATOM 3193 C CA . MET A 1 397 ? 30.246 11.685 -64.118 1.00 94.94 397 MET A CA 1
ATOM 3194 C C . MET A 1 397 ? 31.652 11.109 -63.931 1.00 94.94 397 MET A C 1
ATOM 3196 O O . MET A 1 397 ? 32.502 11.306 -64.797 1.00 94.94 397 MET A O 1
ATOM 3200 N N . VAL A 1 398 ? 31.892 10.333 -62.870 1.00 94.75 398 VAL A N 1
ATOM 3201 C CA . VAL A 1 398 ? 33.171 9.652 -62.623 1.00 94.75 398 VAL A CA 1
ATOM 3202 C C . VAL A 1 398 ? 33.514 8.714 -63.776 1.00 94.75 398 VAL A C 1
ATOM 3204 O O . VAL A 1 398 ? 34.630 8.769 -64.285 1.00 94.75 398 VAL A O 1
ATOM 3207 N N . ARG A 1 399 ? 32.560 7.908 -64.260 1.00 95.19 399 ARG A N 1
ATOM 3208 C CA . ARG A 1 399 ? 32.779 7.044 -65.435 1.00 95.19 399 ARG A CA 1
ATOM 3209 C C . ARG A 1 399 ? 33.127 7.857 -66.685 1.00 95.19 399 ARG A C 1
ATOM 3211 O O . ARG A 1 399 ? 34.019 7.470 -67.437 1.00 95.19 399 ARG A O 1
ATOM 3218 N N . ASN A 1 400 ? 32.463 8.988 -66.911 1.00 94.06 400 ASN A N 1
ATOM 3219 C CA . ASN A 1 400 ? 32.756 9.872 -68.041 1.00 94.06 400 ASN A CA 1
ATOM 3220 C C . ASN A 1 400 ? 34.147 10.520 -67.919 1.00 94.06 400 ASN A C 1
ATOM 3222 O O . ASN A 1 400 ? 34.888 10.566 -68.902 1.00 94.06 400 ASN A O 1
ATOM 3226 N N . LEU A 1 401 ? 34.527 10.978 -66.723 1.00 94.31 401 LEU A N 1
ATOM 3227 C CA . LEU A 1 401 ? 35.857 11.521 -66.441 1.00 94.31 401 LEU A CA 1
ATOM 3228 C C . LEU A 1 401 ? 36.943 10.455 -66.595 1.00 94.31 401 LEU A C 1
ATOM 3230 O O . LEU A 1 401 ? 37.960 10.727 -67.220 1.00 94.31 401 LEU A O 1
ATOM 3234 N N . GLN A 1 402 ? 36.715 9.229 -66.123 1.00 92.81 402 GLN A N 1
ATOM 3235 C CA . GLN A 1 402 ? 37.635 8.106 -66.319 1.00 92.81 402 GLN A CA 1
ATOM 3236 C C . GLN A 1 402 ? 37.887 7.827 -67.804 1.00 92.81 402 GLN A C 1
ATOM 3238 O O . GLN A 1 402 ? 39.037 7.632 -68.194 1.00 92.81 402 GLN A O 1
ATOM 3243 N N . ARG A 1 403 ? 36.845 7.867 -68.650 1.00 93.88 403 ARG A N 1
ATOM 3244 C CA . ARG A 1 403 ? 37.019 7.749 -70.108 1.00 93.88 403 ARG A CA 1
ATOM 3245 C C . ARG A 1 403 ? 37.865 8.894 -70.667 1.00 93.88 403 ARG A C 1
ATOM 3247 O O . ARG A 1 403 ? 38.817 8.624 -71.388 1.00 93.88 403 ARG A O 1
ATOM 3254 N N . LYS A 1 404 ? 37.579 10.147 -70.286 1.00 93.75 404 LYS A N 1
ATOM 3255 C CA . LYS A 1 404 ? 38.374 11.316 -70.713 1.00 93.75 404 LYS A CA 1
ATOM 3256 C C . LYS A 1 404 ? 39.840 11.208 -70.285 1.00 93.75 404 LYS A C 1
ATOM 3258 O O . LYS A 1 404 ? 40.720 11.459 -71.100 1.00 93.75 404 LYS A O 1
ATOM 3263 N N . VAL A 1 405 ? 40.103 10.795 -69.044 1.00 90.44 405 VAL A N 1
ATOM 3264 C CA . VAL A 1 405 ? 41.462 10.583 -68.520 1.00 90.44 405 VAL A CA 1
ATOM 3265 C C . VAL A 1 405 ? 42.172 9.478 -69.293 1.00 90.44 405 VAL A C 1
ATOM 3267 O O . VAL A 1 405 ? 43.335 9.646 -69.636 1.00 90.44 405 VAL A O 1
ATOM 3270 N N . LYS A 1 406 ? 41.490 8.370 -69.604 1.00 92.69 406 LYS A N 1
ATOM 3271 C CA . LYS A 1 406 ? 42.067 7.293 -70.417 1.00 92.69 406 LYS A CA 1
ATOM 3272 C C . LYS A 1 406 ? 42.484 7.806 -71.800 1.00 92.69 406 LYS A C 1
ATOM 3274 O O . LYS A 1 406 ? 43.632 7.624 -72.184 1.00 92.69 406 LYS A O 1
ATOM 3279 N N . THR A 1 407 ? 41.609 8.547 -72.482 1.00 89.81 407 THR A N 1
ATOM 3280 C CA . THR A 1 407 ? 41.924 9.160 -73.783 1.00 89.81 407 THR A CA 1
ATOM 3281 C C . THR A 1 407 ? 43.075 10.169 -73.691 1.00 89.81 407 THR A C 1
ATOM 3283 O O . THR A 1 407 ? 43.944 10.196 -74.557 1.00 89.81 407 THR A O 1
ATOM 3286 N N . GLN A 1 408 ? 43.122 10.992 -72.639 1.00 87.50 408 GLN A N 1
ATOM 3287 C CA . GLN A 1 408 ? 44.221 11.942 -72.428 1.00 87.50 408 GLN A CA 1
ATOM 3288 C C . GLN A 1 408 ? 45.550 11.244 -72.116 1.00 87.50 408 GLN A C 1
ATOM 3290 O O . GLN A 1 408 ? 46.584 11.699 -72.593 1.00 87.50 408 GLN A O 1
ATOM 3295 N N . LYS A 1 409 ? 45.537 10.139 -71.358 1.00 88.44 409 LYS A N 1
ATOM 3296 C CA . LYS A 1 409 ? 46.731 9.318 -71.106 1.00 88.44 409 LYS A CA 1
ATOM 3297 C C . LYS A 1 409 ? 47.274 8.712 -72.395 1.00 88.44 409 LYS A C 1
ATOM 3299 O O . LYS A 1 409 ? 48.456 8.860 -72.660 1.00 88.44 409 LYS A O 1
ATOM 3304 N N . GLU A 1 410 ? 46.413 8.139 -73.232 1.00 86.06 410 GLU A N 1
ATOM 3305 C CA . GLU A 1 410 ? 46.802 7.603 -74.546 1.00 86.06 410 GLU A CA 1
ATOM 3306 C C . GLU A 1 410 ? 47.380 8.705 -75.462 1.00 86.06 410 GLU A C 1
ATOM 3308 O O . GLU A 1 410 ? 48.350 8.487 -76.187 1.00 86.06 410 GLU A O 1
ATOM 3313 N N . GLN A 1 411 ? 46.840 9.929 -75.410 1.00 83.31 411 GLN A N 1
ATOM 3314 C CA . GLN A 1 411 ? 47.406 11.081 -76.127 1.00 83.31 411 GLN A CA 1
ATOM 3315 C C . GLN A 1 411 ? 48.755 11.540 -75.557 1.00 83.31 411 GLN A C 1
ATOM 3317 O O . GLN A 1 411 ? 49.630 11.950 -76.322 1.00 83.31 411 GLN A O 1
ATOM 3322 N N . LEU A 1 412 ? 48.919 11.505 -74.232 1.00 81.50 412 LEU A N 1
ATOM 3323 C CA . LEU A 1 412 ? 50.166 11.867 -73.567 1.00 81.50 412 LEU A CA 1
ATOM 3324 C C . LEU A 1 412 ? 51.252 10.839 -73.875 1.00 81.50 412 LEU A C 1
ATOM 3326 O O . LEU A 1 412 ? 52.323 11.254 -74.277 1.00 81.50 412 LEU A O 1
ATOM 3330 N N . GLU A 1 413 ? 50.971 9.538 -73.790 1.00 80.88 413 GLU A N 1
ATOM 3331 C CA . GLU A 1 413 ? 51.923 8.469 -74.125 1.00 80.88 413 GLU A CA 1
ATOM 3332 C C . GLU A 1 413 ? 52.397 8.570 -75.584 1.00 80.88 413 GLU A C 1
ATOM 3334 O O . GLU A 1 413 ? 53.590 8.455 -75.851 1.00 80.88 413 GLU A O 1
ATOM 3339 N N . ASN A 1 414 ? 51.511 8.908 -76.528 1.00 76.19 414 ASN A N 1
ATOM 3340 C CA . ASN A 1 414 ? 51.899 9.173 -77.921 1.00 76.19 414 ASN A CA 1
ATOM 3341 C C . ASN A 1 414 ? 52.819 10.401 -78.072 1.00 76.19 414 ASN A C 1
ATOM 3343 O O . ASN A 1 414 ? 53.749 10.390 -78.878 1.00 76.19 414 ASN A O 1
ATOM 3347 N N . LYS A 1 415 ? 52.594 11.463 -77.286 1.00 75.06 415 LYS A N 1
ATOM 3348 C CA . LYS A 1 415 ? 53.473 12.647 -77.251 1.00 75.06 415 LYS A CA 1
ATOM 3349 C C . LYS A 1 415 ? 54.765 12.391 -76.471 1.00 75.06 415 LYS A C 1
ATOM 3351 O O . LYS A 1 415 ? 55.806 12.923 -76.833 1.00 75.06 415 LYS A O 1
ATOM 3356 N N . GLU A 1 416 ? 54.726 11.557 -75.442 1.00 70.62 416 GLU A N 1
ATOM 3357 C CA . GLU A 1 416 ? 55.865 11.143 -74.626 1.00 70.62 416 GLU A CA 1
ATOM 3358 C C . GLU A 1 416 ? 56.787 10.216 -75.422 1.00 70.62 416 GLU A C 1
ATOM 3360 O O . GLU A 1 416 ? 57.997 10.335 -75.300 1.00 70.62 416 GLU A O 1
ATOM 3365 N N . LEU A 1 417 ? 56.257 9.382 -76.322 1.00 60.19 417 LEU A N 1
ATOM 3366 C CA . LEU A 1 417 ? 57.044 8.670 -77.337 1.00 60.19 417 LEU A CA 1
ATOM 3367 C C . LEU A 1 417 ? 57.749 9.639 -78.310 1.00 60.19 417 LEU A C 1
ATOM 3369 O O . LEU A 1 417 ? 58.862 9.360 -78.751 1.00 60.19 417 LEU A O 1
ATOM 3373 N N . HIS A 1 418 ? 57.154 10.805 -78.589 1.00 54.62 418 HIS A N 1
ATOM 3374 C CA . HIS A 1 418 ? 57.746 11.862 -79.422 1.00 54.62 418 HIS A CA 1
ATOM 3375 C C . HIS A 1 418 ? 58.803 12.702 -78.670 1.00 54.62 418 HIS A C 1
ATOM 3377 O O . HIS A 1 418 ? 59.792 13.133 -79.258 1.00 54.62 418 HIS A O 1
ATOM 3383 N N . VAL A 1 419 ? 58.638 12.893 -77.356 1.00 55.31 419 VAL A N 1
ATOM 3384 C CA . VAL A 1 419 ? 59.567 13.643 -76.486 1.00 55.31 419 VAL A CA 1
ATOM 3385 C C . VAL A 1 419 ? 60.695 12.759 -75.918 1.00 55.31 419 VAL A C 1
ATOM 3387 O O . VAL A 1 419 ? 61.820 13.235 -75.777 1.00 55.31 419 VAL A O 1
ATOM 3390 N N . LYS A 1 420 ? 60.473 11.453 -75.695 1.00 54.28 420 LYS A N 1
ATOM 3391 C CA . LYS A 1 420 ? 61.517 10.465 -75.330 1.00 54.28 420 LYS A CA 1
ATOM 3392 C C . LYS A 1 420 ? 62.570 10.279 -76.426 1.00 54.28 420 LYS A C 1
ATOM 3394 O O . LYS A 1 420 ? 63.686 9.873 -76.120 1.00 54.28 420 LYS A O 1
ATOM 3399 N N . LEU A 1 421 ? 62.256 10.646 -77.671 1.00 49.00 421 LEU A N 1
ATOM 3400 C CA . LEU A 1 421 ? 63.227 10.737 -78.764 1.00 49.00 421 LEU A CA 1
ATOM 3401 C C . LEU A 1 421 ? 64.145 11.977 -78.647 1.00 49.00 421 LEU A C 1
ATOM 3403 O O . LEU A 1 421 ? 65.213 12.001 -79.251 1.00 49.00 421 LEU A O 1
ATOM 3407 N N . LEU A 1 422 ? 63.765 12.999 -77.865 1.00 48.75 422 LEU A N 1
ATOM 3408 C CA . LEU A 1 422 ? 64.428 14.313 -77.834 1.00 48.75 422 LEU A CA 1
ATOM 3409 C C . LEU A 1 422 ? 64.993 14.759 -76.468 1.00 48.75 422 LEU A C 1
ATOM 3411 O O . LEU A 1 422 ? 65.724 15.747 -76.437 1.00 48.75 422 LEU A O 1
ATOM 3415 N N . GLN A 1 423 ? 64.726 14.086 -75.340 1.00 47.41 423 GLN A N 1
ATOM 3416 C CA . GLN A 1 423 ? 65.105 14.612 -74.010 1.00 47.41 423 GLN A CA 1
ATOM 3417 C C . GLN A 1 423 ? 65.654 13.568 -73.018 1.00 47.41 423 GLN A C 1
ATOM 3419 O O . GLN A 1 423 ? 65.121 13.390 -71.929 1.00 47.41 423 GLN A O 1
ATOM 3424 N N . VAL A 1 424 ? 66.774 12.910 -73.342 1.00 50.50 424 VAL A N 1
ATOM 3425 C CA . VAL A 1 424 ? 67.460 11.982 -72.405 1.00 50.50 424 VAL A CA 1
ATOM 3426 C C . VAL A 1 424 ? 68.656 12.613 -71.660 1.00 50.50 424 VAL A C 1
ATOM 3428 O O . VAL A 1 424 ? 69.299 11.934 -70.869 1.00 50.50 424 VAL A O 1
ATOM 3431 N N . ARG A 1 425 ? 68.992 13.908 -71.823 1.00 48.06 425 ARG A N 1
ATOM 3432 C CA . ARG A 1 425 ? 70.336 14.386 -71.406 1.00 48.06 425 ARG A CA 1
ATOM 3433 C C . ARG A 1 425 ? 70.541 15.322 -70.208 1.00 48.06 425 ARG A C 1
ATOM 3435 O O . ARG A 1 425 ? 71.713 15.550 -69.932 1.00 48.06 425 ARG A O 1
ATOM 3442 N N . THR A 1 426 ? 69.551 15.798 -69.437 1.00 52.28 426 THR A N 1
ATOM 3443 C CA . THR A 1 426 ? 69.883 16.790 -68.368 1.00 52.28 426 THR A CA 1
ATOM 3444 C C . THR A 1 426 ? 68.898 16.972 -67.184 1.00 52.28 426 THR A C 1
ATOM 3446 O O . THR A 1 426 ? 68.905 18.039 -66.583 1.00 52.28 426 THR A O 1
ATOM 3449 N N . ALA A 1 427 ? 68.076 15.987 -66.775 1.00 54.31 427 ALA A N 1
ATOM 3450 C CA . ALA A 1 427 ? 67.070 16.199 -65.697 1.00 54.31 427 ALA A CA 1
ATOM 3451 C C . ALA A 1 427 ? 67.207 15.343 -64.413 1.00 54.31 427 ALA A C 1
ATOM 3453 O O . ALA A 1 427 ? 66.577 15.647 -63.409 1.00 54.31 427 ALA A O 1
ATOM 3454 N N . LEU A 1 428 ? 68.063 14.315 -64.366 1.00 54.56 428 LEU A N 1
ATOM 3455 C CA . LEU A 1 428 ? 68.016 13.323 -63.269 1.00 54.56 428 LEU A CA 1
ATOM 3456 C C . LEU A 1 428 ? 68.701 13.735 -61.946 1.00 54.56 428 LEU A C 1
ATOM 3458 O O . LEU A 1 428 ? 68.640 12.988 -60.970 1.00 54.56 428 LEU A O 1
ATOM 3462 N N . ALA A 1 429 ? 69.368 14.893 -61.886 1.00 53.50 429 ALA A N 1
ATOM 3463 C CA . ALA A 1 429 ? 70.071 15.342 -60.676 1.00 53.50 429 ALA A CA 1
ATOM 3464 C C . ALA A 1 429 ? 69.259 16.340 -59.827 1.00 53.50 429 ALA A C 1
ATOM 3466 O O . ALA A 1 429 ? 69.267 16.225 -58.606 1.00 53.50 429 ALA A O 1
ATOM 3467 N N . VAL A 1 430 ? 68.513 17.264 -60.449 1.00 57.34 430 VAL A N 1
ATOM 3468 C CA . VAL A 1 430 ? 67.661 18.242 -59.735 1.00 57.34 430 VAL A CA 1
ATOM 3469 C C . VAL A 1 430 ? 66.353 17.596 -59.258 1.00 57.34 430 VAL A C 1
ATOM 3471 O O . VAL A 1 430 ? 65.911 17.851 -58.139 1.00 57.34 430 VAL A O 1
ATOM 3474 N N . GLU A 1 431 ? 65.802 16.657 -60.036 1.00 61.34 431 GLU A N 1
ATOM 3475 C CA . GLU A 1 431 ? 64.604 15.889 -59.663 1.00 61.34 431 GLU A CA 1
ATOM 3476 C C . GLU A 1 431 ? 64.803 15.051 -58.389 1.00 61.34 431 GLU A C 1
ATOM 3478 O O . GLU A 1 431 ? 63.855 14.833 -57.637 1.00 61.34 431 GLU A O 1
ATOM 3483 N N . ARG A 1 432 ? 66.038 14.618 -58.090 1.00 56.25 432 ARG A N 1
ATOM 3484 C CA . ARG A 1 432 ? 66.349 13.832 -56.885 1.00 56.25 432 ARG A CA 1
ATOM 3485 C C . ARG A 1 432 ? 66.185 14.657 -55.602 1.00 56.25 432 ARG A C 1
ATOM 3487 O O . ARG A 1 432 ? 65.618 14.159 -54.630 1.00 56.25 432 ARG A O 1
ATOM 3494 N N . ASP A 1 433 ? 66.652 15.903 -55.585 1.00 56.72 433 ASP A N 1
ATOM 3495 C CA . ASP A 1 433 ? 66.601 16.748 -54.384 1.00 56.72 433 ASP A CA 1
ATOM 3496 C C . ASP A 1 433 ? 65.205 17.361 -54.156 1.00 56.72 433 ASP A C 1
ATOM 3498 O O . ASP A 1 433 ? 64.755 17.463 -53.008 1.00 56.72 433 ASP A O 1
ATOM 3502 N N . GLU A 1 434 ? 64.447 17.642 -55.224 1.00 65.19 434 GLU A N 1
ATOM 3503 C CA . GLU A 1 434 ? 63.019 17.992 -55.137 1.00 65.19 434 GLU A CA 1
ATOM 3504 C C . GLU A 1 434 ? 62.142 16.797 -54.712 1.00 65.19 434 GLU A C 1
ATOM 3506 O O . GLU A 1 434 ? 61.239 16.952 -53.877 1.00 65.19 434 GLU A O 1
ATOM 3511 N N . ALA A 1 435 ? 62.443 15.581 -55.185 1.00 66.75 435 ALA A N 1
ATOM 3512 C CA . ALA A 1 435 ? 61.788 14.352 -54.728 1.00 66.75 435 ALA A CA 1
ATOM 3513 C C . ALA A 1 435 ? 62.060 14.074 -53.238 1.00 66.75 435 ALA A C 1
ATOM 3515 O O . ALA A 1 435 ? 61.156 13.688 -52.498 1.00 66.75 435 ALA A O 1
ATOM 3516 N N . ASN A 1 436 ? 63.273 14.348 -52.749 1.00 71.50 436 ASN A N 1
ATOM 3517 C CA . ASN A 1 436 ? 63.619 14.180 -51.335 1.00 71.50 436 ASN A CA 1
ATOM 3518 C C . ASN A 1 436 ? 62.922 15.210 -50.422 1.00 71.50 436 ASN A C 1
ATOM 3520 O O . ASN A 1 436 ? 62.475 14.873 -49.320 1.00 71.50 436 ASN A O 1
ATOM 3524 N N . LEU A 1 437 ? 62.779 16.466 -50.864 1.00 74.00 437 LEU A N 1
ATOM 3525 C CA . LEU A 1 437 ? 62.028 17.494 -50.129 1.00 74.00 437 LEU A CA 1
ATOM 3526 C C . LEU A 1 437 ? 60.520 17.206 -50.093 1.00 74.00 437 LEU A C 1
ATOM 3528 O O . LEU A 1 437 ? 59.874 17.425 -49.062 1.00 74.00 437 LEU A O 1
ATOM 3532 N N . THR A 1 438 ? 59.951 16.699 -51.187 1.00 78.50 438 THR A N 1
ATOM 3533 C CA . THR A 1 438 ? 58.541 16.283 -51.237 1.00 78.50 438 THR A CA 1
ATOM 3534 C C . THR A 1 438 ? 58.295 15.021 -50.412 1.00 78.50 438 THR A C 1
ATOM 3536 O O . THR A 1 438 ? 57.326 15.004 -49.652 1.00 78.50 438 THR A O 1
ATOM 3539 N N . LEU A 1 439 ? 59.212 14.046 -50.420 1.00 76.81 439 LEU A N 1
ATOM 3540 C CA . LEU A 1 439 ? 59.187 12.885 -49.522 1.00 76.81 439 LEU A CA 1
ATOM 3541 C C . LEU A 1 439 ? 59.171 13.300 -48.051 1.00 76.81 439 LEU A C 1
ATOM 3543 O O . LEU A 1 439 ? 58.326 12.827 -47.302 1.00 76.81 439 LEU A O 1
ATOM 3547 N N . ARG A 1 440 ? 60.021 14.246 -47.628 1.00 79.44 440 ARG A N 1
ATOM 3548 C CA . ARG A 1 440 ? 60.016 14.742 -46.236 1.00 79.44 440 ARG A CA 1
ATOM 3549 C C . ARG A 1 440 ? 58.717 15.465 -45.860 1.00 79.44 440 ARG A C 1
ATOM 3551 O O . ARG A 1 440 ? 58.263 15.353 -44.722 1.00 79.44 440 ARG A O 1
ATOM 3558 N N . LYS A 1 441 ? 58.100 16.211 -46.786 1.00 84.56 441 LYS A N 1
ATOM 3559 C CA . LYS A 1 441 ? 56.791 16.861 -46.559 1.00 84.56 441 LYS A CA 1
ATOM 3560 C C . LYS A 1 441 ? 55.657 15.840 -46.480 1.00 84.56 441 LYS A C 1
ATOM 3562 O O . LYS A 1 441 ? 54.770 15.995 -45.644 1.00 84.56 441 LYS A O 1
ATOM 3567 N N . LEU A 1 442 ? 55.684 14.820 -47.336 1.00 82.81 442 LEU A N 1
ATOM 3568 C CA . LEU A 1 442 ? 54.722 13.723 -47.316 1.00 82.81 442 LEU A CA 1
ATOM 3569 C C . LEU A 1 442 ? 54.889 12.877 -46.057 1.00 82.81 442 LEU A C 1
ATOM 3571 O O . LEU A 1 442 ? 53.888 12.614 -45.412 1.00 82.81 442 LEU A O 1
ATOM 3575 N N . GLN A 1 443 ? 56.117 12.589 -45.624 1.00 86.88 443 GLN A N 1
ATOM 3576 C CA . GLN A 1 443 ? 56.390 11.884 -44.372 1.00 86.88 443 GLN A CA 1
ATOM 3577 C C . GLN A 1 443 ? 55.782 12.617 -43.173 1.00 86.88 443 GLN A C 1
ATOM 3579 O O . GLN A 1 443 ? 55.025 12.024 -42.420 1.00 86.88 443 GLN A O 1
ATOM 3584 N N . LYS A 1 444 ? 55.985 13.937 -43.055 1.00 89.06 444 LYS A N 1
ATOM 3585 C CA . LYS A 1 444 ? 55.349 14.731 -41.986 1.00 89.06 444 LYS A CA 1
ATOM 3586 C C . LYS A 1 444 ? 53.818 14.726 -42.056 1.00 89.06 444 LYS A C 1
ATOM 3588 O O . LYS A 1 444 ? 53.166 14.854 -41.024 1.00 89.06 444 LYS A O 1
ATOM 3593 N N . LYS A 1 445 ? 53.227 14.635 -43.254 1.00 89.88 445 LYS A N 1
ATOM 3594 C CA . LYS A 1 445 ? 51.772 14.470 -43.408 1.00 89.88 445 LYS A CA 1
ATOM 3595 C C . LYS A 1 445 ? 51.332 13.070 -42.988 1.00 89.88 445 LYS A C 1
ATOM 3597 O O . LYS A 1 445 ? 50.327 12.963 -42.301 1.00 89.88 445 LYS A O 1
ATOM 3602 N N . THR A 1 446 ? 52.094 12.040 -43.342 1.00 83.25 446 THR A N 1
ATOM 3603 C CA . THR A 1 446 ? 51.874 10.664 -42.893 1.00 83.25 446 THR A CA 1
ATOM 3604 C C . THR A 1 446 ? 51.925 10.583 -41.374 1.00 83.25 446 THR A C 1
ATOM 3606 O O . THR A 1 446 ? 50.989 10.064 -40.787 1.00 83.25 446 THR A O 1
ATOM 3609 N N . ASP A 1 447 ? 52.926 11.186 -40.728 1.00 88.12 447 ASP A N 1
ATOM 3610 C CA . ASP A 1 447 ? 53.054 11.189 -39.266 1.00 88.12 447 ASP A CA 1
ATOM 3611 C C . ASP A 1 447 ? 51.867 11.909 -38.589 1.00 88.12 447 ASP A C 1
ATOM 3613 O O . ASP A 1 447 ? 51.343 11.443 -37.580 1.00 88.12 447 ASP A O 1
ATOM 3617 N N . ARG A 1 448 ? 51.377 13.020 -39.166 1.00 91.06 448 ARG A N 1
ATOM 3618 C CA . ARG A 1 448 ? 50.166 13.711 -38.676 1.00 91.06 448 ARG A CA 1
ATOM 3619 C C . ARG A 1 448 ? 48.913 12.853 -38.820 1.00 91.06 448 ARG A C 1
ATOM 3621 O O . ARG A 1 448 ? 48.171 12.714 -37.857 1.00 91.06 448 ARG A O 1
ATOM 3628 N N . LEU A 1 449 ? 48.712 12.250 -39.991 1.00 90.25 449 LEU A N 1
ATOM 3629 C CA . LEU A 1 449 ? 47.581 11.355 -40.242 1.00 90.25 449 LEU A CA 1
ATOM 3630 C C . LEU A 1 449 ? 47.651 10.098 -39.363 1.00 90.25 449 LEU A C 1
ATOM 3632 O O . LEU A 1 449 ? 46.619 9.604 -38.926 1.00 90.25 449 LEU A O 1
ATOM 3636 N N . GLN A 1 450 ? 48.853 9.603 -39.058 1.00 89.81 450 GLN A N 1
ATOM 3637 C CA . GLN A 1 450 ? 49.074 8.485 -38.141 1.00 89.81 450 GLN A CA 1
ATOM 3638 C C . GLN A 1 450 ? 48.645 8.843 -36.710 1.00 89.81 450 GLN A C 1
ATOM 3640 O O . GLN A 1 450 ? 47.983 8.035 -36.061 1.00 89.81 450 GLN A O 1
ATOM 3645 N N . ASN A 1 451 ? 48.968 10.055 -36.244 1.00 92.19 451 ASN A N 1
ATOM 3646 C CA . ASN A 1 451 ? 48.559 10.553 -34.927 1.00 92.19 451 ASN A CA 1
ATOM 3647 C C . ASN A 1 451 ? 47.050 10.845 -34.854 1.00 92.19 451 ASN A C 1
ATOM 3649 O O . ASN A 1 451 ? 46.398 10.533 -33.863 1.00 92.19 451 ASN A O 1
ATOM 3653 N N . GLU A 1 452 ? 46.459 11.411 -35.907 1.00 91.81 452 GLU A N 1
ATOM 3654 C CA . GLU A 1 452 ? 45.001 11.585 -35.987 1.00 91.81 452 GLU A CA 1
ATOM 3655 C C . GLU A 1 452 ? 44.286 10.227 -35.987 1.00 91.81 452 GLU A C 1
ATOM 3657 O O . GLU A 1 452 ? 43.274 10.054 -35.310 1.00 91.81 452 GLU A O 1
ATOM 3662 N N . LEU A 1 453 ? 44.848 9.229 -36.676 1.00 91.00 453 LEU A N 1
ATOM 3663 C CA . LEU A 1 453 ? 44.339 7.862 -36.666 1.00 91.00 453 LEU A CA 1
ATOM 3664 C C . LEU A 1 453 ? 44.482 7.198 -35.289 1.00 91.00 453 LEU A C 1
ATOM 3666 O O . LEU A 1 453 ? 43.586 6.451 -34.898 1.00 91.00 453 LEU A O 1
ATOM 3670 N N . SER A 1 454 ? 45.571 7.436 -34.548 1.00 93.00 454 SER A N 1
ATOM 3671 C CA . SER A 1 454 ? 45.724 6.900 -33.188 1.00 93.00 454 SER A CA 1
ATOM 3672 C C . SER A 1 454 ? 44.721 7.531 -32.222 1.00 93.00 454 SER A C 1
ATOM 3674 O O . SER A 1 454 ? 44.032 6.795 -31.525 1.00 93.00 454 SER A O 1
ATOM 3676 N N . LEU A 1 455 ? 44.532 8.853 -32.271 1.00 94.00 455 LEU A N 1
ATOM 3677 C CA . LEU A 1 455 ? 43.511 9.551 -31.479 1.00 94.00 455 LEU A CA 1
ATOM 3678 C C . LEU A 1 455 ? 42.088 9.093 -31.845 1.00 94.00 455 LEU A C 1
ATOM 3680 O O . LEU A 1 455 ? 41.242 8.874 -30.976 1.00 94.00 455 LEU A O 1
ATOM 3684 N N . ALA A 1 456 ? 41.810 8.881 -33.134 1.00 91.12 456 ALA A N 1
ATOM 3685 C CA . ALA A 1 456 ? 40.534 8.329 -33.587 1.00 91.12 456 ALA A CA 1
ATOM 3686 C C . ALA A 1 456 ? 40.318 6.886 -33.092 1.00 91.12 456 ALA A C 1
ATOM 3688 O O . ALA A 1 456 ? 39.193 6.491 -32.794 1.00 91.12 456 ALA A O 1
ATOM 3689 N N . ARG A 1 457 ? 41.385 6.084 -32.979 1.00 93.50 457 ARG A N 1
ATOM 3690 C CA . ARG A 1 457 ? 41.316 4.735 -32.399 1.00 93.50 457 ARG A CA 1
ATOM 3691 C C . ARG A 1 457 ? 41.061 4.779 -30.895 1.00 93.50 457 ARG A C 1
ATOM 3693 O O . ARG A 1 457 ? 40.186 4.046 -30.446 1.00 93.50 457 ARG A O 1
ATOM 3700 N N . GLU A 1 458 ? 41.754 5.644 -30.158 1.00 93.75 458 GLU A N 1
ATOM 3701 C CA . GLU A 1 458 ? 41.566 5.842 -28.711 1.00 93.75 458 GLU A CA 1
ATOM 3702 C C . GLU A 1 458 ? 40.138 6.300 -28.383 1.00 93.75 458 GLU A C 1
ATOM 3704 O O . GLU A 1 458 ? 39.462 5.721 -27.534 1.00 93.75 458 GLU A O 1
ATOM 3709 N N . THR A 1 459 ? 39.612 7.272 -29.128 1.00 94.12 459 THR A N 1
ATOM 3710 C CA . THR A 1 459 ? 38.217 7.715 -28.959 1.00 94.12 459 THR A CA 1
ATOM 3711 C C . THR A 1 459 ? 37.209 6.624 -29.326 1.00 94.12 459 THR A C 1
ATOM 3713 O O . THR A 1 459 ? 36.179 6.490 -28.667 1.00 94.12 459 THR A O 1
ATOM 3716 N N . ASN A 1 460 ? 37.494 5.792 -30.333 1.00 89.81 460 ASN A N 1
ATOM 3717 C CA . ASN A 1 460 ? 36.647 4.648 -30.676 1.00 89.81 460 ASN A CA 1
ATOM 3718 C C . ASN A 1 460 ? 36.650 3.583 -29.569 1.00 89.81 460 ASN A C 1
ATOM 3720 O O . ASN A 1 460 ? 35.601 3.017 -29.268 1.00 89.81 460 ASN A O 1
ATOM 3724 N N . THR A 1 461 ? 37.801 3.323 -28.940 1.00 93.38 461 THR A N 1
ATOM 3725 C CA . THR A 1 461 ? 37.876 2.422 -27.782 1.00 93.38 461 THR A CA 1
ATOM 3726 C C . THR A 1 461 ? 37.111 2.975 -26.583 1.00 93.38 461 THR A C 1
ATOM 3728 O O . THR A 1 461 ? 36.329 2.235 -25.995 1.00 93.38 461 THR A O 1
ATOM 3731 N N . ASP A 1 462 ? 37.220 4.272 -26.296 1.00 93.88 462 ASP A N 1
ATOM 3732 C CA . ASP A 1 462 ? 36.456 4.933 -25.228 1.00 93.88 462 ASP A CA 1
ATOM 3733 C C . ASP A 1 462 ? 34.942 4.852 -25.463 1.00 93.88 462 ASP A C 1
ATOM 3735 O O . ASP A 1 462 ? 34.169 4.538 -24.557 1.00 93.88 462 ASP A O 1
ATOM 3739 N N . LEU A 1 463 ? 34.497 5.094 -26.700 1.00 93.31 463 LEU A N 1
ATOM 3740 C CA . LEU A 1 463 ? 33.086 4.965 -27.066 1.00 93.31 463 LEU A CA 1
ATOM 3741 C C . LEU A 1 463 ? 32.595 3.517 -26.963 1.00 93.31 463 LEU A C 1
ATOM 3743 O O . LEU A 1 463 ? 31.448 3.302 -26.579 1.00 93.31 463 LEU A O 1
ATOM 3747 N N . LYS A 1 464 ? 33.442 2.524 -27.259 1.00 94.75 464 LYS A N 1
ATOM 3748 C CA . LYS A 1 464 ? 33.108 1.103 -27.067 1.00 94.75 464 LYS A CA 1
ATOM 3749 C C . LYS A 1 464 ? 32.952 0.738 -25.594 1.00 94.75 464 LYS A C 1
ATOM 3751 O O . LYS A 1 464 ? 32.025 -0.003 -25.282 1.00 94.75 464 LYS A O 1
ATOM 3756 N N . VAL A 1 465 ? 33.804 1.265 -24.712 1.00 94.12 465 VAL A N 1
ATOM 3757 C CA . VAL A 1 465 ? 33.663 1.080 -23.257 1.00 94.12 465 VAL A CA 1
ATOM 3758 C C . VAL A 1 465 ? 32.351 1.701 -22.779 1.00 94.12 465 VAL A C 1
ATOM 3760 O O . VAL A 1 465 ? 31.520 0.999 -22.217 1.00 94.12 465 VAL A O 1
ATOM 3763 N N . LYS A 1 466 ? 32.073 2.962 -23.139 1.00 93.75 466 LYS A N 1
ATOM 3764 C CA . LYS A 1 466 ? 30.801 3.623 -22.786 1.00 93.75 466 LYS A CA 1
ATOM 3765 C C . LYS A 1 466 ? 29.573 2.891 -23.331 1.00 93.75 466 LYS A C 1
ATOM 3767 O O . LYS A 1 466 ? 28.527 2.857 -22.683 1.00 93.75 466 LYS A O 1
ATOM 3772 N N . LEU A 1 467 ? 29.674 2.312 -24.528 1.00 93.69 467 LEU A N 1
ATOM 3773 C CA . LEU A 1 467 ? 28.610 1.496 -25.108 1.00 93.69 467 LEU A CA 1
ATOM 3774 C C . LEU A 1 467 ? 28.407 0.193 -24.321 1.00 93.69 467 LEU A C 1
ATOM 3776 O O . LEU A 1 467 ? 27.264 -0.214 -24.124 1.00 93.69 467 LEU A O 1
ATOM 3780 N N . ALA A 1 468 ? 29.487 -0.442 -23.857 1.00 91.94 468 ALA A N 1
ATOM 3781 C CA . ALA A 1 468 ? 29.412 -1.611 -22.986 1.00 91.94 468 ALA A CA 1
ATOM 3782 C C . ALA A 1 468 ? 28.742 -1.266 -21.644 1.00 91.94 468 ALA A C 1
ATOM 3784 O O . ALA A 1 468 ? 27.790 -1.948 -21.271 1.00 91.94 468 ALA A O 1
ATOM 3785 N N . ASP A 1 469 ? 29.127 -0.156 -21.007 1.00 94.38 469 ASP A N 1
ATOM 3786 C CA . ASP A 1 469 ? 28.507 0.326 -19.762 1.00 94.38 469 ASP A CA 1
ATOM 3787 C C . ASP A 1 469 ? 27.008 0.616 -19.953 1.00 94.38 469 ASP A C 1
ATOM 3789 O O . ASP A 1 469 ? 26.165 0.247 -19.136 1.00 94.38 469 ASP A O 1
ATOM 3793 N N . THR A 1 470 ? 26.645 1.234 -21.082 1.00 93.19 470 THR A N 1
ATOM 3794 C CA . THR A 1 470 ? 25.240 1.507 -21.428 1.00 93.19 470 THR A CA 1
ATOM 3795 C C . THR A 1 470 ? 24.450 0.211 -21.628 1.00 93.19 470 THR A C 1
ATOM 3797 O O . THR A 1 470 ? 23.295 0.117 -21.210 1.00 93.19 470 THR A O 1
ATOM 3800 N N . ASN A 1 471 ? 25.058 -0.804 -22.248 1.00 94.12 471 ASN A N 1
ATOM 3801 C CA . ASN A 1 471 ? 24.432 -2.114 -22.405 1.00 94.12 471 ASN A CA 1
ATOM 3802 C C . ASN A 1 471 ? 24.252 -2.818 -21.054 1.00 94.12 471 ASN A C 1
ATOM 3804 O O . ASN A 1 471 ? 23.204 -3.420 -20.840 1.00 94.12 471 ASN A O 1
ATOM 3808 N N . GLU A 1 472 ? 25.208 -2.701 -20.130 1.00 95.38 472 GLU A N 1
ATOM 3809 C CA . GLU A 1 472 ? 25.076 -3.237 -18.771 1.00 95.38 472 GLU A CA 1
ATOM 3810 C C . GLU A 1 472 ? 23.927 -2.560 -18.007 1.00 95.38 472 GLU A C 1
ATOM 3812 O O . GLU A 1 472 ? 23.095 -3.237 -17.401 1.00 95.38 472 GLU A O 1
ATOM 3817 N N . LEU A 1 473 ? 23.812 -1.231 -18.100 1.00 92.56 473 LEU A N 1
ATOM 3818 C CA . LEU A 1 473 ? 22.687 -0.489 -17.523 1.00 92.56 473 LEU A CA 1
ATOM 3819 C C . LEU A 1 473 ? 21.347 -0.907 -18.139 1.00 92.56 473 LEU A C 1
ATOM 3821 O O . LEU A 1 473 ? 20.362 -1.066 -17.420 1.00 92.56 473 LEU A O 1
ATOM 3825 N N . LYS A 1 474 ? 21.305 -1.138 -19.456 1.00 95.94 474 LYS A N 1
ATOM 3826 C CA . LYS A 1 474 ? 20.105 -1.629 -20.145 1.00 95.94 474 LYS A CA 1
ATOM 3827 C C . LYS A 1 474 ? 19.717 -3.039 -19.691 1.00 95.94 474 LYS A C 1
ATOM 3829 O O . LYS A 1 474 ? 18.531 -3.308 -19.529 1.00 95.94 474 LYS A O 1
ATOM 3834 N N . ILE A 1 475 ? 20.689 -3.926 -19.476 1.00 94.19 475 ILE A N 1
ATOM 3835 C CA . ILE A 1 475 ? 20.448 -5.272 -18.935 1.00 94.19 475 ILE A CA 1
ATOM 3836 C C . ILE A 1 475 ? 19.857 -5.172 -17.525 1.00 94.19 475 ILE A C 1
ATOM 3838 O O . ILE A 1 475 ? 18.804 -5.754 -17.275 1.00 94.19 475 ILE A O 1
ATOM 3842 N N . LYS A 1 476 ? 20.457 -4.356 -16.649 1.00 94.44 476 LYS A N 1
ATOM 3843 C CA . LYS A 1 476 ? 19.952 -4.113 -15.288 1.00 94.44 476 LYS A CA 1
ATOM 3844 C C . LYS A 1 476 ? 18.531 -3.539 -15.284 1.00 94.44 476 LYS A C 1
ATOM 3846 O O . LYS A 1 476 ? 17.716 -3.956 -14.467 1.00 94.44 476 LYS A O 1
ATOM 3851 N N . ALA A 1 477 ? 18.216 -2.626 -16.205 1.00 91.06 477 ALA A N 1
ATOM 3852 C CA . ALA A 1 477 ? 16.862 -2.093 -16.363 1.00 91.06 477 ALA A CA 1
ATOM 3853 C C . ALA A 1 477 ? 15.861 -3.186 -16.784 1.00 91.06 477 ALA A C 1
ATOM 3855 O O . ALA A 1 477 ? 14.805 -3.316 -16.176 1.00 91.06 477 ALA A O 1
ATOM 3856 N N . LEU A 1 478 ? 16.222 -4.041 -17.749 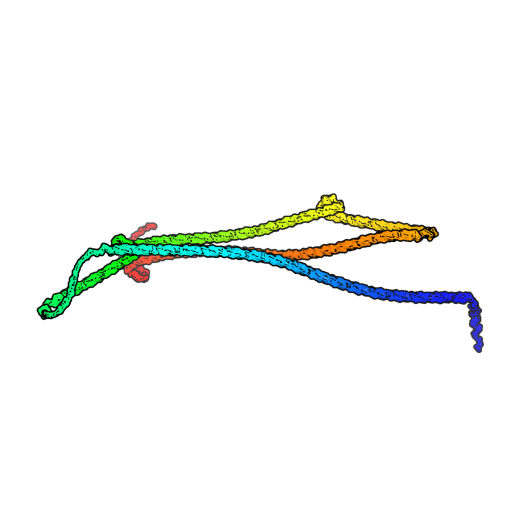1.00 93.31 478 LEU A N 1
ATOM 3857 C CA . LEU A 1 478 ? 15.373 -5.163 -18.174 1.00 93.31 478 LEU A CA 1
ATOM 3858 C C . LEU A 1 478 ? 15.165 -6.210 -17.068 1.00 93.31 478 LEU A C 1
ATOM 3860 O O . LEU A 1 478 ? 14.108 -6.834 -16.997 1.00 93.31 478 LEU A O 1
ATOM 3864 N N . GLU A 1 479 ? 16.161 -6.437 -16.214 1.00 93.25 479 GLU A N 1
ATOM 3865 C CA . GLU A 1 479 ? 16.028 -7.305 -15.038 1.00 93.25 479 GLU A CA 1
ATOM 3866 C C . GLU A 1 479 ? 15.092 -6.692 -13.993 1.00 93.25 479 GLU A C 1
ATOM 3868 O O . GLU A 1 479 ? 14.227 -7.388 -13.463 1.00 93.25 479 GLU A O 1
ATOM 3873 N N . GLN A 1 480 ? 15.201 -5.383 -13.744 1.00 92.56 480 GLN A N 1
ATOM 3874 C CA . GLN A 1 480 ? 14.261 -4.662 -12.884 1.00 92.56 480 GLN A CA 1
ATOM 3875 C C . GLN A 1 480 ? 12.827 -4.752 -13.423 1.00 92.56 480 GLN A C 1
ATOM 3877 O O . GLN A 1 480 ? 11.927 -5.110 -12.664 1.00 92.56 480 GLN A O 1
ATOM 3882 N N . ASP A 1 481 ? 12.617 -4.546 -14.724 1.00 92.12 481 ASP A N 1
ATOM 3883 C CA . ASP A 1 481 ? 11.296 -4.670 -15.352 1.00 92.12 481 ASP A CA 1
ATOM 3884 C C . ASP A 1 481 ? 10.691 -6.070 -15.161 1.00 92.12 481 ASP A C 1
ATOM 3886 O O . ASP A 1 481 ? 9.515 -6.195 -14.814 1.00 92.12 481 ASP A O 1
ATOM 3890 N N . LYS A 1 482 ? 11.497 -7.136 -15.287 1.00 95.25 482 LYS A N 1
ATOM 3891 C CA . LYS A 1 482 ? 11.041 -8.511 -15.007 1.00 95.25 482 LYS A CA 1
ATOM 3892 C C . LYS A 1 482 ? 10.605 -8.688 -13.556 1.00 95.25 482 LYS A C 1
ATOM 3894 O O . LYS A 1 482 ? 9.545 -9.261 -13.309 1.00 95.25 482 LYS A O 1
ATOM 3899 N N . THR A 1 483 ? 11.381 -8.175 -12.598 1.00 92.50 483 THR A N 1
ATOM 3900 C CA . THR A 1 483 ? 11.008 -8.266 -11.175 1.00 92.50 483 THR A CA 1
ATOM 3901 C C . THR A 1 483 ? 9.718 -7.502 -10.873 1.00 92.50 483 THR A C 1
ATOM 3903 O O . THR A 1 483 ? 8.870 -7.994 -10.129 1.00 92.50 483 THR A O 1
ATOM 3906 N N . ILE A 1 484 ? 9.513 -6.339 -11.499 1.00 91.12 484 ILE A N 1
ATOM 3907 C CA . ILE A 1 484 ? 8.274 -5.561 -11.378 1.00 91.12 484 ILE A CA 1
ATOM 3908 C C . ILE A 1 484 ? 7.092 -6.344 -11.961 1.00 91.12 484 ILE A C 1
ATOM 3910 O O . ILE A 1 484 ? 6.019 -6.381 -11.354 1.00 91.12 484 ILE A O 1
ATOM 3914 N N . GLU A 1 485 ? 7.271 -7.010 -13.102 1.00 94.81 485 GLU A N 1
ATOM 3915 C CA . GLU A 1 485 ? 6.225 -7.824 -13.725 1.00 94.81 485 GLU A CA 1
ATOM 3916 C C . GLU A 1 485 ? 5.840 -9.037 -12.856 1.00 94.81 485 GLU A C 1
ATOM 3918 O O . GLU A 1 485 ? 4.655 -9.347 -12.695 1.00 94.81 485 GLU A O 1
ATOM 3923 N N . GLU A 1 486 ? 6.817 -9.714 -12.247 1.00 94.44 486 GLU A N 1
ATOM 3924 C CA . GLU A 1 486 ? 6.580 -10.825 -11.316 1.00 94.44 486 GLU A CA 1
ATOM 3925 C C . GLU A 1 486 ? 5.848 -10.371 -10.049 1.00 94.44 486 GLU A C 1
ATOM 3927 O O . GLU A 1 486 ? 4.855 -10.996 -9.650 1.00 94.44 486 GLU A O 1
ATOM 3932 N N . LEU A 1 487 ? 6.274 -9.249 -9.459 1.00 92.19 487 LEU A N 1
ATOM 3933 C CA . LEU A 1 487 ? 5.595 -8.638 -8.318 1.00 92.19 487 LEU A CA 1
ATOM 3934 C C . LEU A 1 487 ? 4.159 -8.242 -8.677 1.00 92.19 487 LEU A C 1
ATOM 3936 O O . LEU A 1 487 ? 3.239 -8.585 -7.933 1.00 92.19 487 LEU A O 1
ATOM 3940 N N . SER A 1 488 ? 3.937 -7.646 -9.850 1.00 93.00 488 SER A N 1
ATOM 3941 C CA . SER A 1 488 ? 2.603 -7.272 -10.341 1.00 93.00 488 SER A CA 1
ATOM 3942 C C . SER A 1 488 ? 1.687 -8.493 -10.504 1.00 93.00 488 SER A C 1
ATOM 3944 O O . SER A 1 488 ? 0.542 -8.485 -10.049 1.00 93.00 488 SER A O 1
ATOM 3946 N N . LYS A 1 489 ? 2.199 -9.601 -11.062 1.00 95.88 489 LYS A N 1
ATOM 3947 C CA . LYS A 1 489 ? 1.453 -10.873 -11.159 1.00 95.88 489 LYS A CA 1
ATOM 3948 C C . LYS A 1 489 ? 1.119 -11.449 -9.783 1.00 95.88 489 LYS A C 1
ATOM 3950 O O . LYS A 1 489 ? 0.053 -12.043 -9.600 1.00 95.88 489 LYS A O 1
ATOM 3955 N N . SER A 1 490 ? 2.029 -11.326 -8.818 1.00 91.81 490 SER A N 1
ATOM 3956 C CA . SER A 1 490 ? 1.793 -11.784 -7.445 1.00 91.81 490 SER A CA 1
ATOM 3957 C C . SER A 1 490 ? 0.720 -10.941 -6.742 1.00 91.81 490 SER A C 1
ATOM 3959 O O . SER A 1 490 ? -0.180 -11.504 -6.115 1.00 91.81 490 SER A O 1
ATOM 3961 N N . GLN A 1 491 ? 0.743 -9.620 -6.942 1.00 91.69 491 GLN A N 1
ATOM 3962 C CA . GLN A 1 491 ? -0.247 -8.677 -6.431 1.00 91.69 491 GLN A CA 1
ATOM 3963 C C . GLN A 1 491 ? -1.639 -8.971 -7.000 1.00 91.69 491 GLN A C 1
ATOM 3965 O O . GLN A 1 491 ? -2.593 -9.098 -6.235 1.00 91.69 491 GLN A O 1
ATOM 3970 N N . GLU A 1 492 ? -1.752 -9.191 -8.313 1.00 94.75 492 GLU A N 1
ATOM 3971 C CA . GLU A 1 492 ? -3.025 -9.529 -8.961 1.00 94.75 492 GLU A CA 1
ATOM 3972 C C . GLU A 1 492 ? -3.614 -10.847 -8.417 1.00 94.75 492 GLU A C 1
ATOM 3974 O O . GLU A 1 492 ? -4.821 -10.972 -8.186 1.00 94.75 492 GLU A O 1
ATOM 3979 N N . LYS A 1 493 ? -2.767 -11.858 -8.163 1.00 94.38 493 LYS A N 1
ATOM 3980 C CA . LYS A 1 493 ? -3.199 -13.109 -7.512 1.00 94.38 493 LYS A CA 1
ATOM 3981 C C . LYS A 1 493 ? -3.706 -12.855 -6.093 1.00 94.38 493 LYS A C 1
ATOM 3983 O O . LYS A 1 493 ? -4.733 -13.422 -5.712 1.00 94.38 493 LYS A O 1
ATOM 3988 N N . LEU A 1 494 ? -3.010 -12.019 -5.323 1.00 88.62 494 LEU A N 1
ATOM 3989 C CA . LEU A 1 494 ? -3.398 -11.670 -3.957 1.00 88.62 494 LEU A CA 1
ATOM 3990 C C . LEU A 1 494 ? -4.746 -10.938 -3.931 1.00 88.62 494 LEU A C 1
ATOM 3992 O O . LEU A 1 494 ? -5.614 -11.260 -3.124 1.00 88.62 494 LEU A O 1
ATOM 3996 N N . GLU A 1 495 ? -4.960 -10.021 -4.870 1.00 91.06 495 GLU A N 1
ATOM 3997 C CA . GLU A 1 495 ? -6.200 -9.262 -5.022 1.00 91.06 495 GLU A CA 1
ATOM 3998 C C . GLU A 1 495 ? -7.384 -10.162 -5.420 1.00 91.06 495 GLU A C 1
ATOM 4000 O O . GLU A 1 495 ? -8.479 -10.068 -4.856 1.00 91.06 495 GLU A O 1
ATOM 4005 N N . LYS A 1 496 ? -7.158 -11.144 -6.303 1.00 94.62 496 LYS A N 1
ATOM 4006 C CA . LYS A 1 496 ? -8.153 -12.188 -6.616 1.00 94.62 496 LYS A CA 1
ATOM 4007 C C . LYS A 1 496 ? -8.506 -13.051 -5.402 1.00 94.62 496 LYS A C 1
ATOM 4009 O O . LYS A 1 496 ? -9.654 -13.474 -5.271 1.00 94.62 496 LYS A O 1
ATOM 4014 N N . MET A 1 497 ? -7.552 -13.342 -4.517 1.00 91.12 497 MET A N 1
ATOM 4015 C CA . MET A 1 497 ? -7.839 -14.060 -3.268 1.00 91.12 497 MET A CA 1
ATOM 4016 C C . MET A 1 497 ? -8.597 -13.177 -2.272 1.00 91.12 497 MET A C 1
ATOM 4018 O O . MET A 1 497 ? -9.586 -13.634 -1.701 1.00 91.12 497 MET A O 1
ATOM 4022 N N . LYS A 1 498 ? -8.201 -11.906 -2.126 1.00 92.44 498 LYS A N 1
ATOM 4023 C CA . LYS A 1 498 ? -8.877 -10.915 -1.277 1.00 92.44 498 LYS A CA 1
ATOM 4024 C C . LYS A 1 498 ? -10.344 -10.746 -1.675 1.00 92.44 498 LYS A C 1
ATOM 4026 O O . LYS A 1 498 ? -11.223 -10.928 -0.841 1.00 92.44 498 LYS A O 1
ATOM 4031 N N . THR A 1 499 ? -10.622 -10.517 -2.957 1.00 91.25 499 THR A N 1
ATOM 4032 C CA . THR A 1 499 ? -11.999 -10.364 -3.464 1.00 91.25 499 THR A CA 1
ATOM 4033 C C . THR A 1 499 ? -12.846 -11.629 -3.281 1.00 91.25 499 THR A C 1
ATOM 4035 O O . THR A 1 499 ? -14.049 -11.538 -3.035 1.00 91.25 499 THR A O 1
ATOM 4038 N N . LYS A 1 500 ? -12.254 -12.832 -3.362 1.00 93.75 500 LYS A N 1
ATOM 4039 C CA . LYS A 1 500 ? -12.949 -14.088 -3.022 1.00 93.75 500 LYS A CA 1
ATOM 4040 C C . LYS A 1 500 ? -13.273 -14.177 -1.529 1.00 93.75 500 LYS A C 1
ATOM 4042 O O . LYS A 1 500 ? -14.392 -14.552 -1.190 1.00 93.75 500 LYS A O 1
ATOM 4047 N N . ALA A 1 501 ? -12.329 -13.817 -0.661 1.00 87.56 501 ALA A N 1
ATOM 4048 C CA . ALA A 1 501 ? -12.533 -13.812 0.785 1.00 87.56 501 ALA A CA 1
ATOM 4049 C C . ALA A 1 501 ? -13.595 -12.782 1.209 1.00 87.56 501 ALA A C 1
ATOM 4051 O O . ALA A 1 501 ? -14.468 -13.098 2.011 1.00 87.56 501 ALA A O 1
ATOM 4052 N N . GLU A 1 502 ? -13.599 -11.588 0.612 1.00 90.19 502 GLU A N 1
ATOM 4053 C CA . GLU A 1 502 ? -14.617 -10.554 0.852 1.00 90.19 502 GLU A CA 1
ATOM 4054 C C . GLU A 1 502 ? -16.019 -11.009 0.417 1.00 90.19 502 GLU A C 1
ATOM 4056 O O . GLU A 1 502 ? -16.999 -10.802 1.136 1.00 90.19 502 GLU A O 1
ATOM 4061 N N . LYS A 1 503 ? -16.132 -11.702 -0.724 1.00 94.06 503 LYS A N 1
ATOM 4062 C CA . LYS A 1 503 ? -17.399 -12.315 -1.164 1.00 94.06 503 LYS A CA 1
ATOM 4063 C C . LYS A 1 503 ? -17.890 -13.396 -0.196 1.00 94.06 503 LYS A C 1
ATOM 4065 O O . LYS A 1 503 ? -19.081 -13.468 0.089 1.00 94.06 503 LYS A O 1
ATOM 4070 N N . GLN A 1 504 ? -16.992 -14.226 0.335 1.00 92.88 504 GLN A N 1
ATOM 4071 C CA . GLN A 1 504 ? -17.357 -15.222 1.348 1.00 92.88 504 GLN A CA 1
ATOM 4072 C C . GLN A 1 504 ? -17.788 -14.559 2.659 1.00 92.88 504 GLN A C 1
ATOM 4074 O O . GLN A 1 504 ? -18.809 -14.935 3.228 1.00 92.88 504 GLN A O 1
ATOM 4079 N N . LEU A 1 505 ? -17.059 -13.536 3.106 1.00 90.38 505 LEU A N 1
ATOM 4080 C CA . LEU A 1 505 ? -17.376 -12.799 4.324 1.00 90.38 505 LEU A CA 1
ATOM 4081 C C . LEU A 1 505 ? -18.749 -12.124 4.236 1.00 90.38 505 LEU A C 1
ATOM 4083 O O . LEU A 1 505 ? -19.542 -12.234 5.167 1.00 90.38 505 LEU A O 1
ATOM 4087 N N . THR A 1 506 ? -19.053 -11.477 3.111 1.00 89.06 506 THR A N 1
ATOM 4088 C CA . THR A 1 506 ? -20.364 -10.849 2.875 1.00 89.06 506 THR A CA 1
ATOM 4089 C C . THR A 1 506 ? -21.498 -11.878 2.815 1.00 89.06 506 THR A C 1
ATOM 4091 O O . THR A 1 506 ? -22.560 -11.632 3.389 1.00 89.06 506 THR A O 1
ATOM 4094 N N . SER A 1 507 ? -21.272 -13.060 2.222 1.00 92.69 507 SER A N 1
ATOM 4095 C CA . SER A 1 507 ? -22.230 -14.181 2.269 1.00 92.69 507 SER A CA 1
ATOM 4096 C C . SER A 1 507 ? -22.510 -14.616 3.708 1.00 92.69 507 SER A C 1
ATOM 4098 O O . SER A 1 507 ? -23.662 -14.602 4.139 1.00 92.69 507 SER A O 1
ATOM 4100 N N . VAL A 1 508 ? -21.462 -14.903 4.488 1.00 91.62 508 VAL A N 1
ATOM 4101 C CA . VAL A 1 508 ? -21.588 -15.335 5.891 1.00 91.62 508 VAL A CA 1
ATOM 4102 C C . VAL A 1 508 ? -22.250 -14.257 6.755 1.00 91.62 508 VAL A C 1
ATOM 4104 O O . VAL A 1 508 ? -23.095 -14.570 7.590 1.00 91.62 508 VAL A O 1
ATOM 4107 N N . GLN A 1 509 ? -21.933 -12.978 6.538 1.00 89.62 509 GLN A N 1
ATOM 4108 C CA . GLN A 1 509 ? -22.607 -11.866 7.215 1.00 89.62 509 GLN A CA 1
ATOM 4109 C C . GLN A 1 509 ? -24.104 -11.813 6.886 1.00 89.62 509 GLN A C 1
ATOM 4111 O O . GLN A 1 509 ? -24.922 -11.588 7.779 1.00 89.62 509 GLN A O 1
ATOM 4116 N N . SER A 1 510 ? -24.483 -12.041 5.625 1.00 89.69 510 SER A N 1
ATOM 4117 C CA . SER A 1 510 ? -25.893 -12.069 5.224 1.00 89.69 510 SER A CA 1
ATOM 4118 C C . SER A 1 510 ? -26.647 -13.248 5.851 1.00 89.69 510 SER A C 1
ATOM 4120 O O . SER A 1 510 ? -27.741 -13.056 6.384 1.00 89.69 510 SER A O 1
ATOM 4122 N N . GLU A 1 511 ? -26.034 -14.435 5.888 1.00 93.06 511 GLU A N 1
ATOM 4123 C CA . GLU A 1 511 ? -26.583 -15.629 6.540 1.00 93.06 511 GLU A CA 1
ATOM 4124 C C . GLU A 1 511 ? -26.747 -15.420 8.049 1.00 93.06 511 GLU A C 1
ATOM 4126 O O . GLU A 1 511 ? -27.795 -15.742 8.615 1.00 93.06 511 GLU A O 1
ATOM 4131 N N . LEU A 1 512 ? -25.754 -14.807 8.698 1.00 91.69 512 LEU A N 1
ATOM 4132 C CA . LEU A 1 512 ? -25.817 -14.459 10.114 1.00 91.69 512 LEU A CA 1
ATOM 4133 C C . LEU A 1 512 ? -26.964 -13.482 10.398 1.00 91.69 512 LEU A C 1
ATOM 4135 O O . LEU A 1 512 ? -27.709 -13.685 11.352 1.00 91.69 512 LEU A O 1
ATOM 4139 N N . HIS A 1 513 ? -27.156 -12.459 9.561 1.00 90.69 513 HIS A N 1
ATOM 4140 C CA . HIS A 1 513 ? -28.270 -11.518 9.709 1.00 90.69 513 HIS A CA 1
ATOM 4141 C C . HIS A 1 513 ? -29.641 -12.170 9.511 1.00 90.69 513 HIS A C 1
ATOM 4143 O O . HIS A 1 513 ? -30.598 -11.799 10.196 1.00 90.69 513 HIS A O 1
ATOM 4149 N N . VAL A 1 514 ? -29.762 -13.128 8.587 1.00 92.94 514 VAL A N 1
ATOM 4150 C CA . VAL A 1 514 ? -30.989 -13.925 8.432 1.00 92.94 514 VAL A CA 1
ATOM 4151 C C . VAL A 1 514 ? -31.242 -14.730 9.705 1.00 92.94 514 VAL A C 1
ATOM 4153 O O . VAL A 1 514 ? -32.325 -14.627 10.278 1.00 92.94 514 VAL A O 1
ATOM 4156 N N . ARG A 1 515 ? -30.226 -15.436 10.216 1.00 91.12 515 ARG A N 1
ATOM 4157 C CA . ARG A 1 515 ? -30.342 -16.231 11.447 1.00 91.12 515 ARG A CA 1
ATOM 4158 C C . ARG A 1 515 ? -30.635 -15.397 12.684 1.00 91.12 515 ARG A C 1
ATOM 4160 O O . ARG A 1 515 ? -31.419 -15.818 13.528 1.00 91.12 515 ARG A O 1
ATOM 4167 N N . GLU A 1 516 ? -30.063 -14.203 12.788 1.00 89.50 516 GLU A N 1
ATOM 4168 C CA . GLU A 1 516 ? -30.357 -13.272 13.876 1.00 89.50 516 GLU A CA 1
ATOM 4169 C C . GLU A 1 516 ? -31.822 -12.810 13.831 1.00 89.50 516 GLU A C 1
ATOM 4171 O O . GLU A 1 516 ? -32.482 -12.744 14.871 1.00 89.50 516 GLU A O 1
ATOM 4176 N N . ARG A 1 517 ? -32.357 -12.521 12.635 1.00 90.12 517 ARG A N 1
ATOM 4177 C CA . ARG A 1 517 ? -33.776 -12.171 12.464 1.00 90.12 517 ARG A CA 1
ATOM 4178 C C . ARG A 1 517 ? -34.695 -13.337 12.816 1.00 90.12 517 ARG A C 1
ATOM 4180 O O . ARG A 1 517 ? -35.628 -13.130 13.585 1.00 90.12 517 ARG A O 1
ATOM 4187 N N . GLU A 1 518 ? -34.403 -14.541 12.331 1.00 91.25 518 GLU A N 1
ATOM 4188 C CA . GLU A 1 518 ? -35.168 -15.753 12.663 1.00 91.25 518 GLU A CA 1
ATOM 4189 C C . GLU A 1 518 ? -35.158 -16.035 14.173 1.00 91.25 518 GLU A C 1
ATOM 4191 O O . GLU A 1 518 ? -36.195 -16.332 14.763 1.00 91.25 518 GLU A O 1
ATOM 4196 N N . ALA A 1 519 ? -34.005 -15.888 14.833 1.00 89.19 519 ALA A N 1
ATOM 4197 C CA . ALA A 1 519 ? -33.894 -16.063 16.278 1.00 89.19 519 ALA A CA 1
ATOM 4198 C C . ALA A 1 519 ? -34.721 -15.025 17.056 1.00 89.19 519 ALA A C 1
ATOM 4200 O O . ALA A 1 519 ? -35.385 -15.383 18.031 1.00 89.19 519 ALA A O 1
ATOM 4201 N N . LYS A 1 520 ? -34.722 -13.755 16.624 1.00 89.56 520 LYS A N 1
ATOM 4202 C CA . LYS A 1 520 ? -35.563 -12.702 17.222 1.00 89.56 520 LYS A CA 1
ATOM 4203 C C . LYS A 1 520 ? -37.048 -12.987 17.031 1.00 89.56 520 LYS A C 1
ATOM 4205 O O . LYS A 1 520 ? -37.802 -12.891 17.992 1.00 89.56 520 LYS A O 1
ATOM 4210 N N . GLU A 1 521 ? -37.459 -13.386 15.831 1.00 91.25 521 GLU A N 1
ATOM 4211 C CA . GLU A 1 521 ? -38.853 -13.733 15.546 1.00 91.25 521 GLU A CA 1
ATOM 4212 C C . GLU A 1 521 ? -39.317 -14.931 16.387 1.00 91.25 521 GLU A C 1
ATOM 4214 O O . GLU A 1 521 ? -40.389 -14.893 16.987 1.00 91.25 521 GLU A O 1
ATOM 4219 N N . ASN A 1 522 ? -38.491 -15.973 16.504 1.00 89.88 522 ASN A N 1
ATOM 4220 C CA . ASN A 1 522 ? -38.791 -17.132 17.344 1.00 89.88 522 ASN A CA 1
ATOM 4221 C C . ASN A 1 522 ? -38.867 -16.767 18.831 1.00 89.88 522 ASN A C 1
ATOM 4223 O O . ASN A 1 522 ? -39.736 -17.276 19.539 1.00 89.88 522 ASN A O 1
ATOM 4227 N N . LYS A 1 523 ? -38.001 -15.862 19.304 1.00 92.00 523 LYS A N 1
ATOM 4228 C CA . LYS A 1 523 ? -38.072 -15.325 20.668 1.00 92.00 523 LYS A CA 1
ATOM 4229 C C . LYS A 1 523 ? -39.391 -14.585 20.903 1.00 92.00 523 LYS A C 1
ATOM 4231 O O . LYS A 1 523 ? -40.020 -14.808 21.934 1.00 92.00 523 LYS A O 1
ATOM 4236 N N . GLU A 1 524 ? -39.828 -13.752 19.960 1.00 90.75 524 GLU A N 1
ATOM 4237 C CA . GLU A 1 524 ? -41.096 -13.019 20.070 1.00 90.75 524 GLU A CA 1
ATOM 4238 C C . GLU A 1 524 ? -42.299 -13.976 20.046 1.00 90.75 524 GLU A C 1
ATOM 4240 O O . GLU A 1 524 ? -43.196 -13.868 20.879 1.00 90.75 524 GLU A O 1
ATOM 4245 N N . LYS A 1 525 ? -42.280 -14.992 19.170 1.00 91.81 525 LYS A N 1
ATOM 4246 C CA . LYS A 1 525 ? -43.294 -16.062 19.145 1.00 91.81 525 LYS A CA 1
ATOM 4247 C C . LYS A 1 525 ? -43.364 -16.814 20.474 1.00 91.81 525 LYS A C 1
ATOM 4249 O O . LYS A 1 525 ? -44.456 -17.036 20.990 1.00 91.81 525 LYS A O 1
ATOM 4254 N N . ALA A 1 526 ? -42.218 -17.185 21.045 1.00 88.69 526 ALA A N 1
ATOM 4255 C CA . ALA A 1 526 ? -42.157 -17.856 22.342 1.00 88.69 526 ALA A CA 1
ATOM 4256 C C . ALA A 1 526 ? -42.688 -16.963 23.474 1.00 88.69 526 ALA A C 1
ATOM 4258 O O . ALA A 1 526 ? -43.400 -17.446 24.351 1.00 88.69 526 ALA A O 1
ATOM 4259 N N . LYS A 1 527 ? -42.391 -15.659 23.429 1.00 91.75 527 LYS A N 1
ATOM 4260 C CA . LYS A 1 527 ? -42.917 -14.672 24.377 1.00 91.75 527 LYS A CA 1
ATOM 4261 C C . LYS A 1 527 ? -44.441 -14.565 24.284 1.00 91.75 527 LYS A C 1
ATOM 4263 O O . LYS A 1 527 ? -45.099 -14.683 25.310 1.00 91.75 527 LYS A O 1
ATOM 4268 N N . HIS A 1 528 ? -45.000 -14.439 23.079 1.00 90.88 528 HIS A N 1
ATOM 4269 C CA . HIS A 1 528 ? -46.452 -14.416 22.874 1.00 90.88 528 HIS A CA 1
ATOM 4270 C C . HIS A 1 528 ? -47.139 -15.705 23.343 1.00 90.88 528 HIS A C 1
ATOM 4272 O O . HIS A 1 528 ? -48.183 -15.642 23.987 1.00 90.88 528 HIS A O 1
ATOM 4278 N N . LEU A 1 529 ? -46.550 -16.875 23.070 1.00 91.44 529 LEU A N 1
ATOM 4279 C CA . LEU A 1 529 ? -47.054 -18.157 23.577 1.00 91.44 529 LEU A CA 1
ATOM 4280 C C . LEU A 1 529 ? -47.054 -18.200 25.109 1.00 91.44 529 LEU A C 1
ATOM 4282 O O . LEU A 1 529 ? -48.044 -18.609 25.708 1.00 91.44 529 LEU A O 1
ATOM 4286 N N . LEU A 1 530 ? -45.973 -17.748 25.750 1.00 87.94 530 LEU A N 1
ATOM 4287 C CA . LEU A 1 530 ? -45.883 -17.679 27.208 1.00 87.94 530 LEU A CA 1
ATOM 4288 C C . LEU A 1 530 ? -46.937 -16.728 27.796 1.00 87.94 530 LEU A C 1
ATOM 4290 O O . LEU A 1 530 ? -47.554 -17.047 28.810 1.00 87.94 530 LEU A O 1
ATOM 4294 N N . GLU A 1 531 ? -47.163 -15.583 27.156 1.00 91.38 531 GLU A N 1
ATOM 4295 C CA . GLU A 1 531 ? -48.164 -14.582 27.546 1.00 91.38 531 GLU A CA 1
ATOM 4296 C C . GLU A 1 531 ? -49.600 -15.129 27.400 1.00 91.38 531 GLU A C 1
ATOM 4298 O O . GLU A 1 531 ? -50.435 -14.974 28.291 1.00 91.38 531 GLU A O 1
ATOM 4303 N N . SER A 1 532 ? -49.873 -15.889 26.334 1.00 92.12 532 SER A N 1
ATOM 4304 C CA . SER A 1 532 ? -51.134 -16.627 26.165 1.00 92.12 532 SER A CA 1
ATOM 4305 C C . SER A 1 532 ? -51.330 -17.682 27.259 1.00 92.12 532 SER A C 1
ATOM 4307 O O . SER A 1 532 ? -52.373 -17.730 27.900 1.00 92.12 532 SER A O 1
ATOM 4309 N N . VAL A 1 533 ? -50.314 -18.503 27.539 1.00 88.94 533 VAL A N 1
ATOM 4310 C CA . VAL A 1 533 ? -50.401 -19.543 28.580 1.00 88.94 533 VAL A CA 1
ATOM 4311 C C . VAL A 1 533 ? -50.556 -18.928 29.973 1.00 88.94 533 VAL A C 1
ATOM 4313 O O . VAL A 1 533 ? -51.295 -19.448 30.805 1.00 88.94 533 VAL A O 1
ATOM 4316 N N . THR A 1 534 ? -49.895 -17.804 30.253 1.00 88.31 534 THR A N 1
ATOM 4317 C CA . THR A 1 534 ? -50.041 -17.103 31.539 1.00 88.31 534 THR A CA 1
ATOM 4318 C C . THR A 1 534 ? -51.410 -16.437 31.686 1.00 88.31 534 THR A C 1
ATOM 4320 O O . THR A 1 534 ? -51.994 -16.491 32.773 1.00 88.31 534 THR A O 1
ATOM 4323 N N . THR A 1 535 ? -51.980 -15.872 30.619 1.00 90.75 535 THR A N 1
ATOM 4324 C CA . THR A 1 535 ? -53.357 -15.342 30.645 1.00 90.75 535 THR A CA 1
ATOM 4325 C C . THR A 1 535 ? -54.394 -16.455 30.820 1.00 90.75 535 THR A C 1
ATOM 4327 O O . THR A 1 535 ? -55.280 -16.334 31.664 1.00 90.75 535 THR A O 1
ATOM 4330 N N . GLU A 1 536 ? -54.237 -17.596 30.148 1.00 91.38 536 GLU A N 1
ATOM 4331 C CA . GLU A 1 536 ? -55.072 -18.781 30.391 1.00 91.38 536 GLU A CA 1
ATOM 4332 C C . GLU A 1 536 ? -54.923 -19.317 31.823 1.00 91.38 536 GLU A C 1
ATOM 4334 O O . GLU A 1 536 ? -55.919 -19.615 32.481 1.00 91.38 536 GLU A O 1
ATOM 4339 N N . ALA A 1 537 ? -53.699 -19.390 32.353 1.00 87.00 537 ALA A N 1
ATOM 4340 C CA . ALA A 1 537 ? -53.447 -19.855 33.716 1.00 87.00 537 ALA A CA 1
ATOM 4341 C C . ALA A 1 537 ? -54.063 -18.930 34.778 1.00 87.00 537 ALA A C 1
ATOM 4343 O O . ALA A 1 537 ? -54.613 -19.402 35.774 1.00 87.00 537 ALA A O 1
ATOM 4344 N N . THR A 1 538 ? -53.998 -17.611 34.575 1.00 88.19 538 THR A N 1
ATOM 4345 C CA . THR A 1 538 ? -54.636 -16.630 35.470 1.00 88.19 538 THR A CA 1
ATOM 4346 C C . THR A 1 538 ? -56.161 -16.689 35.384 1.00 88.19 538 THR A C 1
ATOM 4348 O O . THR A 1 538 ? -56.820 -16.660 36.426 1.00 88.19 538 THR A O 1
ATOM 4351 N N . ALA A 1 539 ? -56.725 -16.868 34.185 1.00 91.44 539 ALA A N 1
ATOM 4352 C CA . ALA A 1 539 ? -58.155 -17.106 34.001 1.00 91.44 539 ALA A CA 1
ATOM 4353 C C . ALA A 1 539 ? -58.606 -18.398 34.704 1.00 91.44 539 ALA A C 1
ATOM 4355 O O . ALA A 1 539 ? -59.542 -18.370 35.502 1.00 91.44 539 ALA A O 1
ATOM 4356 N N . LEU A 1 540 ? -57.894 -19.513 34.499 1.00 89.38 540 LEU A N 1
ATOM 4357 C CA . LEU A 1 540 ? -58.167 -20.786 35.171 1.00 89.38 540 LEU A CA 1
ATOM 4358 C C . LEU A 1 540 ? -58.084 -20.650 36.692 1.00 89.38 540 LEU A C 1
ATOM 4360 O O . LEU A 1 540 ? -58.987 -21.100 37.394 1.00 89.38 540 LEU A O 1
ATOM 4364 N N . LYS A 1 541 ? -57.060 -19.966 37.210 1.00 91.56 541 LYS A N 1
ATOM 4365 C CA . LYS A 1 541 ? -56.931 -19.685 38.644 1.00 91.56 541 LYS A CA 1
ATOM 4366 C C . LYS A 1 541 ? -58.131 -18.900 39.183 1.00 91.56 541 LYS A C 1
ATOM 4368 O O . LYS A 1 541 ? -58.661 -19.258 40.231 1.00 91.56 541 LYS A O 1
ATOM 4373 N N . SER A 1 542 ? -58.593 -17.879 38.461 1.00 89.00 542 SER A N 1
ATOM 4374 C CA . SER A 1 542 ? -59.782 -17.109 38.842 1.00 89.00 542 SER A CA 1
ATOM 4375 C C . SER A 1 542 ? -61.047 -17.973 38.841 1.00 89.00 542 SER A C 1
ATOM 4377 O O . SER A 1 542 ? -61.793 -17.957 39.820 1.00 89.00 542 SER A O 1
ATOM 4379 N N . THR A 1 543 ? -61.261 -18.791 37.803 1.00 90.94 543 THR A N 1
ATOM 4380 C CA . THR A 1 543 ? -62.409 -19.714 37.759 1.00 90.94 543 THR A CA 1
ATOM 4381 C C . THR A 1 543 ? -62.359 -20.753 38.879 1.00 90.94 543 THR A C 1
ATOM 4383 O O . THR A 1 543 ? -63.387 -21.050 39.485 1.00 90.94 543 THR A O 1
ATOM 4386 N N . LEU A 1 544 ? -61.169 -21.255 39.225 1.00 90.94 544 LEU A N 1
ATOM 4387 C CA . LEU A 1 544 ? -60.973 -22.171 40.344 1.00 90.94 544 LEU A CA 1
ATOM 4388 C C . LEU A 1 544 ? -61.316 -21.500 41.677 1.00 90.94 544 LEU A C 1
ATOM 4390 O O . LEU A 1 544 ? -62.046 -22.080 42.475 1.00 90.94 544 LEU A O 1
ATOM 4394 N N . GLU A 1 545 ? -60.851 -20.271 41.912 1.00 90.44 545 GLU A N 1
ATOM 4395 C CA . GLU A 1 545 ? -61.204 -19.501 43.111 1.00 90.44 545 GLU A CA 1
ATOM 4396 C C . GLU A 1 545 ? -62.716 -19.266 43.219 1.00 90.44 545 GLU A C 1
ATOM 4398 O O . GLU A 1 545 ? -63.281 -19.340 44.314 1.00 90.44 545 GLU A O 1
ATOM 4403 N N . GLU A 1 546 ? -63.402 -19.013 42.103 1.00 91.25 546 GLU A N 1
ATOM 4404 C CA . GLU A 1 546 ? -64.860 -18.931 42.101 1.00 91.25 546 GLU A CA 1
ATOM 4405 C C . GLU A 1 546 ? -65.532 -20.267 42.432 1.00 91.25 546 GLU A C 1
ATOM 4407 O O . GLU A 1 546 ? -66.495 -20.288 43.202 1.00 91.25 546 GLU A O 1
ATOM 4412 N N . VAL A 1 547 ? -65.051 -21.379 41.870 1.00 91.12 547 VAL A N 1
ATOM 4413 C CA . VAL A 1 547 ? -65.565 -22.721 42.180 1.00 91.12 547 VAL A CA 1
ATOM 4414 C C . VAL A 1 547 ? -65.348 -23.041 43.655 1.00 91.12 547 VAL A C 1
ATOM 4416 O O . VAL A 1 547 ? -66.295 -23.456 44.311 1.00 91.12 547 VAL A O 1
ATOM 4419 N N . MET A 1 548 ? -64.173 -22.747 44.214 1.00 88.88 548 MET A N 1
ATOM 4420 C CA . MET A 1 548 ? -63.897 -22.911 45.645 1.00 88.88 548 MET A CA 1
ATOM 4421 C C . MET A 1 548 ? -64.827 -22.056 46.517 1.00 88.88 548 MET A C 1
ATOM 4423 O O . MET A 1 548 ? -65.291 -22.506 47.565 1.00 88.88 548 MET A O 1
ATOM 4427 N N . LYS A 1 549 ? -65.147 -20.821 46.100 1.00 90.19 549 LYS A N 1
ATOM 4428 C CA . LYS A 1 549 ? -66.141 -19.984 46.797 1.00 90.19 549 LYS A CA 1
ATOM 4429 C C . LYS A 1 549 ? -67.534 -20.613 46.747 1.00 90.19 549 LYS A C 1
ATOM 4431 O O . LYS A 1 549 ? -68.194 -20.668 47.784 1.00 90.19 549 LYS A O 1
ATOM 4436 N N . ARG A 1 550 ? -67.972 -21.097 45.577 1.00 89.19 550 ARG A N 1
ATOM 4437 C CA . ARG A 1 550 ? -69.266 -21.785 45.406 1.00 89.19 550 ARG A CA 1
ATOM 4438 C C . ARG A 1 550 ? -69.326 -23.081 46.217 1.00 89.19 550 ARG A C 1
ATOM 4440 O O . ARG A 1 550 ? -70.318 -23.325 46.894 1.00 89.19 550 ARG A O 1
ATOM 4447 N N . GLU A 1 551 ? -68.260 -23.874 46.212 1.00 87.81 551 GLU A N 1
ATOM 4448 C CA . GLU A 1 551 ? -68.125 -25.091 47.015 1.00 87.81 551 GLU A CA 1
ATOM 4449 C C . GLU A 1 551 ? -68.233 -24.773 48.508 1.00 87.81 551 GLU A C 1
ATOM 4451 O O . GLU A 1 551 ? -69.017 -25.399 49.216 1.00 87.81 551 GLU A O 1
ATOM 4456 N N . LYS A 1 552 ? -67.521 -23.747 48.987 1.00 86.38 552 LYS A N 1
ATOM 4457 C CA . LYS A 1 552 ? -67.618 -23.298 50.379 1.00 86.38 552 LYS A CA 1
ATOM 4458 C C . LYS A 1 552 ? -69.037 -22.857 50.738 1.00 86.38 552 LYS A C 1
ATOM 4460 O O . LYS A 1 552 ? -69.534 -23.242 51.791 1.00 86.38 552 LYS A O 1
ATOM 4465 N N . GLN A 1 553 ? -69.703 -22.100 49.864 1.00 87.56 553 GLN A N 1
ATOM 4466 C CA . GLN A 1 553 ? -71.106 -21.714 50.051 1.00 87.56 553 GLN A CA 1
ATOM 4467 C C . GLN A 1 553 ? -72.031 -22.936 50.129 1.00 87.56 553 GLN A C 1
ATOM 4469 O O . GLN A 1 553 ? -72.894 -22.986 51.002 1.00 87.56 553 GLN A O 1
ATOM 4474 N N . LEU A 1 554 ? -71.837 -23.935 49.263 1.00 85.75 554 LEU A N 1
ATOM 4475 C CA . LEU A 1 554 ? -72.595 -25.189 49.285 1.00 85.75 554 LEU A CA 1
ATOM 4476 C C . LEU A 1 554 ? -72.316 -26.007 50.550 1.00 85.75 554 LEU A C 1
ATOM 4478 O O . LEU A 1 554 ? -73.250 -26.525 51.158 1.00 85.75 554 LEU A O 1
ATOM 4482 N N . ALA A 1 555 ? -71.061 -26.089 50.989 1.00 84.31 555 ALA A N 1
ATOM 4483 C CA . ALA A 1 555 ? -70.677 -26.748 52.233 1.00 84.31 555 ALA A CA 1
ATOM 4484 C C . ALA A 1 555 ? -71.277 -26.039 53.460 1.00 84.31 555 ALA A C 1
ATOM 4486 O O . ALA A 1 555 ? -71.778 -26.692 54.379 1.00 84.31 555 ALA A O 1
ATOM 4487 N N . ASP A 1 556 ? -71.289 -24.704 53.465 1.00 84.12 556 ASP A N 1
ATOM 4488 C CA . ASP A 1 556 ? -71.930 -23.893 54.499 1.00 84.12 556 ASP A CA 1
ATOM 4489 C C . ASP A 1 556 ? -73.450 -24.089 54.510 1.00 84.12 556 ASP A C 1
ATOM 4491 O O . ASP A 1 556 ? -74.026 -24.320 55.575 1.00 84.12 556 ASP A O 1
ATOM 4495 N N . PHE A 1 557 ? -74.093 -24.081 53.341 1.00 84.31 557 PHE A N 1
ATOM 4496 C CA . PHE A 1 557 ? -75.520 -24.364 53.191 1.00 84.31 557 PHE A CA 1
ATOM 4497 C C . PHE A 1 557 ? -75.874 -25.772 53.684 1.00 84.31 557 PHE A C 1
ATOM 4499 O O . PHE A 1 557 ? -76.769 -25.933 54.515 1.00 84.31 557 PHE A O 1
ATOM 4506 N N . ARG A 1 558 ? -75.111 -26.784 53.255 1.00 83.94 558 ARG A N 1
ATOM 4507 C CA . ARG A 1 558 ? -75.228 -28.173 53.718 1.00 83.94 558 ARG A CA 1
ATOM 4508 C C . ARG A 1 558 ? -75.123 -28.258 55.236 1.00 83.94 558 ARG A C 1
ATOM 4510 O O . ARG A 1 558 ? -75.955 -28.890 55.874 1.00 83.94 558 ARG A O 1
ATOM 4517 N N . ARG A 1 559 ? -74.152 -27.571 55.839 1.00 79.81 559 ARG A N 1
ATOM 4518 C CA . ARG A 1 559 ? -73.971 -27.519 57.297 1.00 79.81 559 ARG A CA 1
ATOM 4519 C C . ARG A 1 559 ? -75.162 -26.879 58.018 1.00 79.81 559 ARG A C 1
ATOM 4521 O O . ARG A 1 559 ? -75.534 -27.353 59.092 1.00 79.81 559 ARG A O 1
ATOM 4528 N N . VAL A 1 560 ? -75.748 -25.817 57.460 1.00 83.06 560 VAL A N 1
ATOM 4529 C CA . VAL A 1 560 ? -76.943 -25.159 58.017 1.00 83.06 560 VAL A CA 1
ATOM 4530 C C . VAL A 1 560 ? -78.156 -26.084 57.949 1.00 83.06 560 VAL A C 1
ATOM 4532 O O . VAL A 1 560 ? -78.808 -26.286 58.971 1.00 83.06 560 VAL A O 1
ATOM 4535 N N . ILE A 1 561 ? -78.423 -26.706 56.799 1.00 81.75 561 ILE A N 1
ATOM 4536 C CA . ILE A 1 561 ? -79.535 -27.655 56.659 1.00 81.75 561 ILE A CA 1
ATOM 4537 C C . ILE A 1 561 ? -79.350 -28.856 57.591 1.00 81.75 561 ILE A C 1
ATOM 4539 O O . ILE A 1 561 ? -80.278 -29.207 58.316 1.00 81.75 561 ILE A O 1
ATOM 4543 N N . SER A 1 562 ? -78.153 -29.442 57.661 1.00 81.00 562 SER A N 1
ATOM 4544 C CA . SER A 1 562 ? -77.884 -30.556 58.576 1.00 81.00 562 SER A CA 1
ATOM 4545 C C . SER A 1 562 ? -78.129 -30.186 60.046 1.00 81.00 562 SER A C 1
ATOM 4547 O O . SER A 1 562 ? -78.683 -31.002 60.782 1.00 81.00 562 SER A O 1
ATOM 4549 N N . ARG A 1 563 ? -77.810 -28.949 60.473 1.00 79.62 563 ARG A N 1
ATOM 4550 C CA . ARG A 1 563 ? -78.204 -28.430 61.804 1.00 79.62 563 ARG A CA 1
ATOM 4551 C C . ARG A 1 563 ? -79.716 -28.366 61.967 1.00 79.62 563 ARG A C 1
ATOM 4553 O O . ARG A 1 563 ? -80.224 -28.833 62.981 1.00 79.62 563 ARG A O 1
ATOM 4560 N N . MET A 1 564 ? -80.421 -27.780 60.997 1.00 77.25 564 MET A N 1
ATOM 4561 C CA . MET A 1 564 ? -81.879 -27.616 61.053 1.00 77.25 564 MET A CA 1
ATOM 4562 C C . MET A 1 564 ? -82.614 -28.962 61.108 1.00 77.25 564 MET A C 1
ATOM 4564 O O . MET A 1 564 ? -83.650 -29.065 61.754 1.00 77.25 564 MET A O 1
ATOM 4568 N N . LEU A 1 565 ? -82.053 -30.002 60.489 1.00 76.94 565 LEU A N 1
ATOM 4569 C CA . LEU A 1 565 ? -82.593 -31.365 60.483 1.00 76.94 565 LEU A CA 1
ATOM 4570 C C . LEU A 1 565 ? -82.166 -32.217 61.689 1.00 76.94 565 LEU A C 1
ATOM 4572 O O . LEU A 1 565 ? -82.497 -33.405 61.734 1.00 76.94 565 LEU A O 1
ATOM 4576 N N . GLY A 1 566 ? -81.393 -31.668 62.635 1.00 72.50 566 GLY A N 1
ATOM 4577 C CA . GLY A 1 566 ? -80.883 -32.409 63.795 1.00 72.50 566 GLY A CA 1
ATOM 4578 C C . GLY A 1 566 ? -79.958 -33.576 63.420 1.00 72.50 566 GLY A C 1
ATOM 4579 O O . GLY A 1 566 ? -79.960 -34.612 64.086 1.00 72.50 566 GLY A O 1
ATOM 4580 N N . LEU A 1 567 ? -79.228 -33.463 62.307 1.00 75.75 567 LEU A N 1
ATOM 4581 C CA . LEU A 1 567 ? -78.200 -34.421 61.889 1.00 75.75 567 LEU A CA 1
ATOM 4582 C C . LEU A 1 567 ? -76.881 -34.074 62.598 1.00 75.75 567 LEU A C 1
ATOM 4584 O O . LEU A 1 567 ? -76.550 -32.902 62.774 1.00 75.75 567 LEU A O 1
ATOM 4588 N N . ASN A 1 568 ? -76.129 -35.082 63.047 1.00 65.12 568 ASN A N 1
ATOM 4589 C CA . ASN A 1 568 ? -74.935 -34.866 63.867 1.00 65.12 568 ASN A CA 1
ATOM 4590 C C . ASN A 1 568 ? -73.736 -34.446 62.991 1.00 65.12 568 ASN A C 1
ATOM 4592 O O . ASN A 1 568 ? -73.209 -35.239 62.215 1.00 65.12 568 ASN A O 1
ATOM 4596 N N . ILE A 1 569 ? -73.310 -33.185 63.106 1.00 64.31 569 ILE A N 1
ATOM 4597 C CA . ILE A 1 569 ? -72.342 -32.525 62.195 1.00 64.31 569 ILE A CA 1
ATOM 4598 C C . ILE A 1 569 ? -70.887 -32.940 62.476 1.00 64.31 569 ILE A C 1
ATOM 4600 O O . ILE A 1 569 ? -69.981 -32.588 61.729 1.00 64.31 569 ILE A O 1
ATOM 4604 N N . SER A 1 570 ? -70.636 -33.681 63.556 1.00 60.62 570 SER A N 1
ATOM 4605 C CA . SER A 1 570 ? -69.297 -34.126 63.968 1.00 60.62 570 SER A CA 1
ATOM 4606 C C . SER A 1 570 ? -68.725 -35.267 63.117 1.00 60.62 570 SER A C 1
ATOM 4608 O O . SER A 1 570 ? -67.558 -35.618 63.282 1.00 60.62 570 SER A O 1
ATOM 4610 N N . THR A 1 571 ? -69.507 -35.832 62.194 1.00 57.12 571 THR A N 1
ATOM 4611 C CA . THR A 1 571 ? -69.047 -36.871 61.264 1.00 57.12 571 THR A CA 1
ATOM 4612 C C . THR A 1 571 ? -68.682 -36.249 59.915 1.00 57.12 571 THR A C 1
ATOM 4614 O O . THR A 1 571 ? -69.483 -35.578 59.272 1.00 57.12 571 THR A O 1
ATOM 4617 N N . VAL A 1 572 ? -67.430 -36.444 59.497 1.00 54.88 572 VAL A N 1
ATOM 4618 C CA . VAL A 1 572 ? -66.778 -35.751 58.365 1.00 54.88 572 VAL A CA 1
ATOM 4619 C C . VAL A 1 572 ? -67.356 -36.127 56.985 1.00 54.88 572 VAL A C 1
ATOM 4621 O O . VAL A 1 572 ? -67.007 -35.512 55.983 1.00 54.88 572 VAL A O 1
ATOM 4624 N N . ALA A 1 573 ? -68.299 -37.065 56.900 1.00 62.47 573 ALA A N 1
ATOM 4625 C CA . ALA A 1 573 ? -68.945 -37.437 55.645 1.00 62.47 573 ALA A CA 1
ATOM 4626 C C . ALA A 1 573 ? -70.403 -37.837 55.892 1.00 62.47 573 ALA A C 1
ATOM 4628 O O . ALA A 1 573 ? -70.693 -39.003 56.130 1.00 62.47 573 ALA A O 1
ATOM 4629 N N . LEU A 1 574 ? -71.317 -36.866 55.854 1.00 68.38 574 LEU A N 1
ATOM 4630 C CA . LEU A 1 574 ? -72.756 -37.106 55.986 1.00 68.38 574 LEU A CA 1
ATOM 4631 C C . LEU A 1 574 ? -73.393 -37.167 54.589 1.00 68.38 574 LEU A C 1
ATOM 4633 O O . LEU A 1 574 ? -73.598 -36.097 54.030 1.00 68.38 574 LEU A O 1
ATOM 4637 N N . PRO A 1 575 ? -73.649 -38.330 53.970 1.00 79.69 575 PRO A N 1
ATOM 4638 C CA . PRO A 1 575 ? -74.001 -38.428 52.550 1.00 79.69 575 PRO A CA 1
ATOM 4639 C C . PRO A 1 575 ? -75.220 -37.585 52.146 1.00 79.69 575 PRO A C 1
ATOM 4641 O O . PRO A 1 575 ? -76.191 -37.493 52.895 1.00 79.69 575 PRO A O 1
ATOM 4644 N N . ASP A 1 576 ? -75.202 -37.006 50.939 1.00 78.31 576 ASP A N 1
ATOM 4645 C CA . ASP A 1 576 ? -76.262 -36.087 50.477 1.00 78.31 576 ASP A CA 1
ATOM 4646 C C . ASP A 1 576 ? -77.656 -36.730 50.503 1.00 78.31 576 ASP A C 1
ATOM 4648 O O . ASP A 1 576 ? -78.642 -36.070 50.832 1.00 78.31 576 ASP A O 1
ATOM 4652 N N . TYR A 1 577 ? -77.735 -38.039 50.249 1.00 83.25 577 TYR A N 1
ATOM 4653 C CA . TYR A 1 577 ? -78.995 -38.774 50.271 1.00 83.25 577 TYR A CA 1
ATOM 4654 C C . TYR A 1 577 ? -79.648 -38.814 51.663 1.00 83.25 577 TYR A C 1
ATOM 4656 O O . TYR A 1 577 ? -80.870 -38.836 51.736 1.00 83.25 577 TYR A O 1
ATOM 4664 N N . GLU A 1 578 ? -78.901 -38.765 52.774 1.00 77.88 578 GLU A N 1
ATOM 4665 C CA . GLU A 1 578 ? -79.487 -38.769 54.128 1.00 77.88 578 GLU A CA 1
ATOM 4666 C C . GLU A 1 578 ? -80.176 -37.438 54.463 1.00 77.88 578 GLU A C 1
ATOM 4668 O O . GLU A 1 578 ? -81.243 -37.414 55.085 1.00 77.88 578 GLU A O 1
ATOM 4673 N N . ILE A 1 579 ? -79.584 -36.326 54.014 1.00 77.38 579 ILE A N 1
ATOM 4674 C CA . ILE A 1 579 ? -80.163 -34.980 54.129 1.00 77.38 579 ILE A CA 1
ATOM 4675 C C . ILE A 1 579 ? -81.440 -34.906 53.290 1.00 77.38 579 ILE A C 1
ATOM 4677 O O . ILE A 1 579 ? -82.478 -34.464 53.788 1.00 77.38 579 ILE A O 1
ATOM 4681 N N . VAL A 1 580 ? -81.368 -35.378 52.040 1.00 80.62 580 VAL A N 1
ATOM 4682 C CA . VAL A 1 580 ? -82.505 -35.423 51.111 1.00 80.62 580 VAL A CA 1
ATOM 4683 C C . VAL A 1 580 ? -83.632 -36.284 51.680 1.00 80.62 580 VAL A C 1
ATOM 4685 O O . VAL A 1 580 ? -84.751 -35.798 51.776 1.00 80.62 580 VAL A O 1
ATOM 4688 N N . THR A 1 581 ? -83.343 -37.486 52.185 1.00 81.81 581 THR A N 1
ATOM 4689 C CA . THR A 1 581 ? -84.363 -38.389 52.753 1.00 81.81 581 THR A CA 1
ATOM 4690 C C . THR A 1 581 ? -85.073 -37.770 53.969 1.00 81.81 581 THR A C 1
ATOM 4692 O O . THR A 1 581 ? -86.286 -37.918 54.128 1.00 81.81 581 THR A O 1
ATOM 4695 N N . ARG A 1 582 ? -84.359 -37.032 54.838 1.00 75.31 582 ARG A N 1
ATOM 4696 C CA . ARG A 1 582 ? -84.989 -36.317 55.970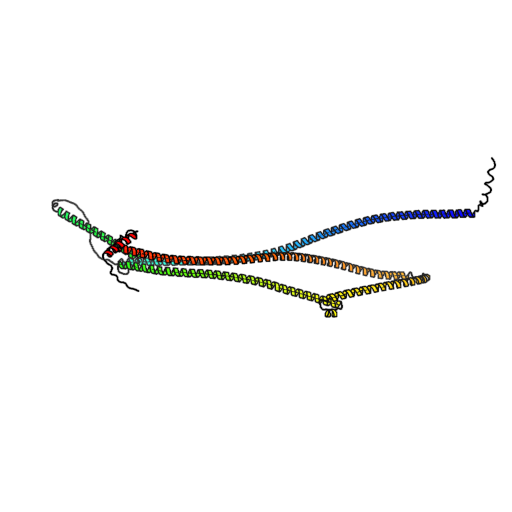 1.00 75.31 582 ARG A CA 1
ATOM 4697 C C . ARG A 1 582 ? -85.822 -35.114 55.529 1.00 75.31 582 ARG A C 1
ATOM 4699 O O . ARG A 1 582 ? -86.889 -34.888 56.099 1.00 75.31 582 ARG A O 1
ATOM 4706 N N . LEU A 1 583 ? -85.354 -34.346 54.544 1.00 77.38 583 LEU A N 1
ATOM 4707 C CA . LEU A 1 583 ? -86.130 -33.246 53.961 1.00 77.38 583 LEU A CA 1
ATOM 4708 C C . LEU A 1 583 ? -87.385 -33.764 53.267 1.00 77.38 583 LEU A C 1
ATOM 4710 O O . LEU A 1 583 ? -88.460 -33.220 53.487 1.00 77.38 583 LEU A O 1
ATOM 4714 N N . GLU A 1 584 ? -87.270 -34.836 52.489 1.00 80.88 584 GLU A N 1
ATOM 4715 C CA . GLU A 1 584 ? -88.406 -35.523 51.885 1.00 80.88 584 GLU A CA 1
ATOM 4716 C C . GLU A 1 584 ? -89.368 -36.004 52.970 1.00 80.88 584 GLU A C 1
ATOM 4718 O O . GLU A 1 584 ? -90.557 -35.740 52.857 1.00 80.88 584 GLU A O 1
ATOM 4723 N N . GLY A 1 585 ? -88.891 -36.598 54.067 1.00 75.56 585 GLY A N 1
ATOM 4724 C CA . GLY A 1 585 ? -89.738 -36.963 55.207 1.00 75.56 585 GLY A CA 1
ATOM 4725 C C . GLY A 1 585 ? -90.501 -35.778 55.825 1.00 75.56 585 GLY A C 1
ATOM 4726 O O . GLY A 1 585 ? -91.685 -35.914 56.140 1.00 75.56 585 GLY A O 1
ATOM 4727 N N . LEU A 1 586 ? -89.872 -34.602 55.952 1.00 72.50 586 LEU A N 1
ATOM 4728 C CA . LEU A 1 586 ? -90.512 -33.353 56.407 1.00 72.50 586 LEU A CA 1
ATOM 4729 C C . LEU A 1 586 ? -91.524 -32.798 55.391 1.00 72.50 586 LEU A C 1
ATOM 4731 O O . LEU A 1 586 ? -92.610 -32.359 55.764 1.00 72.50 586 LEU A O 1
ATOM 4735 N N . ILE A 1 587 ? -91.194 -32.837 54.099 1.00 72.12 587 ILE A N 1
ATOM 4736 C CA . ILE A 1 587 ? -92.081 -32.385 53.020 1.00 72.12 587 ILE A CA 1
ATOM 4737 C C . ILE A 1 587 ? -93.299 -33.306 52.916 1.00 72.12 587 ILE A C 1
ATOM 4739 O O . ILE A 1 587 ? -94.420 -32.814 52.839 1.00 72.12 587 ILE A O 1
ATOM 4743 N N . HIS A 1 588 ? -93.111 -34.625 52.988 1.00 69.69 588 HIS A N 1
ATOM 4744 C CA . HIS A 1 588 ? -94.202 -35.599 52.965 1.00 69.69 588 HIS A CA 1
ATOM 4745 C C . HIS A 1 588 ? -95.088 -35.480 54.215 1.00 69.69 588 HIS A C 1
ATOM 4747 O O . HIS A 1 588 ? -96.312 -35.550 54.109 1.00 69.69 588 HIS A O 1
ATOM 4753 N N . SER A 1 589 ? -94.513 -35.208 55.392 1.00 62.47 589 SER A N 1
ATOM 4754 C CA . SER A 1 589 ? -95.303 -34.940 56.606 1.00 62.47 589 SER A CA 1
ATOM 4755 C C . SER A 1 589 ? -96.064 -33.604 56.564 1.00 62.47 589 SER A C 1
ATOM 4757 O O . SER A 1 589 ? -97.132 -33.507 57.166 1.00 62.47 589 SER A O 1
ATOM 4759 N N . HIS A 1 590 ? -95.611 -32.611 55.788 1.00 55.00 590 HIS A N 1
ATOM 4760 C CA . HIS A 1 590 ? -96.390 -31.402 55.480 1.00 55.00 590 HIS A CA 1
ATOM 4761 C C . HIS A 1 590 ? -97.394 -31.566 54.320 1.00 55.00 590 HIS A C 1
ATOM 4763 O O . HIS A 1 590 ? -98.453 -30.939 54.352 1.00 55.00 590 HIS A O 1
ATOM 4769 N N . GLN A 1 591 ? -97.135 -32.431 53.332 1.00 54.41 591 GLN A N 1
ATOM 4770 C CA . GLN A 1 591 ? -98.067 -32.719 52.228 1.00 54.41 591 GLN A CA 1
ATOM 4771 C C . GLN A 1 591 ? -99.317 -33.490 52.681 1.00 54.41 591 GLN A C 1
ATOM 4773 O O . GLN A 1 591 ? -100.366 -33.355 52.057 1.00 54.41 591 GLN A O 1
ATOM 4778 N N . HIS A 1 592 ? -99.268 -34.208 53.807 1.00 51.06 592 HIS A N 1
ATOM 4779 C CA . HIS A 1 592 ? -100.463 -34.811 54.413 1.00 51.06 592 HIS A CA 1
ATOM 4780 C C . HIS A 1 592 ? -101.352 -33.825 55.200 1.00 51.06 592 HIS A C 1
ATOM 4782 O O . HIS A 1 592 ? -102.417 -34.221 55.668 1.00 51.06 592 HIS A O 1
ATOM 4788 N N . LEU A 1 593 ? -100.967 -32.546 55.319 1.00 47.75 593 LEU A N 1
ATOM 4789 C CA . LEU A 1 593 ? -101.735 -31.517 56.039 1.00 47.75 593 LEU A CA 1
ATOM 4790 C C . LEU A 1 593 ? -102.146 -30.307 55.185 1.00 47.75 593 LEU A C 1
ATOM 4792 O O . LEU A 1 593 ? -102.785 -29.400 55.712 1.00 47.75 593 LEU A O 1
ATOM 4796 N N . CYS A 1 594 ? -101.851 -30.283 53.881 1.00 45.31 594 CYS A N 1
ATOM 4797 C CA . CYS A 1 594 ? -102.242 -29.159 53.027 1.00 45.31 594 CYS A CA 1
ATOM 4798 C C . CYS A 1 594 ? -102.772 -29.621 51.661 1.00 45.31 594 CYS A C 1
ATOM 4800 O O . CYS A 1 594 ? -102.028 -29.807 50.699 1.00 45.31 594 CYS A O 1
ATOM 4802 N N . SER A 1 595 ? -104.092 -29.798 51.594 1.00 39.66 595 SER A N 1
ATOM 4803 C CA . SER A 1 595 ? -104.869 -29.943 50.359 1.00 39.66 595 SER A CA 1
ATOM 4804 C C . SER A 1 595 ? -104.718 -28.702 49.457 1.00 39.66 595 SER A C 1
ATOM 4806 O O . SER A 1 595 ? -104.665 -27.582 49.971 1.00 39.66 595 SER A O 1
ATOM 4808 N N . PRO A 1 596 ? -104.676 -28.850 48.119 1.00 45.00 596 PRO A N 1
ATOM 4809 C CA . PRO A 1 596 ? -104.303 -27.766 47.217 1.00 45.00 596 PRO A CA 1
ATOM 4810 C C . PRO A 1 596 ? -105.465 -26.791 46.990 1.00 45.00 596 PRO A C 1
ATOM 4812 O O . PRO A 1 596 ? -106.508 -27.169 46.459 1.00 45.00 596 PRO A O 1
ATOM 4815 N N . CYS A 1 597 ? -105.260 -25.514 47.323 1.00 39.16 597 CYS A N 1
ATOM 4816 C CA . CYS A 1 597 ? -106.081 -24.428 46.796 1.00 39.16 597 CYS A CA 1
ATOM 4817 C C . CYS A 1 597 ? -105.379 -23.842 45.567 1.00 39.16 597 CYS A C 1
ATOM 4819 O O . CYS A 1 597 ? -104.372 -23.140 45.653 1.00 39.16 597 CYS A O 1
ATOM 4821 N N . THR A 1 598 ? -105.907 -24.210 44.407 1.00 47.25 598 THR A N 1
ATOM 4822 C CA . THR A 1 598 ? -105.595 -23.673 43.085 1.00 47.25 598 THR A CA 1
ATOM 4823 C C . THR A 1 598 ? -105.827 -22.167 43.014 1.00 47.25 598 THR A C 1
ATOM 4825 O O . THR A 1 598 ? -106.940 -21.732 43.288 1.00 47.25 598 THR A O 1
ATOM 4828 N N . CYS A 1 599 ? -104.851 -21.403 42.514 1.00 44.06 599 CYS A N 1
ATOM 4829 C CA . CYS A 1 599 ? -105.103 -20.126 41.839 1.00 44.06 599 CYS A CA 1
ATOM 4830 C C . CYS A 1 599 ? -104.029 -19.834 40.776 1.00 44.06 599 CYS A C 1
ATOM 4832 O O . CYS A 1 599 ? -102.869 -19.572 41.075 1.00 44.06 599 CYS A O 1
ATOM 4834 N N . PHE A 1 600 ? -104.481 -19.888 39.524 1.00 45.00 600 PHE A N 1
ATOM 4835 C CA . PHE A 1 600 ? -103.868 -19.362 38.304 1.00 45.00 600 PHE A CA 1
ATOM 4836 C C . PHE A 1 600 ? -103.617 -17.841 38.370 1.00 45.00 600 PHE A C 1
ATOM 4838 O O . PHE A 1 600 ? -104.508 -17.118 38.816 1.00 45.00 600 PHE A O 1
ATOM 4845 N N . LYS A 1 601 ? -102.496 -17.369 37.791 1.00 40.75 601 LYS A N 1
ATOM 4846 C CA . LYS A 1 601 ? -102.359 -16.213 36.854 1.00 40.75 601 LYS A CA 1
ATOM 4847 C C . LYS A 1 601 ? -100.870 -15.871 36.647 1.00 40.75 601 LYS A C 1
ATOM 4849 O O . LYS A 1 601 ? -100.143 -15.720 37.617 1.00 40.75 601 LYS A O 1
ATOM 4854 N N . CYS A 1 602 ? -100.366 -15.974 35.412 1.00 43.31 602 CYS A N 1
ATOM 4855 C CA . CYS A 1 602 ? -100.099 -14.858 34.479 1.00 43.31 602 CYS A CA 1
ATOM 4856 C C . CYS A 1 602 ? -99.131 -13.797 35.029 1.00 43.31 602 CYS A C 1
ATOM 4858 O O . CYS A 1 602 ? -99.559 -12.972 35.830 1.00 43.31 602 CYS A O 1
ATOM 4860 N N . GLN A 1 603 ? -97.902 -13.731 34.503 1.00 36.41 603 GLN A N 1
ATOM 4861 C CA . GLN A 1 603 ? -97.548 -12.891 33.348 1.00 36.41 603 GLN A CA 1
ATOM 4862 C C . GLN A 1 603 ? -96.187 -13.300 32.777 1.00 36.41 603 GLN A C 1
ATOM 4864 O O . GLN A 1 603 ? -95.330 -13.715 33.588 1.00 36.41 603 GLN A O 1
#

Sequence (603 aa):
VQHSHLLGQRTHNYLLVDVPDTREQLVHYRNAAETASSELAALLVKYECAQAEILDLKSRIASQEVAIQEFKAEVGGYKENDARQSSLLFSMQHKFQELEKESGTIAISKHQAELKSQAILQENLELKEKIHEQEEQIRETVTIHEMELKANRETIMRLVSEVNKEQKKAAACSQDIEKLSDVSKVNGRTSKIYLTAYQLAASQRAWEELGQLKVHCNEKEVELRTSLEQAREEKKLHNEFKDQIVTLLGSNPIVVTPSKEDIVEKIRELCHRGESKKRVVSQLEAQISQLTETLETQTVLHQEALQRAKKSENKSEMLHDQLMRLEGELVSGDVMRDAWKLEKQQYLKFLDQLSEKMNLDRIAVEVGFDMRLDAVLARAEQLIKLERDTLTDNKIMVRNLQRKVKTQKEQLENKELHVKLLQVRTALAVERDEANLTLRKLQKKTDRLQNELSLARETNTDLKVKLADTNELKIKALEQDKTIEELSKSQEKLEKMKTKAEKQLTSVQSELHVREREAKENKEKAKHLLESVTTEATALKSTLEEVMKREKQLADFRRVISRMLGLNISTVALPDYEIVTRLEGLIHSHQHLCSPCTCFKCQ